Protein AF-A0A938SIP9-F1 (afdb_monomer_lite)

Sequence (644 aa):
VAEALQSLSRQRAQFVELQKAIGEAAAAVERGATIDAERLSRQAETLARQVENAEAALFPQVRVALRQLAPGLRSRLSLSFPAGLPTSRPSVGRPMGNDVAAQWASFEARQAGYFAGVGRAYLSAAEEGTAAKESGLEGLRRFATYLWRADQFASKGEGGAGGDEAAMATRQRPETRFLPENGFLGRCERGEILLNGEWEMTTQGTPNAPGDGDWFKIRVPHGPWAETVGQFPPYGRGAPAGDMALDRKWPKGQNWAWYRVTFPVPAAWTTGRLPPYGRASPAGGKLHFEAVFHLCEVYVNGQLCGRHVGGFDAFDIDITGLAKPGQPNQLLCFVHDTSVTALEKSARADEPKGCSSGPNHYLISDLWGHRFGGIWQDVSLRVEPAVKVEDVFVPPYGRGAPAGDITSYRKKAITVQTTLRNETTEPVTVSLAQDILGPDQKPVFSEKTGFSRPVVLSLPVQSVKLEPGEARQVSVSAEWPNPKLWGIGGEWGEPKHLYHLRSQVTLVVNPKSQIQNPKSPLDTHFQRFGFREFWIEDGQFWLNGKRLPLQGGGNWYLQEGKAPHGHRWFGLHMYRSERGMNVNIQRWHRHGDISREFFDLGDELGMLSEPEGAYWGVSGIPDLMGFTDWDDPVWAANLAGHYR

Secondary structure (DSSP, 8-state):
-HHHHHHHHHHHHHHHHHHHHHHHHHHHHHTT----HHHHHHHHHHHHHHHHHHHHHHHHHHHHHHHHHHHHHHHHT----SS--SSSS----PPPPHHHHHHT-SHHHHHHHHHHHHHHHHHHHHHHHHHTT--SHHHHHHHHHHHHHHHHHHHHHHTTTT------------------------S---EEEE--EEEEEE--EETTEE-SS--EEEEES---HHHHSS----SSTT----SS-TT--PPTT--EEEEEEEEE--GGGG--B-TTS-SB---EEEEEES--BEEEEEEETTEEEEEEEESSS-EEEE-TTTS-TTSEEEEEEEEE-GGGSBS-S-TTTTSSS-STTS-BSS-----TT----B--S-EEEEEE-SEEEEEEE-PPSSTTSPTT---BTTTTEEEEEEEEEE-SSS-EEEEEEEEEEPSSSPPEEETTTEEEPPEEEEEEEEEEEE-TT-EEEEEEEEE-SSPPPP-SSGGG--TT-EEEEEEEEEE---TTSSPPPPSS-SEEEEEEEE---EEEETTEEEETTEE----EEEE-SSTTS-GGG-SHHHHHHHHHHHHHTT--EEEETTGGG--HHHHHHHHHHT-EEEE--TTTT-PPEE-TTS-EETT-HHHHHHHHHH--

Radius of gyration: 29.08 Å; chains: 1; bounding box: 72×66×94 Å

Structure (mmCIF, N/CA/C/O backbone):
data_AF-A0A938SIP9-F1
#
_entry.id   AF-A0A938SIP9-F1
#
loop_
_atom_site.group_PDB
_atom_site.id
_atom_site.type_symbol
_atom_site.label_atom_id
_atom_site.label_alt_id
_atom_site.label_comp_id
_atom_site.label_asym_id
_atom_site.label_entity_id
_atom_site.label_seq_id
_atom_site.pdbx_PDB_ins_code
_atom_site.Cartn_x
_atom_site.Cartn_y
_atom_site.Cartn_z
_atom_site.occupancy
_atom_site.B_iso_or_equiv
_atom_site.auth_seq_id
_atom_site.auth_comp_id
_atom_site.auth_asym_id
_atom_site.auth_atom_id
_atom_site.pdbx_PDB_model_num
ATOM 1 N N . VAL A 1 1 ? 36.526 1.583 -19.947 1.00 63.91 1 VAL A N 1
ATOM 2 C CA . VAL A 1 1 ? 35.662 0.422 -19.597 1.00 63.91 1 VAL A CA 1
ATOM 3 C C . VAL A 1 1 ? 34.461 0.319 -20.527 1.00 63.91 1 VAL A C 1
ATOM 5 O O . VAL A 1 1 ? 34.364 -0.692 -21.204 1.00 63.91 1 VAL A O 1
ATOM 8 N N . ALA A 1 2 ? 33.604 1.344 -20.632 1.00 57.56 2 ALA A N 1
ATOM 9 C CA . ALA A 1 2 ? 32.447 1.328 -21.540 1.00 57.56 2 ALA A CA 1
ATOM 10 C C . ALA A 1 2 ? 32.815 1.003 -23.005 1.00 57.56 2 ALA A C 1
ATOM 12 O O . ALA A 1 2 ? 32.236 0.096 -23.589 1.00 57.56 2 ALA A O 1
ATOM 13 N N . GLU A 1 3 ? 33.848 1.639 -23.566 1.00 65.56 3 GLU A N 1
ATOM 14 C CA . GLU A 1 3 ? 34.333 1.341 -24.929 1.00 65.56 3 GLU A CA 1
ATOM 15 C C . GLU A 1 3 ? 34.799 -0.118 -25.102 1.00 65.56 3 GLU A C 1
ATOM 17 O O . GLU A 1 3 ? 34.539 -0.750 -26.127 1.00 65.56 3 GLU A O 1
ATOM 22 N N . ALA A 1 4 ? 35.442 -0.687 -24.076 1.00 67.62 4 ALA A N 1
ATOM 23 C CA . ALA A 1 4 ? 35.879 -2.083 -24.079 1.00 67.62 4 ALA A CA 1
ATOM 24 C C . ALA A 1 4 ? 34.682 -3.050 -24.022 1.00 67.62 4 ALA A C 1
ATOM 26 O O . ALA A 1 4 ? 34.655 -4.031 -24.762 1.00 67.62 4 ALA A O 1
ATOM 27 N N . LEU A 1 5 ? 33.661 -2.736 -23.215 1.00 65.44 5 LEU A N 1
ATOM 28 C CA . LEU A 1 5 ? 32.404 -3.493 -23.148 1.00 65.44 5 LEU A CA 1
ATOM 29 C C . LEU A 1 5 ? 31.606 -3.409 -24.460 1.00 65.44 5 LEU A C 1
ATOM 31 O O . LEU A 1 5 ? 31.046 -4.414 -24.900 1.00 65.44 5 LEU A O 1
ATOM 35 N N . GLN A 1 6 ? 31.603 -2.251 -25.128 1.00 64.50 6 GLN A N 1
ATOM 36 C CA . GLN A 1 6 ? 30.995 -2.085 -26.453 1.00 64.50 6 GLN A CA 1
ATOM 37 C C . GLN A 1 6 ? 31.720 -2.900 -27.527 1.00 64.50 6 GLN A C 1
ATOM 39 O O . GLN A 1 6 ? 31.082 -3.504 -28.390 1.00 64.50 6 GLN A O 1
ATOM 44 N N . SER A 1 7 ? 33.053 -2.938 -27.485 1.00 70.06 7 SER A N 1
ATOM 45 C CA . SER A 1 7 ? 33.853 -3.780 -28.378 1.00 70.06 7 SER A CA 1
ATOM 46 C C . SER A 1 7 ? 33.538 -5.270 -28.183 1.00 70.06 7 SER A C 1
ATOM 48 O O . SER A 1 7 ? 33.184 -5.951 -29.145 1.00 70.06 7 SER A O 1
ATOM 50 N N . LEU A 1 8 ? 33.552 -5.743 -26.932 1.00 68.81 8 LEU A N 1
ATOM 51 C CA . LEU A 1 8 ? 33.220 -7.125 -26.562 1.00 68.81 8 LEU A CA 1
ATOM 52 C C . LEU A 1 8 ? 31.797 -7.524 -26.967 1.00 68.81 8 LEU A C 1
ATOM 54 O O . LEU A 1 8 ? 31.579 -8.603 -27.512 1.00 68.81 8 LEU A O 1
ATOM 58 N N . SER A 1 9 ? 30.821 -6.638 -26.762 1.00 64.38 9 SER A N 1
ATOM 59 C CA . SER A 1 9 ? 29.429 -6.912 -27.133 1.00 64.38 9 SER A CA 1
ATOM 60 C C . SER A 1 9 ? 29.250 -7.039 -28.646 1.00 64.38 9 SER A C 1
ATOM 62 O O . SER A 1 9 ? 28.521 -7.917 -29.101 1.00 64.38 9 SER A O 1
ATOM 64 N N . ARG A 1 10 ? 29.959 -6.223 -29.444 1.00 71.75 10 ARG A N 1
ATOM 65 C CA . ARG A 1 10 ? 29.976 -6.360 -30.911 1.00 71.75 10 ARG A CA 1
ATOM 66 C C . ARG A 1 10 ? 30.584 -7.690 -31.349 1.00 71.75 10 ARG A C 1
ATOM 68 O O . ARG A 1 10 ? 30.022 -8.346 -32.220 1.00 71.75 10 ARG A O 1
ATOM 75 N N . GLN A 1 11 ? 31.681 -8.111 -30.721 1.00 71.38 11 GLN A N 1
ATOM 76 C CA . GLN A 1 11 ? 32.313 -9.406 -30.996 1.00 71.38 11 GLN A CA 1
ATOM 77 C C . GLN A 1 11 ? 31.391 -10.581 -30.631 1.00 71.38 11 GLN A C 1
ATOM 79 O O . GLN A 1 11 ? 31.279 -11.536 -31.395 1.00 71.38 11 GLN A O 1
ATOM 84 N N . ARG A 1 12 ? 30.655 -10.491 -29.515 1.00 69.31 12 ARG A N 1
ATOM 85 C CA . ARG A 1 12 ? 29.676 -11.511 -29.109 1.00 69.31 12 ARG A CA 1
ATOM 86 C C . ARG A 1 12 ? 28.459 -11.559 -30.037 1.00 69.31 12 ARG A C 1
ATOM 88 O O . ARG A 1 12 ? 28.010 -12.647 -30.380 1.00 69.31 12 ARG A O 1
ATOM 95 N N . ALA A 1 13 ? 27.960 -10.410 -30.496 1.00 72.56 13 ALA A N 1
ATOM 96 C CA . ALA A 1 13 ? 26.892 -10.353 -31.497 1.00 72.56 13 ALA A CA 1
ATOM 97 C C . ALA A 1 13 ? 27.329 -10.991 -32.827 1.00 72.56 13 ALA A C 1
ATOM 99 O O . ALA A 1 13 ? 26.599 -11.797 -33.396 1.00 72.56 13 ALA A O 1
ATOM 100 N N . GLN A 1 14 ? 28.557 -10.705 -33.276 1.00 74.56 14 GLN A N 1
ATOM 101 C CA . GLN A 1 14 ? 29.152 -11.357 -34.446 1.00 74.56 14 GLN A CA 1
ATOM 102 C C . GLN A 1 14 ? 29.273 -12.874 -34.261 1.00 74.56 14 GLN A C 1
ATOM 104 O O . GLN A 1 14 ? 29.017 -13.618 -35.202 1.00 74.56 14 GLN A O 1
ATOM 109 N N . PHE A 1 15 ? 29.616 -13.341 -33.057 1.00 74.06 15 PHE A N 1
ATOM 110 C CA . PHE A 1 15 ? 29.681 -14.768 -32.743 1.00 74.06 15 PHE A CA 1
ATOM 111 C C . PHE A 1 15 ? 28.307 -15.448 -32.814 1.00 74.06 15 PHE A C 1
ATOM 113 O O . PHE A 1 15 ? 28.199 -16.521 -33.402 1.00 74.06 15 PHE A O 1
ATOM 120 N N . VAL A 1 16 ? 27.254 -14.816 -32.284 1.00 73.88 16 VAL A N 1
ATOM 121 C CA . VAL A 1 16 ? 25.873 -15.332 -32.359 1.00 73.88 16 VAL A CA 1
ATOM 122 C C . VAL A 1 16 ? 25.391 -15.431 -33.808 1.00 73.88 16 VAL A C 1
ATOM 124 O O . VAL A 1 16 ? 24.855 -16.466 -34.204 1.00 73.88 16 VAL A O 1
ATOM 127 N N . GLU A 1 17 ? 25.636 -14.402 -34.623 1.00 77.75 17 GLU A N 1
ATOM 128 C CA . GLU A 1 17 ? 25.328 -14.442 -36.059 1.00 77.75 17 GLU A CA 1
ATOM 129 C C . GLU A 1 17 ? 26.109 -15.552 -36.774 1.00 77.75 17 GLU A C 1
ATOM 131 O O . GLU A 1 17 ? 25.560 -16.254 -37.623 1.00 77.75 17 GLU A O 1
ATOM 136 N N . LEU A 1 18 ? 27.369 -15.784 -36.389 1.00 77.62 18 LEU A N 1
ATOM 137 C CA . LEU A 1 18 ? 28.160 -16.877 -36.947 1.00 77.62 18 LEU A CA 1
ATOM 138 C C . LEU A 1 18 ? 27.612 -18.255 -36.554 1.00 77.62 18 LEU A C 1
ATOM 140 O O . LEU A 1 18 ? 27.572 -19.151 -37.392 1.00 77.62 18 LEU A O 1
ATOM 144 N N . GLN A 1 19 ? 27.156 -18.436 -35.310 1.00 73.62 19 GLN A N 1
ATOM 145 C CA . GLN A 1 19 ? 26.516 -19.681 -34.871 1.00 73.62 19 GLN A CA 1
ATOM 146 C C . GLN A 1 19 ? 25.211 -19.947 -35.623 1.00 73.62 19 GLN A C 1
ATOM 148 O O . GLN A 1 19 ? 24.953 -21.082 -36.030 1.00 73.62 19 GLN A O 1
ATOM 153 N N . LYS A 1 20 ? 24.415 -18.901 -35.863 1.00 79.50 20 LYS A N 1
ATOM 154 C CA . LYS A 1 20 ? 23.214 -18.987 -36.696 1.00 79.50 20 LYS A CA 1
ATOM 155 C C . LYS A 1 20 ? 23.566 -19.394 -38.130 1.00 79.50 20 LYS A C 1
ATOM 157 O O . LYS A 1 20 ? 22.981 -20.342 -38.648 1.00 79.50 20 LYS A O 1
ATOM 162 N N . ALA A 1 21 ? 24.577 -18.758 -38.725 1.00 77.69 21 ALA A N 1
ATOM 163 C CA . ALA A 1 21 ? 25.065 -19.088 -40.063 1.00 77.69 21 ALA A CA 1
ATOM 164 C C . ALA A 1 21 ? 25.611 -20.526 -40.162 1.00 77.69 21 ALA A C 1
ATOM 166 O O . ALA A 1 21 ? 25.405 -21.186 -41.177 1.00 77.69 21 ALA A O 1
ATOM 167 N N . ILE A 1 22 ? 26.260 -21.045 -39.112 1.00 77.38 22 ILE A N 1
ATOM 168 C CA . ILE A 1 22 ? 26.695 -22.451 -39.032 1.00 77.38 22 ILE A CA 1
ATOM 169 C C . ILE A 1 22 ? 25.487 -23.395 -39.023 1.00 77.38 22 ILE A C 1
ATOM 171 O O . ILE A 1 22 ? 25.489 -24.381 -39.756 1.00 77.38 22 ILE A O 1
ATOM 175 N N . GLY A 1 23 ? 24.447 -23.094 -38.239 1.00 75.69 23 GLY A N 1
ATOM 176 C CA . GLY A 1 23 ? 23.215 -23.890 -38.208 1.00 75.69 23 GLY A CA 1
ATOM 177 C C . GLY A 1 23 ? 22.484 -23.901 -39.555 1.00 75.69 23 GLY A C 1
ATOM 178 O O . GLY A 1 23 ? 22.062 -24.955 -40.032 1.00 75.69 23 GLY A O 1
ATOM 179 N N . GLU A 1 24 ? 22.397 -22.743 -40.212 1.00 80.81 24 GLU A N 1
ATOM 180 C CA . GLU A 1 24 ? 21.823 -22.609 -41.556 1.00 80.81 24 GLU A CA 1
ATOM 181 C C . GLU A 1 24 ? 22.652 -23.355 -42.615 1.00 80.81 24 GLU A C 1
ATOM 183 O O . GLU A 1 24 ? 22.085 -24.040 -43.472 1.00 80.81 24 GLU A O 1
ATOM 188 N N . ALA A 1 25 ? 23.984 -23.278 -42.529 1.00 73.94 25 ALA A N 1
ATOM 189 C CA . ALA A 1 25 ? 24.906 -23.995 -43.403 1.00 73.94 25 ALA A CA 1
ATOM 190 C C . ALA A 1 25 ? 24.808 -25.515 -43.220 1.00 73.94 25 ALA A C 1
ATOM 192 O O . ALA A 1 25 ? 24.729 -26.233 -44.214 1.00 73.94 25 ALA A O 1
ATOM 193 N N . ALA A 1 26 ? 24.746 -26.008 -41.980 1.00 73.75 26 ALA A N 1
ATOM 194 C CA . ALA A 1 26 ? 24.570 -27.429 -41.681 1.00 73.75 26 ALA A CA 1
ATOM 195 C C . ALA A 1 26 ? 23.254 -27.963 -42.270 1.00 73.75 26 ALA A C 1
ATOM 197 O O . ALA A 1 26 ? 23.255 -28.955 -43.000 1.00 73.75 26 ALA A O 1
ATOM 198 N N . ALA A 1 27 ? 22.151 -27.236 -42.067 1.00 77.12 27 ALA A N 1
ATOM 199 C CA . ALA A 1 27 ? 20.853 -27.590 -42.636 1.00 77.12 27 ALA A CA 1
ATOM 200 C C . ALA A 1 27 ? 20.844 -27.552 -44.178 1.00 77.12 27 ALA A C 1
ATOM 202 O O . ALA A 1 27 ? 20.087 -28.276 -44.822 1.00 77.12 27 ALA A O 1
ATOM 203 N N . ALA A 1 28 ? 21.652 -26.690 -44.801 1.00 73.56 28 ALA A N 1
ATOM 204 C CA . ALA A 1 28 ? 21.782 -26.613 -46.254 1.00 73.56 28 ALA A CA 1
ATOM 205 C C . ALA A 1 28 ? 22.699 -27.706 -46.837 1.00 73.56 28 ALA A C 1
ATOM 207 O O . ALA A 1 28 ? 22.407 -28.211 -47.922 1.00 73.56 28 ALA A O 1
ATOM 208 N N . VAL A 1 29 ? 23.741 -28.127 -46.112 1.00 72.69 29 VAL A N 1
ATOM 209 C CA . VAL A 1 29 ? 24.576 -29.291 -46.462 1.00 72.69 29 VAL A CA 1
ATOM 210 C C . VAL A 1 29 ? 23.748 -30.579 -46.437 1.00 72.69 29 VAL A C 1
ATOM 212 O O . VAL A 1 29 ? 23.831 -31.368 -47.375 1.00 72.69 29 VAL A O 1
ATOM 215 N N . GLU A 1 30 ? 22.861 -30.750 -45.451 1.00 74.88 30 GLU A N 1
ATOM 216 C CA . GLU A 1 30 ? 21.891 -31.862 -45.418 1.00 74.88 30 GLU A CA 1
ATOM 217 C C . GLU A 1 30 ? 20.944 -31.872 -46.633 1.00 74.88 30 GLU A C 1
ATOM 219 O O . GLU A 1 30 ? 20.467 -32.926 -47.048 1.00 74.88 30 GLU A O 1
ATOM 224 N N . ARG A 1 31 ? 20.706 -30.704 -47.248 1.00 79.56 31 ARG A N 1
ATOM 225 C CA . ARG A 1 31 ? 19.911 -30.538 -48.478 1.00 79.56 31 ARG A CA 1
ATOM 226 C C . ARG A 1 31 ? 20.740 -30.617 -49.771 1.00 79.56 31 ARG A C 1
ATOM 228 O O . ARG A 1 31 ? 20.209 -30.332 -50.842 1.00 79.56 31 ARG A O 1
ATOM 235 N N . GLY A 1 32 ? 22.015 -31.005 -49.694 1.00 70.44 32 GLY A N 1
ATOM 236 C CA . GLY A 1 32 ? 22.886 -31.223 -50.855 1.00 70.44 32 GLY A CA 1
ATOM 237 C C . GLY A 1 32 ? 23.642 -29.987 -51.356 1.00 70.44 32 GLY A C 1
ATOM 238 O O . GLY A 1 32 ? 24.191 -30.027 -52.457 1.00 70.44 32 GLY A O 1
ATOM 239 N N . ALA A 1 33 ? 23.687 -28.893 -50.587 1.00 71.31 33 ALA A N 1
ATOM 240 C CA . ALA A 1 33 ? 24.477 -27.711 -50.934 1.00 71.31 33 ALA A CA 1
ATOM 241 C C . ALA A 1 33 ? 25.951 -27.858 -50.513 1.00 71.31 33 ALA A C 1
ATOM 243 O O . ALA A 1 33 ? 26.260 -28.333 -49.422 1.00 71.31 33 ALA A O 1
ATOM 244 N N . THR A 1 34 ? 26.876 -27.374 -51.344 1.00 63.78 34 THR A N 1
ATOM 245 C CA . THR A 1 34 ? 28.308 -27.296 -51.020 1.00 63.78 34 THR A CA 1
ATOM 246 C C . THR A 1 34 ? 28.604 -25.980 -50.300 1.00 63.78 34 THR A C 1
ATOM 248 O O . THR A 1 34 ? 28.869 -24.957 -50.929 1.00 63.78 34 THR A O 1
ATOM 251 N N . ILE A 1 35 ? 28.530 -25.991 -48.969 1.00 67.31 35 ILE A N 1
ATOM 252 C CA . ILE A 1 35 ? 28.883 -24.848 -48.116 1.00 67.31 35 ILE A CA 1
ATOM 253 C C . ILE A 1 35 ? 30.085 -25.234 -47.254 1.00 67.31 35 ILE A C 1
ATOM 255 O O . ILE A 1 35 ? 30.120 -26.317 -46.675 1.00 67.31 35 ILE A O 1
ATOM 259 N N . ASP A 1 36 ? 31.070 -24.341 -47.159 1.00 70.88 36 ASP A N 1
ATOM 260 C CA . ASP A 1 36 ? 32.284 -24.524 -46.356 1.00 70.88 36 ASP A CA 1
ATOM 261 C C . ASP A 1 36 ? 31.991 -24.302 -44.857 1.00 70.88 36 ASP A C 1
ATOM 263 O O . ASP A 1 36 ? 32.372 -23.300 -44.244 1.00 70.88 36 ASP A O 1
ATOM 267 N N . ALA A 1 37 ? 31.237 -25.236 -44.274 1.00 67.06 37 ALA A N 1
ATOM 268 C CA . ALA A 1 37 ? 30.880 -25.240 -42.857 1.00 67.06 37 ALA A CA 1
ATOM 269 C C . ALA A 1 37 ? 32.125 -25.305 -41.949 1.00 67.06 37 ALA A C 1
ATOM 271 O O . ALA A 1 37 ? 32.125 -24.758 -40.847 1.00 67.06 37 ALA A O 1
ATOM 272 N N . GLU A 1 38 ? 33.217 -25.903 -42.431 1.00 70.56 38 GLU A N 1
ATOM 273 C CA . GLU A 1 38 ? 34.485 -26.023 -41.708 1.00 70.56 38 GLU A CA 1
ATOM 274 C C . GLU A 1 38 ? 35.205 -24.669 -41.570 1.00 70.56 38 GLU A C 1
ATOM 276 O O . GLU A 1 38 ? 35.814 -24.371 -40.539 1.00 70.56 38 GLU A O 1
ATOM 281 N N . ARG A 1 39 ? 35.117 -23.798 -42.583 1.00 78.25 39 ARG A N 1
ATOM 282 C CA . ARG A 1 39 ? 35.591 -22.410 -42.492 1.00 78.25 39 ARG A CA 1
ATOM 283 C C . ARG A 1 39 ? 34.768 -21.582 -41.510 1.00 78.25 39 ARG A C 1
ATOM 285 O O . ARG A 1 39 ? 35.364 -20.850 -40.720 1.00 78.25 39 ARG A O 1
ATOM 292 N N . LEU A 1 40 ? 33.440 -21.706 -41.531 1.00 75.75 40 LEU A N 1
ATOM 293 C CA . LEU A 1 40 ? 32.562 -21.009 -40.581 1.00 75.75 40 LEU A CA 1
ATOM 294 C C . LEU A 1 40 ? 32.827 -21.471 -39.139 1.00 75.75 40 LEU A C 1
ATOM 296 O O . LEU A 1 40 ? 32.950 -20.639 -38.243 1.00 75.75 40 LEU A O 1
ATOM 300 N N . SER A 1 41 ? 33.025 -22.775 -38.924 1.00 73.50 41 SER A N 1
ATOM 301 C CA . SER A 1 41 ? 33.353 -23.330 -37.605 1.00 73.50 41 SER A CA 1
ATOM 302 C C . SER A 1 41 ? 34.702 -22.820 -37.076 1.00 73.50 41 SER A C 1
ATOM 304 O O . SER A 1 41 ? 34.786 -22.358 -35.940 1.00 73.50 41 SER A O 1
ATOM 306 N N . ARG A 1 42 ? 35.750 -22.775 -37.916 1.00 80.75 42 ARG A N 1
ATOM 307 C CA . ARG A 1 42 ? 37.061 -22.199 -37.542 1.00 80.75 42 ARG A CA 1
ATOM 308 C C . ARG A 1 42 ? 36.994 -20.703 -37.221 1.00 80.75 42 ARG A C 1
ATOM 310 O O . ARG A 1 42 ? 37.703 -20.218 -36.334 1.00 80.75 42 ARG A O 1
ATOM 317 N N . GLN A 1 43 ? 36.149 -19.961 -37.935 1.00 79.06 43 GLN A N 1
ATOM 318 C CA . GLN A 1 43 ? 35.887 -18.551 -37.644 1.00 79.06 43 GLN A CA 1
ATOM 319 C C . GLN A 1 43 ? 35.157 -18.381 -36.299 1.00 79.06 43 GLN A C 1
ATOM 321 O O . GLN A 1 43 ? 35.538 -17.495 -35.532 1.00 79.06 43 GLN A O 1
ATOM 326 N N . ALA A 1 44 ? 34.194 -19.252 -35.969 1.00 74.00 44 ALA A N 1
ATOM 327 C CA . ALA A 1 44 ? 33.508 -19.246 -34.673 1.00 74.00 44 ALA A CA 1
ATOM 328 C C . ALA A 1 44 ? 34.475 -19.536 -33.521 1.00 74.00 44 ALA A C 1
ATOM 330 O O . ALA A 1 44 ? 34.500 -18.781 -32.555 1.00 74.00 44 ALA A O 1
ATOM 331 N N . GLU A 1 45 ? 35.309 -20.571 -33.633 1.00 79.38 45 GLU A N 1
ATOM 332 C CA . GLU A 1 45 ? 36.302 -20.924 -32.606 1.00 79.38 45 GLU A CA 1
ATOM 333 C C . GLU A 1 45 ? 37.321 -19.802 -32.371 1.00 79.38 45 GLU A C 1
ATOM 335 O O . GLU A 1 45 ? 37.669 -19.481 -31.232 1.00 79.38 45 GLU A O 1
ATOM 340 N N . THR A 1 46 ? 37.781 -19.161 -33.450 1.00 83.00 46 THR A N 1
ATOM 341 C CA . THR A 1 46 ? 38.716 -18.032 -33.360 1.00 83.00 46 THR A CA 1
ATOM 342 C C . THR A 1 46 ? 38.080 -16.848 -32.638 1.00 83.00 46 THR A C 1
ATOM 344 O O . THR A 1 46 ? 38.713 -16.256 -31.762 1.00 83.00 46 THR A O 1
ATOM 347 N N . LEU A 1 47 ? 36.832 -16.517 -32.980 1.00 78.25 47 LEU A N 1
ATOM 348 C CA . LEU A 1 47 ? 36.100 -15.410 -32.375 1.00 78.25 47 LEU A CA 1
ATOM 349 C C . LEU A 1 47 ? 35.718 -15.706 -30.916 1.00 78.25 47 LEU A C 1
ATOM 351 O O . LEU A 1 47 ? 35.880 -14.832 -30.070 1.00 78.25 47 LEU A O 1
ATOM 355 N N . ALA A 1 48 ? 35.314 -16.939 -30.594 1.00 73.38 48 ALA A N 1
ATOM 356 C CA . ALA A 1 48 ? 35.056 -17.380 -29.222 1.00 73.38 48 ALA A CA 1
ATOM 357 C C . ALA A 1 48 ? 36.295 -17.194 -28.339 1.00 73.38 48 ALA A C 1
ATOM 359 O O . ALA A 1 48 ? 36.226 -16.548 -27.297 1.00 73.38 48 ALA A O 1
ATOM 360 N N . ARG A 1 49 ? 37.463 -17.650 -28.808 1.00 79.81 49 ARG A N 1
ATOM 361 C CA . ARG A 1 49 ? 38.727 -17.496 -28.076 1.00 79.81 49 ARG A CA 1
ATOM 362 C C . ARG A 1 49 ? 39.158 -16.031 -27.942 1.00 79.81 49 ARG A C 1
ATOM 364 O O . ARG A 1 49 ? 39.773 -15.657 -26.947 1.00 79.81 49 ARG A O 1
ATOM 371 N N . GLN A 1 50 ? 38.864 -15.189 -28.936 1.00 78.38 50 GLN A N 1
ATOM 372 C CA . GLN A 1 50 ? 39.104 -13.743 -28.845 1.00 78.38 50 GLN A CA 1
ATOM 373 C C . GLN A 1 50 ? 38.219 -13.087 -27.781 1.00 78.38 50 GLN A C 1
ATOM 375 O O . GLN A 1 50 ? 38.731 -12.290 -26.996 1.00 78.38 50 GLN A O 1
ATOM 380 N N . VAL A 1 51 ? 36.934 -13.451 -27.727 1.00 70.81 51 VAL A N 1
ATOM 381 C CA . VAL A 1 51 ? 35.989 -12.976 -26.708 1.00 70.81 51 VAL A CA 1
ATOM 382 C C . VAL A 1 51 ? 36.428 -13.436 -25.317 1.00 70.81 51 VAL A C 1
ATOM 384 O O . VAL A 1 51 ? 36.587 -12.595 -24.438 1.00 70.81 51 VAL A O 1
ATOM 387 N N . GLU A 1 52 ? 36.741 -14.721 -25.130 1.00 73.88 52 GLU A N 1
ATOM 388 C CA . GLU A 1 52 ? 37.212 -15.266 -23.845 1.00 73.88 52 GLU A CA 1
ATOM 389 C C . GLU A 1 52 ? 38.487 -14.571 -23.345 1.00 73.88 52 GLU A C 1
ATOM 391 O O . GLU A 1 52 ? 38.568 -14.160 -22.185 1.00 73.88 52 GLU A O 1
ATOM 396 N N . ASN A 1 53 ? 39.477 -14.374 -24.221 1.00 77.88 53 ASN A N 1
ATOM 397 C CA . ASN A 1 53 ? 40.720 -13.691 -23.858 1.00 77.88 53 ASN A CA 1
ATOM 398 C C . ASN A 1 53 ? 40.489 -12.216 -23.505 1.00 77.88 53 ASN A C 1
ATOM 400 O O . ASN A 1 53 ? 41.103 -11.696 -22.570 1.00 77.88 53 ASN A O 1
ATOM 404 N N . ALA A 1 54 ? 39.616 -11.530 -24.243 1.00 74.44 54 ALA A N 1
ATOM 405 C CA . ALA A 1 54 ? 39.291 -10.136 -23.984 1.00 74.44 54 ALA A CA 1
ATOM 406 C C . ALA A 1 54 ? 38.475 -9.971 -22.686 1.00 74.44 54 ALA A C 1
ATOM 408 O O . ALA A 1 54 ? 38.738 -9.040 -21.922 1.00 74.44 54 ALA A O 1
ATOM 409 N N . GLU A 1 55 ? 37.562 -10.897 -22.378 1.00 70.62 55 GLU A N 1
ATOM 410 C CA . GLU A 1 55 ? 36.851 -10.952 -21.094 1.00 70.62 55 GLU A CA 1
ATOM 411 C C . GLU A 1 55 ? 37.820 -11.188 -19.925 1.00 70.62 55 GLU A C 1
ATOM 413 O O . GLU A 1 55 ? 37.810 -10.432 -18.947 1.00 70.62 55 GLU A O 1
ATOM 418 N N . ALA A 1 56 ? 38.715 -12.174 -20.051 1.00 73.12 56 ALA A N 1
ATOM 419 C CA . ALA A 1 56 ? 39.721 -12.494 -19.039 1.00 73.12 56 ALA A CA 1
ATOM 420 C C . ALA A 1 56 ? 40.700 -11.332 -18.784 1.00 73.12 56 ALA A C 1
ATOM 422 O O . ALA A 1 56 ? 41.131 -11.125 -17.649 1.00 73.12 56 ALA A O 1
ATOM 423 N N . ALA A 1 57 ? 41.026 -10.544 -19.814 1.00 76.50 57 ALA A N 1
ATOM 424 C CA . ALA A 1 57 ? 41.889 -9.370 -19.694 1.00 76.50 57 ALA A CA 1
ATOM 425 C C . ALA A 1 57 ? 41.171 -8.145 -19.101 1.00 76.50 57 ALA A C 1
ATOM 427 O O . ALA A 1 57 ? 41.794 -7.350 -18.389 1.00 76.50 57 ALA A O 1
ATOM 428 N N . LEU A 1 58 ? 39.875 -7.977 -19.383 1.00 73.19 58 LEU A N 1
ATOM 429 C CA . LEU A 1 58 ? 39.086 -6.838 -18.910 1.00 73.19 58 LEU A CA 1
ATOM 430 C C . LEU A 1 58 ? 38.700 -6.983 -17.432 1.00 73.19 58 LEU A C 1
ATOM 432 O O . LEU A 1 58 ? 38.681 -5.989 -16.701 1.00 73.19 58 LEU A O 1
ATOM 436 N N . PHE A 1 59 ? 38.439 -8.210 -16.973 1.00 70.38 59 PHE A N 1
ATOM 437 C CA . PHE A 1 59 ? 37.925 -8.471 -15.627 1.00 70.38 59 PHE A CA 1
ATOM 438 C C . PHE A 1 59 ? 38.814 -7.901 -14.498 1.00 70.38 59 PHE A C 1
ATOM 440 O O . PHE A 1 59 ? 38.299 -7.182 -13.634 1.00 70.38 59 PHE A O 1
ATOM 447 N N . PRO A 1 60 ? 40.149 -8.103 -14.494 1.00 73.81 60 PRO A N 1
ATOM 448 C CA . PRO A 1 60 ? 41.027 -7.514 -13.482 1.00 73.81 60 PRO A CA 1
ATOM 449 C C . PRO A 1 60 ? 41.093 -5.983 -13.558 1.00 73.81 60 PRO A C 1
ATOM 451 O O . PRO A 1 60 ? 41.140 -5.322 -12.521 1.00 73.81 60 PRO A O 1
ATOM 454 N N . GLN A 1 61 ? 41.060 -5.409 -14.766 1.00 73.12 61 GLN A N 1
ATOM 455 C CA . GLN A 1 61 ? 41.149 -3.958 -14.975 1.00 73.12 61 GLN A CA 1
ATOM 456 C C . GLN A 1 61 ? 39.926 -3.232 -14.406 1.00 73.12 61 GLN A C 1
ATOM 458 O O . GLN A 1 61 ? 40.069 -2.207 -13.741 1.00 73.12 61 GLN A O 1
ATOM 463 N N . VAL A 1 62 ? 38.730 -3.799 -14.597 1.00 68.75 62 VAL A N 1
ATOM 464 C CA . VAL A 1 62 ? 37.483 -3.262 -14.031 1.00 68.75 62 VAL A CA 1
ATOM 465 C C . VAL A 1 62 ? 37.507 -3.313 -12.500 1.00 68.75 62 VAL A C 1
ATOM 467 O O . VAL A 1 62 ? 37.155 -2.327 -11.854 1.00 68.75 62 VAL A O 1
ATOM 470 N N . ARG A 1 63 ? 38.001 -4.407 -11.896 1.00 70.31 63 ARG A N 1
ATOM 471 C CA . ARG A 1 63 ? 38.132 -4.511 -10.428 1.00 70.31 63 ARG A CA 1
ATOM 472 C C . ARG A 1 63 ? 39.108 -3.487 -9.844 1.00 70.31 63 ARG A C 1
ATOM 474 O O . ARG A 1 63 ? 38.851 -2.950 -8.767 1.00 70.31 63 ARG A O 1
ATOM 481 N N . VAL A 1 64 ? 40.221 -3.211 -10.527 1.00 74.50 64 VAL A N 1
ATOM 482 C CA . VAL A 1 64 ? 41.187 -2.185 -10.097 1.00 74.50 64 VAL A CA 1
ATOM 483 C C . VAL A 1 64 ? 40.579 -0.788 -10.203 1.00 74.50 64 VAL A C 1
ATOM 485 O O . VAL A 1 64 ? 40.649 -0.032 -9.234 1.00 74.50 64 VAL A O 1
ATOM 488 N N . ALA A 1 65 ? 39.924 -0.471 -11.323 1.00 68.50 65 ALA A N 1
ATOM 489 C CA . ALA A 1 65 ? 39.240 0.807 -11.506 1.00 68.50 65 ALA A CA 1
ATOM 490 C C . ALA A 1 65 ? 38.173 1.041 -10.421 1.00 68.50 65 ALA A C 1
ATOM 492 O O . ALA A 1 65 ? 38.090 2.132 -9.864 1.00 68.50 65 ALA A O 1
ATOM 493 N N . LEU A 1 66 ? 37.417 0.004 -10.043 1.00 66.38 66 LEU A N 1
ATOM 494 C CA . LEU A 1 66 ? 36.421 0.088 -8.971 1.00 66.38 66 LEU A CA 1
ATOM 495 C C . LEU A 1 66 ? 37.049 0.435 -7.616 1.00 66.38 66 LEU A C 1
ATOM 497 O O . LEU A 1 66 ? 36.576 1.350 -6.947 1.00 66.38 66 LEU A O 1
ATOM 501 N N . ARG A 1 67 ? 38.147 -0.228 -7.227 1.00 70.19 67 ARG A N 1
ATOM 502 C CA . ARG A 1 67 ? 38.855 0.092 -5.971 1.00 70.19 67 ARG A CA 1
ATOM 503 C C . ARG A 1 67 ? 39.362 1.5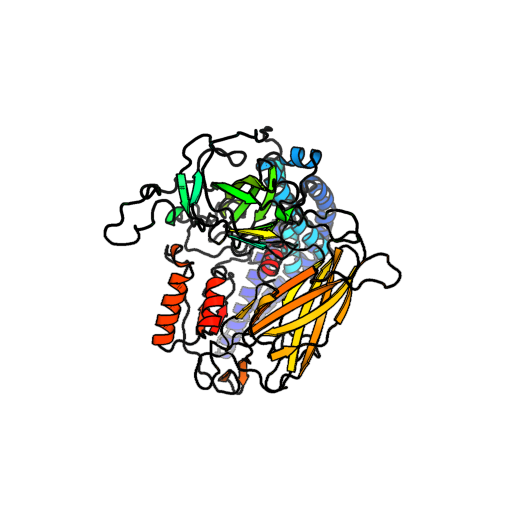34 -5.932 1.00 70.19 67 ARG A C 1
ATOM 505 O O . ARG A 1 67 ? 39.454 2.109 -4.853 1.00 70.19 67 ARG A O 1
ATOM 512 N N . GLN A 1 68 ? 39.693 2.103 -7.089 1.00 77.81 68 GLN A N 1
ATOM 513 C CA . GLN A 1 68 ? 40.169 3.481 -7.204 1.00 77.81 68 GLN A CA 1
ATOM 514 C C . GLN A 1 68 ? 39.025 4.505 -7.193 1.00 77.81 68 GLN A C 1
ATOM 516 O O . GLN A 1 68 ? 39.172 5.567 -6.595 1.00 77.81 68 GLN A O 1
ATOM 521 N N . LEU A 1 69 ? 37.885 4.194 -7.819 1.00 75.12 69 LEU A N 1
ATOM 522 C CA . LEU A 1 69 ? 36.743 5.110 -7.944 1.00 75.12 69 LEU A CA 1
ATOM 523 C C . LEU A 1 69 ? 35.826 5.112 -6.714 1.00 75.12 69 LEU A C 1
ATOM 525 O O . LEU A 1 69 ? 35.287 6.160 -6.351 1.00 75.12 69 LEU A O 1
ATOM 529 N N . ALA A 1 70 ? 35.656 3.961 -6.054 1.00 76.88 70 ALA A N 1
ATOM 530 C CA . ALA A 1 70 ? 34.712 3.804 -4.950 1.00 76.88 70 ALA A CA 1
ATOM 531 C C . ALA A 1 70 ? 34.937 4.798 -3.790 1.00 76.88 70 ALA A C 1
ATOM 533 O O . ALA A 1 70 ? 33.953 5.387 -3.344 1.00 76.88 70 ALA A O 1
ATOM 534 N N . PRO A 1 71 ? 36.172 5.086 -3.321 1.00 82.75 71 PRO A N 1
ATOM 535 C CA . PRO A 1 71 ? 36.385 6.076 -2.260 1.00 82.75 71 PRO A CA 1
ATOM 536 C C . PRO A 1 71 ? 35.905 7.485 -2.636 1.00 82.75 71 PRO A C 1
ATOM 538 O O . PRO A 1 71 ? 35.273 8.161 -1.823 1.00 82.75 71 PRO A O 1
ATOM 541 N N . GLY A 1 72 ? 36.154 7.912 -3.881 1.00 83.44 72 GLY A N 1
ATOM 542 C CA . GLY A 1 72 ? 35.692 9.204 -4.391 1.00 83.44 72 GLY A CA 1
ATOM 543 C C . GLY A 1 72 ? 34.168 9.275 -4.468 1.00 83.44 72 GLY A C 1
ATOM 544 O O . GLY A 1 72 ? 33.571 10.247 -4.010 1.00 83.44 72 GLY A O 1
ATOM 545 N N . LEU A 1 73 ? 33.526 8.211 -4.960 1.00 81.81 73 LEU A N 1
ATOM 546 C CA . LEU A 1 73 ? 32.065 8.114 -5.001 1.00 81.81 73 LEU A CA 1
ATOM 547 C C . LEU A 1 73 ? 31.441 8.089 -3.601 1.00 81.81 73 LEU A C 1
ATOM 549 O O . LEU A 1 73 ? 30.466 8.796 -3.374 1.00 81.81 73 LEU A O 1
ATOM 553 N N . ARG A 1 74 ? 32.017 7.357 -2.635 1.00 83.25 74 ARG A N 1
ATOM 554 C CA . ARG A 1 74 ? 31.545 7.354 -1.235 1.00 83.25 74 ARG A CA 1
ATOM 555 C C . ARG A 1 74 ? 31.547 8.755 -0.631 1.00 83.25 74 ARG A C 1
ATOM 557 O O . ARG A 1 74 ? 30.594 9.117 0.050 1.00 83.25 74 ARG A O 1
ATOM 564 N N . SER A 1 75 ? 32.594 9.536 -0.901 1.00 83.44 75 SER A N 1
ATOM 565 C CA . SER A 1 75 ? 32.691 10.926 -0.445 1.00 83.44 75 SER A CA 1
ATOM 566 C C . SER A 1 75 ? 31.575 11.794 -1.038 1.00 83.44 75 SER A C 1
ATOM 568 O O . SER A 1 75 ? 30.851 12.466 -0.303 1.00 83.44 75 SER A O 1
ATOM 570 N N . ARG A 1 76 ? 31.363 11.710 -2.357 1.00 79.94 76 ARG A N 1
ATOM 571 C CA . ARG A 1 76 ? 30.329 12.475 -3.081 1.00 79.94 76 ARG A CA 1
ATOM 572 C C . ARG A 1 76 ? 28.901 12.063 -2.703 1.00 79.94 76 ARG A C 1
ATOM 574 O O . ARG A 1 76 ? 27.995 12.886 -2.687 1.00 79.94 76 ARG A O 1
ATOM 581 N N . LEU A 1 77 ? 28.701 10.796 -2.346 1.00 81.56 77 LEU A N 1
ATOM 582 C CA . LEU A 1 77 ? 27.414 10.216 -1.947 1.00 81.56 77 LEU A CA 1
ATOM 583 C C . LEU A 1 77 ? 27.182 10.237 -0.424 1.00 81.56 77 LEU A C 1
ATOM 585 O O . LEU A 1 77 ? 26.295 9.539 0.072 1.00 81.56 77 LEU A O 1
ATOM 589 N N . SER A 1 78 ? 27.969 11.007 0.331 1.00 73.38 78 SER A N 1
ATOM 590 C CA . SER A 1 78 ? 27.904 11.058 1.799 1.00 73.38 78 SER A CA 1
ATOM 591 C C . SER A 1 78 ? 26.659 11.768 2.348 1.00 73.38 78 SER A C 1
ATOM 593 O O . SER A 1 78 ? 26.278 11.524 3.491 1.00 73.38 78 SER A O 1
ATOM 595 N N . LEU A 1 79 ? 25.981 12.592 1.538 1.00 63.94 79 LEU A N 1
ATOM 596 C CA . LEU A 1 79 ? 24.733 13.257 1.921 1.00 63.94 79 LEU A CA 1
ATOM 597 C C . LEU A 1 79 ? 23.611 12.234 2.133 1.00 63.94 79 LEU A C 1
ATOM 599 O O . LEU A 1 79 ? 23.130 11.611 1.187 1.00 63.94 79 LEU A O 1
ATOM 603 N N . SER A 1 80 ? 23.151 12.065 3.368 1.00 56.19 80 SER A N 1
ATOM 604 C CA . SER A 1 80 ? 22.027 11.186 3.698 1.00 56.19 80 SER A CA 1
ATOM 605 C C . SER A 1 80 ? 20.844 11.988 4.218 1.00 56.19 80 SER A C 1
ATOM 607 O O . SER A 1 80 ? 20.906 12.519 5.326 1.00 56.19 80 SER A O 1
ATOM 609 N N . PHE A 1 81 ? 19.752 12.037 3.453 1.00 50.12 81 PHE A N 1
ATOM 610 C CA . PHE A 1 81 ? 18.472 12.482 3.998 1.00 50.12 81 PHE A CA 1
ATOM 611 C C . PHE A 1 81 ? 18.048 11.512 5.124 1.00 50.12 81 PHE A C 1
ATOM 613 O O . PHE A 1 81 ? 18.252 10.307 4.975 1.00 50.12 81 PHE A O 1
ATOM 620 N N . PRO A 1 82 ? 17.516 11.994 6.262 1.00 43.50 82 PRO A N 1
ATOM 621 C CA . PRO A 1 82 ? 17.193 11.157 7.424 1.00 43.50 82 PRO A CA 1
ATOM 622 C C . PRO A 1 82 ? 15.992 10.222 7.216 1.00 43.50 82 PRO A C 1
ATOM 624 O O . PRO A 1 82 ? 15.794 9.318 8.027 1.00 43.50 82 PRO A O 1
ATOM 627 N N . ALA A 1 83 ? 15.206 10.383 6.146 1.00 45.91 83 ALA A N 1
ATOM 628 C CA . ALA A 1 83 ? 14.321 9.308 5.707 1.00 45.91 83 ALA A CA 1
ATOM 629 C C . ALA A 1 83 ? 15.181 8.273 4.972 1.00 45.91 83 ALA A C 1
ATOM 631 O O . ALA A 1 83 ? 15.955 8.648 4.091 1.00 45.91 83 ALA A O 1
ATOM 632 N N . GLY A 1 84 ? 15.095 7.005 5.389 1.00 39.12 84 GLY A N 1
ATOM 633 C CA . GLY A 1 84 ? 15.896 5.900 4.858 1.00 39.12 84 GLY A CA 1
ATOM 634 C C . GLY A 1 84 ? 15.865 5.809 3.330 1.00 39.12 84 GLY A C 1
ATOM 635 O O . GLY A 1 84 ? 15.117 6.522 2.667 1.00 39.12 84 GLY A O 1
ATOM 636 N N . LEU A 1 85 ? 16.705 4.930 2.769 1.00 37.50 85 LEU A N 1
ATOM 637 C CA . LEU A 1 85 ? 16.680 4.599 1.338 1.00 37.50 85 LEU A CA 1
ATOM 638 C C . LEU A 1 85 ? 15.240 4.605 0.811 1.00 37.50 85 LEU A C 1
ATOM 640 O O . LEU A 1 85 ? 14.357 4.101 1.511 1.00 37.50 85 LEU A O 1
ATOM 644 N N . PRO A 1 86 ? 14.990 5.143 -0.390 1.00 42.34 86 PRO A N 1
ATOM 645 C CA . PRO A 1 86 ? 13.646 5.295 -0.893 1.00 42.34 86 PRO A CA 1
ATOM 646 C C . PRO A 1 86 ? 13.266 3.942 -1.513 1.00 42.34 86 PRO A C 1
ATOM 648 O O . PRO A 1 86 ? 13.168 3.781 -2.718 1.00 42.34 86 PRO A O 1
ATOM 651 N N . THR A 1 87 ? 13.237 2.924 -0.661 1.00 35.19 87 THR A N 1
ATOM 652 C CA . THR A 1 87 ? 12.534 1.670 -0.859 1.00 35.19 87 THR A CA 1
ATOM 653 C C . THR A 1 87 ? 11.148 1.920 -0.301 1.00 35.19 87 THR A C 1
ATOM 655 O O . THR A 1 87 ? 11.057 2.521 0.768 1.00 35.19 87 THR A O 1
ATOM 658 N N . SER A 1 88 ? 10.116 1.478 -1.008 1.00 34.22 88 SER A N 1
ATOM 659 C CA . SER A 1 88 ? 8.669 1.607 -0.753 1.00 34.22 88 SER A CA 1
ATOM 660 C C . SER A 1 88 ? 8.174 1.043 0.595 1.00 34.22 88 SER A C 1
ATOM 662 O O . SER A 1 88 ? 7.201 0.301 0.680 1.00 34.22 88 SER A O 1
ATOM 664 N N . ARG A 1 89 ? 8.869 1.352 1.684 1.00 38.19 89 ARG A N 1
ATOM 665 C CA . ARG A 1 89 ? 8.393 1.194 3.045 1.00 38.19 89 ARG A CA 1
ATOM 666 C C . ARG A 1 89 ? 8.184 2.578 3.632 1.00 38.19 89 ARG A C 1
ATOM 668 O O . ARG A 1 89 ? 8.984 3.472 3.355 1.00 38.19 89 ARG A O 1
ATOM 675 N N . PRO A 1 90 ? 7.149 2.737 4.470 1.00 33.91 90 PRO A N 1
ATOM 676 C CA . PRO A 1 90 ? 6.818 4.010 5.074 1.00 33.91 90 PRO A CA 1
ATOM 677 C C . PRO A 1 90 ? 8.058 4.534 5.786 1.00 33.91 90 PRO A C 1
ATOM 679 O O . PRO A 1 90 ? 8.538 3.937 6.756 1.00 33.91 90 PRO A O 1
ATOM 682 N N . SER A 1 91 ? 8.591 5.663 5.320 1.00 34.72 91 SER A N 1
ATOM 683 C CA . SER A 1 91 ? 9.369 6.493 6.218 1.00 34.72 91 SER A CA 1
ATOM 684 C C . SER A 1 91 ? 8.371 6.952 7.271 1.00 34.72 91 SER A C 1
ATOM 686 O O . SER A 1 91 ? 7.639 7.915 7.055 1.00 34.72 91 SER A O 1
ATOM 688 N N . VAL A 1 92 ? 8.297 6.225 8.387 1.00 32.88 92 VAL A N 1
ATOM 689 C CA . VAL A 1 92 ? 7.699 6.737 9.616 1.00 32.88 92 VAL A CA 1
ATOM 690 C C . VAL A 1 92 ? 8.546 7.953 9.957 1.00 32.88 92 VAL A C 1
ATOM 692 O O . VAL A 1 92 ? 9.632 7.835 10.527 1.00 32.88 92 VAL A O 1
ATOM 695 N N . GLY A 1 93 ? 8.118 9.106 9.450 1.00 38.38 93 GLY A N 1
ATOM 696 C CA . GLY A 1 93 ? 8.810 10.366 9.608 1.00 38.38 93 GLY A CA 1
ATOM 697 C C . GLY A 1 93 ? 8.783 10.710 11.079 1.00 38.38 93 GLY A C 1
ATOM 698 O O . GLY A 1 93 ? 7.804 11.249 11.574 1.00 38.38 93 GLY A O 1
ATOM 699 N N . ARG A 1 94 ? 9.839 10.362 11.816 1.00 37.84 94 ARG A N 1
ATOM 700 C CA . ARG A 1 94 ? 10.048 11.001 13.110 1.00 37.84 94 ARG A CA 1
ATOM 701 C C . ARG A 1 94 ? 10.341 12.479 12.842 1.00 37.84 94 ARG A C 1
ATOM 703 O O . ARG A 1 94 ? 11.038 12.770 11.866 1.00 37.84 94 ARG A O 1
ATOM 710 N N . PRO A 1 95 ? 9.872 13.397 13.704 1.00 41.69 95 PRO A N 1
ATOM 711 C CA . PRO A 1 95 ? 10.227 14.806 13.605 1.00 41.69 95 PRO A CA 1
ATOM 712 C C . PRO A 1 95 ? 11.745 14.954 13.450 1.00 41.69 95 PRO A C 1
ATOM 714 O O . PRO A 1 95 ? 12.506 14.402 14.252 1.00 41.69 95 PRO A O 1
ATOM 717 N N . MET A 1 96 ? 12.198 15.657 12.409 1.00 49.19 96 MET A N 1
ATOM 718 C CA . MET A 1 96 ? 13.622 15.959 12.265 1.00 49.19 96 MET A CA 1
ATOM 719 C C . MET A 1 96 ? 14.048 16.864 13.422 1.00 49.19 96 MET A C 1
ATOM 721 O O . MET A 1 96 ? 13.374 17.848 13.723 1.00 49.19 96 MET A O 1
ATOM 725 N N . GLY A 1 97 ? 15.169 16.544 14.076 1.00 42.94 97 GLY A N 1
ATOM 726 C CA . GLY A 1 97 ? 15.785 17.471 15.027 1.00 42.94 97 GLY A CA 1
ATOM 727 C C . GLY A 1 97 ? 16.118 18.799 14.338 1.00 42.94 97 GLY A C 1
ATOM 728 O O . GLY A 1 97 ? 16.395 18.811 13.139 1.00 42.94 97 GLY A O 1
ATOM 729 N N . ASN A 1 98 ? 16.101 19.908 15.082 1.00 45.56 98 ASN A N 1
ATOM 730 C CA . ASN A 1 98 ? 16.243 21.264 14.527 1.00 45.56 98 ASN A CA 1
ATOM 731 C C . ASN A 1 98 ? 17.476 21.434 13.614 1.00 45.56 98 ASN A C 1
ATOM 733 O O . ASN A 1 98 ? 17.366 22.052 12.559 1.00 45.56 98 ASN A O 1
ATOM 737 N N . ASP A 1 99 ? 18.613 20.829 13.968 1.00 41.19 99 ASP A N 1
ATOM 738 C CA . ASP A 1 99 ? 19.852 20.911 13.175 1.00 41.19 99 ASP A CA 1
ATOM 739 C C . ASP A 1 99 ? 1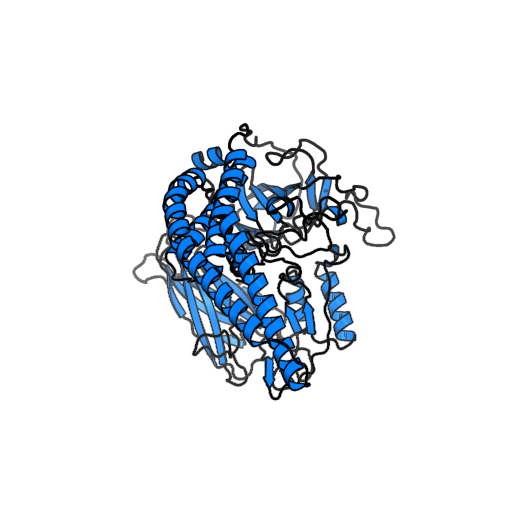9.752 20.148 11.844 1.00 41.19 99 ASP A C 1
ATOM 741 O O . ASP A 1 99 ? 20.289 20.565 10.820 1.00 41.19 99 ASP A O 1
ATOM 745 N N . VAL A 1 100 ? 19.004 19.042 11.838 1.00 49.25 100 VAL A N 1
ATOM 746 C CA . VAL A 1 100 ? 18.734 18.246 10.637 1.00 49.25 100 VAL A CA 1
ATOM 747 C C . VAL A 1 100 ? 17.714 18.967 9.754 1.00 49.25 100 VAL A C 1
ATOM 749 O O . VAL A 1 100 ? 17.874 19.002 8.540 1.00 49.25 100 VAL A O 1
ATOM 752 N N . ALA A 1 101 ? 16.703 19.613 10.341 1.00 55.53 101 ALA A N 1
ATOM 753 C CA . ALA A 1 101 ? 15.720 20.398 9.597 1.00 55.53 101 ALA A CA 1
ATOM 754 C C . ALA A 1 101 ? 16.361 21.558 8.805 1.00 55.53 101 ALA A C 1
ATOM 756 O O . ALA A 1 101 ? 15.936 21.827 7.683 1.00 55.53 101 ALA A O 1
ATOM 757 N N . ALA A 1 102 ? 17.411 22.193 9.342 1.00 54.03 102 ALA A N 1
ATOM 758 C CA . ALA A 1 102 ? 18.151 23.256 8.657 1.00 54.03 102 ALA A CA 1
ATOM 759 C C . ALA A 1 102 ? 18.924 22.744 7.426 1.00 54.03 102 ALA A C 1
ATOM 761 O O . ALA A 1 102 ? 18.836 23.331 6.351 1.00 54.03 102 ALA A O 1
ATOM 762 N N . GLN A 1 103 ? 19.600 21.593 7.539 1.00 49.38 103 GLN A N 1
ATOM 763 C CA . GLN A 1 103 ? 20.344 20.973 6.431 1.00 49.38 103 GLN A CA 1
ATOM 764 C C . GLN A 1 103 ? 19.454 20.603 5.227 1.00 49.38 103 GLN A C 1
ATOM 766 O O . GLN A 1 103 ? 19.938 20.486 4.101 1.00 49.38 103 GLN A O 1
ATOM 771 N N . TRP A 1 104 ? 18.153 20.420 5.453 1.00 60.47 104 TRP A N 1
ATOM 772 C CA . TRP A 1 104 ? 17.189 19.976 4.445 1.00 60.47 104 TRP A CA 1
ATOM 773 C C . TRP A 1 104 ? 16.065 20.985 4.203 1.00 60.47 104 TRP A C 1
ATOM 775 O O . TRP A 1 104 ? 14.972 20.606 3.767 1.00 60.47 104 TRP A O 1
ATOM 785 N N . ALA A 1 105 ? 16.325 22.264 4.485 1.00 68.88 105 ALA A N 1
ATOM 786 C CA . ALA A 1 105 ? 15.333 23.328 4.382 1.00 68.88 105 ALA A CA 1
ATOM 787 C C . ALA A 1 105 ? 14.789 23.489 2.951 1.00 68.88 105 ALA A C 1
ATOM 789 O O . ALA A 1 105 ? 13.587 23.708 2.777 1.00 68.88 105 ALA A O 1
ATOM 790 N N . SER A 1 106 ? 15.625 23.283 1.926 1.00 81.88 106 SER A N 1
ATOM 791 C CA . SER A 1 106 ? 15.218 23.378 0.520 1.00 81.88 106 SER A CA 1
ATOM 792 C C . SER A 1 106 ? 14.883 22.025 -0.120 1.00 81.88 106 SER A C 1
ATOM 794 O O . SER A 1 106 ? 15.436 20.975 0.211 1.00 81.88 106 SER A O 1
ATOM 796 N N . PHE A 1 107 ? 13.965 22.058 -1.076 1.00 84.38 107 PHE A N 1
ATOM 797 C CA . PHE A 1 107 ? 13.551 20.958 -1.929 1.00 84.38 107 PHE A CA 1
ATOM 798 C C . PHE A 1 107 ? 14.737 20.411 -2.717 1.00 84.38 107 PHE A C 1
ATOM 800 O O . PHE A 1 107 ? 14.888 19.201 -2.850 1.00 84.38 107 PHE A O 1
ATOM 807 N N . GLU A 1 108 ? 15.617 21.291 -3.190 1.00 85.50 108 GLU A N 1
ATOM 808 C CA . GLU A 1 108 ? 16.838 20.949 -3.908 1.00 85.50 108 GLU A CA 1
ATOM 809 C C . GLU A 1 108 ? 17.788 20.137 -3.024 1.00 85.50 108 GLU A C 1
ATOM 811 O O . GLU A 1 108 ? 18.275 19.093 -3.462 1.00 85.50 108 GLU A O 1
ATOM 816 N N . ALA A 1 109 ? 17.976 20.545 -1.762 1.00 78.25 109 ALA A N 1
ATOM 817 C CA . ALA A 1 109 ? 18.740 19.768 -0.794 1.00 78.25 109 ALA A CA 1
ATOM 818 C C . ALA A 1 109 ? 18.077 18.403 -0.566 1.00 78.25 109 ALA A C 1
ATOM 820 O O . ALA A 1 109 ? 18.728 17.370 -0.710 1.00 78.25 109 ALA A O 1
ATOM 821 N N . ARG A 1 110 ? 16.763 18.356 -0.304 1.00 83.62 110 ARG A N 1
ATOM 822 C CA . ARG A 1 110 ? 16.024 17.088 -0.128 1.00 83.62 110 ARG A CA 1
ATOM 823 C C . ARG A 1 110 ? 16.132 16.174 -1.348 1.00 83.62 110 ARG A C 1
ATOM 825 O O . ARG A 1 110 ? 16.262 14.956 -1.197 1.00 83.62 110 ARG A O 1
ATOM 832 N N . GLN A 1 111 ? 16.120 16.735 -2.554 1.00 82.12 111 GLN A N 1
ATOM 833 C CA . GLN A 1 111 ? 16.320 15.973 -3.781 1.00 82.12 111 GLN A CA 1
ATOM 834 C C . GLN A 1 111 ? 17.750 15.479 -3.950 1.00 82.12 111 GLN A C 1
ATOM 836 O O . GLN A 1 111 ? 17.947 14.326 -4.334 1.00 82.12 111 GLN A O 1
ATOM 841 N N . ALA A 1 112 ? 18.743 16.293 -3.603 1.00 80.44 112 ALA A N 1
ATOM 842 C CA . ALA A 1 112 ? 20.133 15.869 -3.589 1.00 80.44 112 ALA A CA 1
ATOM 843 C C . ALA A 1 112 ? 20.354 14.683 -2.638 1.00 80.44 112 ALA A C 1
ATOM 845 O O . ALA A 1 112 ? 20.999 13.703 -3.010 1.00 80.44 112 ALA A O 1
ATOM 846 N N . GLY A 1 113 ? 19.751 14.722 -1.445 1.00 78.69 113 GLY A N 1
ATOM 847 C CA . GLY A 1 113 ? 19.796 13.621 -0.480 1.00 78.69 113 GLY A CA 1
ATOM 848 C C . GLY A 1 113 ? 19.140 12.337 -0.993 1.00 78.69 113 GLY A C 1
ATOM 849 O O . GLY A 1 113 ? 19.688 11.248 -0.802 1.00 78.69 113 GLY A O 1
ATOM 850 N N . TYR A 1 114 ? 18.007 12.458 -1.692 1.00 80.88 114 TYR A N 1
ATOM 851 C CA . TYR A 1 114 ? 17.361 11.336 -2.379 1.00 80.88 114 TYR A CA 1
ATOM 852 C C . TYR A 1 114 ? 18.278 10.733 -3.456 1.00 80.88 114 TYR A C 1
ATOM 854 O O . TYR A 1 114 ? 18.523 9.525 -3.448 1.00 80.88 114 TYR A O 1
ATOM 862 N N . PHE A 1 115 ? 18.851 11.561 -4.335 1.00 82.88 115 PHE A N 1
ATOM 863 C CA . PHE A 1 115 ? 19.759 11.097 -5.385 1.00 82.88 115 PHE A CA 1
ATOM 864 C C . PHE A 1 115 ? 21.018 10.443 -4.818 1.00 82.88 115 PHE A C 1
ATOM 866 O O . PHE A 1 115 ? 21.414 9.380 -5.293 1.00 82.88 115 PHE A O 1
ATOM 873 N N . ALA A 1 116 ? 21.593 10.999 -3.753 1.00 82.44 116 ALA A N 1
ATOM 874 C CA . ALA A 1 116 ? 22.708 10.380 -3.051 1.00 82.44 116 ALA A CA 1
ATOM 875 C C . ALA A 1 116 ? 22.325 9.007 -2.465 1.00 82.44 116 ALA A C 1
ATOM 877 O O . ALA A 1 116 ? 23.111 8.065 -2.545 1.00 82.44 116 ALA A O 1
ATOM 878 N N . GLY A 1 117 ? 21.104 8.851 -1.938 1.00 81.69 117 GLY A N 1
ATOM 879 C CA . GLY A 1 117 ? 20.567 7.561 -1.492 1.00 81.69 117 GLY A CA 1
ATOM 880 C C . GLY A 1 117 ? 20.500 6.513 -2.602 1.00 81.69 117 GLY A C 1
ATOM 881 O O . GLY A 1 117 ? 21.005 5.405 -2.422 1.00 81.69 117 GLY A O 1
ATOM 882 N N . VAL A 1 118 ? 19.954 6.879 -3.763 1.00 83.69 118 VAL A N 1
ATOM 883 C CA . VAL A 1 118 ? 19.910 5.999 -4.943 1.00 83.69 118 VAL A CA 1
ATOM 884 C C . VAL A 1 118 ? 21.326 5.645 -5.415 1.00 83.69 118 VAL A C 1
ATOM 886 O O . VAL A 1 118 ? 21.630 4.478 -5.656 1.00 83.69 118 VAL A O 1
ATOM 889 N N . GLY A 1 119 ? 22.231 6.626 -5.474 1.00 86.75 119 GLY A N 1
ATOM 890 C CA . GLY A 1 119 ? 23.629 6.397 -5.840 1.00 86.75 119 GLY A CA 1
ATOM 891 C C . GLY A 1 119 ? 24.358 5.457 -4.874 1.00 86.75 119 GLY A C 1
ATOM 892 O O . GLY A 1 119 ? 25.129 4.608 -5.320 1.00 86.75 119 GLY A O 1
ATOM 893 N N . ARG A 1 120 ? 24.082 5.540 -3.563 1.00 87.81 120 ARG A N 1
ATOM 894 C CA . ARG A 1 120 ? 24.625 4.600 -2.565 1.00 87.81 120 ARG A CA 1
ATOM 895 C C . ARG A 1 120 ? 24.129 3.174 -2.776 1.00 87.81 120 ARG A C 1
ATOM 897 O O . ARG A 1 120 ? 24.928 2.256 -2.630 1.00 87.81 120 ARG A O 1
ATOM 904 N N . ALA A 1 121 ? 22.855 2.985 -3.120 1.00 87.00 121 ALA A N 1
ATOM 905 C CA . ALA A 1 121 ? 22.315 1.656 -3.408 1.00 87.00 121 ALA A CA 1
ATOM 906 C C . ALA A 1 121 ? 23.045 1.007 -4.597 1.00 87.00 121 ALA A C 1
ATOM 908 O O . ALA A 1 121 ? 23.494 -0.133 -4.500 1.00 87.00 121 ALA A O 1
ATOM 909 N N . TYR A 1 122 ? 23.270 1.770 -5.671 1.00 88.12 122 TYR A N 1
ATOM 910 C CA . TYR A 1 122 ? 24.070 1.313 -6.808 1.00 88.12 122 TYR A CA 1
ATOM 911 C C . TYR A 1 122 ? 25.530 1.029 -6.451 1.00 88.12 122 TYR A C 1
ATOM 913 O O . TYR A 1 122 ? 26.088 0.026 -6.894 1.00 88.12 122 TYR A O 1
ATOM 921 N N . LEU A 1 123 ? 26.152 1.884 -5.636 1.00 87.62 123 LEU A N 1
ATOM 922 C CA . LEU A 1 123 ? 27.524 1.666 -5.192 1.00 87.62 123 LEU A CA 1
ATOM 923 C C . LEU A 1 123 ? 27.648 0.395 -4.337 1.00 87.62 123 LEU A C 1
ATOM 925 O O . LEU A 1 123 ? 28.562 -0.389 -4.573 1.00 87.62 123 LEU A O 1
ATOM 929 N N . SER A 1 124 ? 26.711 0.158 -3.410 1.00 87.56 124 SER A N 1
ATOM 930 C CA . SER A 1 124 ? 26.666 -1.068 -2.594 1.00 87.56 124 SER A CA 1
ATOM 931 C C . SER A 1 124 ? 26.527 -2.304 -3.475 1.00 87.56 124 SER A C 1
ATOM 933 O O . SER A 1 124 ? 27.320 -3.232 -3.358 1.00 87.56 124 SER A O 1
ATOM 935 N N . ALA A 1 125 ? 25.587 -2.286 -4.426 1.00 85.94 125 ALA A N 1
ATOM 936 C CA . ALA A 1 125 ? 25.380 -3.398 -5.347 1.00 85.94 125 ALA A CA 1
ATOM 937 C C . ALA A 1 125 ? 26.611 -3.671 -6.228 1.00 85.94 125 ALA A C 1
ATOM 939 O O . ALA A 1 125 ? 26.951 -4.826 -6.478 1.00 85.94 125 ALA A O 1
ATOM 940 N N . ALA A 1 126 ? 27.322 -2.629 -6.670 1.00 83.12 126 ALA A N 1
ATOM 941 C CA . ALA A 1 126 ? 28.580 -2.793 -7.396 1.00 83.12 126 ALA A CA 1
ATOM 942 C C . ALA A 1 126 ? 29.667 -3.441 -6.518 1.00 83.12 126 ALA A C 1
ATOM 944 O O . ALA A 1 126 ? 30.388 -4.327 -6.975 1.00 83.12 126 ALA A O 1
ATOM 945 N N . GLU A 1 127 ? 29.787 -3.028 -5.256 1.00 81.81 127 GLU A N 1
ATOM 946 C CA . GLU A 1 127 ? 30.770 -3.568 -4.311 1.00 81.81 127 GLU A CA 1
ATOM 947 C C . GLU A 1 127 ? 30.465 -5.024 -3.925 1.00 81.81 127 GLU A C 1
ATOM 949 O O . GLU A 1 127 ? 31.358 -5.872 -3.998 1.00 81.81 127 GLU A O 1
ATOM 954 N N . GLU A 1 128 ? 29.209 -5.338 -3.603 1.00 80.44 128 GLU A N 1
ATOM 955 C CA . GLU A 1 128 ? 28.719 -6.703 -3.359 1.00 80.44 128 GLU A CA 1
ATOM 956 C C . GLU A 1 128 ? 28.926 -7.591 -4.582 1.00 80.44 128 GLU A C 1
ATOM 958 O O . GLU A 1 128 ? 29.455 -8.696 -4.477 1.00 80.44 128 GLU A O 1
ATOM 963 N N . GLY A 1 129 ? 28.601 -7.065 -5.757 1.00 69.81 129 GLY A N 1
ATOM 964 C CA . GLY A 1 129 ? 28.830 -7.701 -7.037 1.00 69.81 129 GLY A CA 1
ATOM 965 C C . GLY A 1 129 ? 30.290 -8.081 -7.281 1.00 69.81 129 GLY A C 1
ATOM 966 O O . GLY A 1 129 ? 30.593 -9.199 -7.689 1.00 69.81 129 GLY A O 1
ATOM 967 N N . THR A 1 130 ? 31.236 -7.203 -6.933 1.00 62.41 130 THR A N 1
ATOM 968 C CA . THR A 1 130 ? 32.665 -7.553 -7.002 1.00 62.41 130 THR A CA 1
ATOM 969 C C . THR A 1 130 ? 33.120 -8.583 -5.971 1.00 62.41 130 THR A C 1
ATOM 971 O O . THR A 1 130 ? 34.199 -9.168 -6.146 1.00 62.41 130 THR A O 1
ATOM 974 N N . ALA A 1 131 ? 32.350 -8.789 -4.900 1.00 55.38 131 ALA A N 1
ATOM 975 C CA . ALA A 1 131 ? 32.569 -9.838 -3.909 1.00 55.38 131 ALA A CA 1
ATOM 976 C C . ALA A 1 131 ? 31.908 -11.168 -4.325 1.00 55.38 131 ALA A C 1
ATOM 978 O O . ALA A 1 131 ? 32.458 -12.236 -4.042 1.00 55.38 131 ALA A O 1
ATOM 979 N N . ALA A 1 132 ? 30.782 -11.110 -5.043 1.00 53.78 132 ALA A N 1
ATOM 980 C CA . ALA A 1 132 ? 30.129 -12.249 -5.670 1.00 53.78 132 ALA A CA 1
ATOM 981 C C . ALA A 1 132 ? 30.953 -12.765 -6.865 1.00 53.78 132 ALA A C 1
ATOM 983 O O . ALA A 1 132 ? 31.549 -12.013 -7.633 1.00 53.78 132 ALA A O 1
ATOM 984 N N . LYS A 1 133 ? 31.022 -14.089 -7.040 1.00 52.69 133 LYS A N 1
ATOM 985 C CA . LYS A 1 133 ? 31.720 -14.726 -8.171 1.00 52.69 133 LYS A CA 1
ATOM 986 C C . LYS A 1 133 ? 30.865 -14.711 -9.448 1.00 52.69 133 LYS A C 1
ATOM 988 O O . LYS A 1 133 ? 30.791 -15.735 -10.121 1.00 52.69 133 LYS A O 1
ATOM 993 N N . GLU A 1 134 ? 30.194 -13.610 -9.785 1.00 58.41 134 GLU A N 1
ATOM 994 C CA . GLU A 1 134 ? 29.552 -13.515 -11.102 1.00 58.41 134 GLU A CA 1
ATOM 995 C C . GLU A 1 134 ? 30.654 -13.440 -12.166 1.00 58.41 134 GLU A C 1
ATOM 997 O O . GLU A 1 134 ? 31.306 -12.415 -12.375 1.00 58.41 134 GLU A O 1
ATOM 1002 N N . SER A 1 135 ? 30.944 -14.587 -12.773 1.00 56.94 135 SER A N 1
ATOM 1003 C CA . SER A 1 135 ? 31.949 -14.737 -13.819 1.00 56.94 135 SER A CA 1
ATOM 1004 C C . SER A 1 135 ? 31.354 -14.421 -15.189 1.00 56.94 135 SER A C 1
ATOM 1006 O O . SER A 1 135 ? 30.247 -14.859 -15.494 1.00 56.94 135 SER A O 1
ATOM 1008 N N . GLY A 1 136 ? 32.124 -13.739 -16.037 1.00 66.94 136 GLY A N 1
ATOM 1009 C CA . GLY A 1 136 ? 31.779 -13.489 -17.439 1.00 66.94 136 GLY A CA 1
ATOM 1010 C C . GLY A 1 136 ? 31.288 -12.069 -17.730 1.00 66.94 136 GLY A C 1
ATOM 1011 O O . GLY A 1 136 ? 31.197 -11.209 -16.850 1.00 66.94 136 GLY A O 1
ATOM 1012 N N . LEU A 1 137 ? 30.999 -11.815 -19.007 1.00 68.75 137 LEU A N 1
ATOM 1013 C CA . LEU A 1 137 ? 30.651 -10.491 -19.534 1.00 68.75 137 LEU A CA 1
ATOM 1014 C C . LEU A 1 137 ? 29.408 -9.856 -18.902 1.00 68.75 137 LEU A C 1
ATOM 1016 O O . LEU A 1 137 ? 29.358 -8.636 -18.766 1.00 68.75 137 LEU A O 1
ATOM 1020 N N . GLU A 1 138 ? 28.405 -10.654 -18.533 1.00 72.00 138 GLU A N 1
ATOM 1021 C CA . GLU A 1 138 ? 27.152 -10.136 -17.973 1.00 72.00 138 GLU A CA 1
ATOM 1022 C C . GLU A 1 138 ? 27.358 -9.513 -16.590 1.00 72.00 138 GLU A C 1
ATOM 1024 O O . GLU A 1 138 ? 26.965 -8.364 -16.391 1.00 72.00 138 GLU A O 1
ATOM 1029 N N . GLY A 1 139 ? 28.067 -10.205 -15.690 1.00 74.12 139 GLY A N 1
ATOM 1030 C CA . GLY A 1 139 ? 28.456 -9.648 -14.392 1.00 74.12 139 GLY A CA 1
ATOM 1031 C C . GLY A 1 139 ? 29.278 -8.371 -14.568 1.00 74.12 139 GLY A C 1
ATOM 1032 O O . GLY A 1 139 ? 28.941 -7.327 -14.018 1.00 74.12 139 GLY A O 1
ATOM 1033 N N . LEU A 1 140 ? 30.291 -8.386 -15.448 1.00 73.38 140 LEU A N 1
ATOM 1034 C CA . LEU A 1 140 ? 31.088 -7.186 -15.752 1.00 73.38 140 LEU A CA 1
ATOM 1035 C C . LEU A 1 140 ? 30.256 -6.001 -16.250 1.00 73.38 140 LEU A C 1
ATOM 1037 O O . LEU A 1 140 ? 30.519 -4.858 -15.868 1.00 73.38 140 LEU A O 1
ATOM 1041 N N . ARG A 1 141 ? 29.272 -6.264 -17.110 1.00 75.81 141 ARG A N 1
ATOM 1042 C CA . ARG A 1 141 ? 28.368 -5.255 -17.661 1.00 75.81 141 ARG A CA 1
ATOM 1043 C C . ARG A 1 141 ? 27.463 -4.671 -16.579 1.00 75.81 141 ARG A C 1
ATOM 1045 O O . ARG A 1 141 ? 27.353 -3.446 -16.513 1.00 75.81 141 ARG A O 1
ATOM 1052 N N . ARG A 1 142 ? 26.880 -5.506 -15.711 1.00 79.00 142 ARG A N 1
ATOM 1053 C CA . ARG A 1 142 ? 26.078 -5.058 -14.557 1.00 79.00 142 ARG A CA 1
ATOM 1054 C C . ARG A 1 142 ? 26.920 -4.219 -13.601 1.00 79.00 142 ARG A C 1
ATOM 1056 O O . ARG A 1 142 ? 26.558 -3.088 -13.298 1.00 79.00 142 ARG A O 1
ATOM 1063 N N . PHE A 1 143 ? 28.120 -4.679 -13.245 1.00 79.06 143 PHE A N 1
ATOM 1064 C CA . PHE A 1 143 ? 29.024 -3.930 -12.362 1.00 79.06 143 PHE A CA 1
ATOM 1065 C C . PHE A 1 143 ? 29.416 -2.564 -12.921 1.00 79.06 143 PHE A C 1
ATOM 1067 O O . PHE A 1 143 ? 29.351 -1.559 -12.211 1.00 79.06 143 PHE A O 1
ATOM 1074 N N . ALA A 1 144 ? 29.803 -2.502 -14.198 1.00 78.50 144 ALA A N 1
ATOM 1075 C CA . ALA A 1 144 ? 30.112 -1.233 -14.846 1.00 78.50 144 ALA A CA 1
ATOM 1076 C C . ALA A 1 144 ? 28.885 -0.308 -14.892 1.00 78.50 144 ALA A C 1
ATOM 1078 O O . ALA A 1 144 ? 29.021 0.896 -14.675 1.00 78.50 144 ALA A O 1
ATOM 1079 N N . THR A 1 145 ? 27.698 -0.873 -15.127 1.00 83.12 145 THR A N 1
ATOM 1080 C CA . THR A 1 145 ? 26.427 -0.139 -15.152 1.00 83.12 145 THR A CA 1
ATOM 1081 C C . THR A 1 145 ? 26.107 0.458 -13.791 1.00 83.12 145 THR A C 1
ATOM 1083 O O . THR A 1 145 ? 25.801 1.645 -13.716 1.00 83.12 145 THR A O 1
ATOM 1086 N N . TYR A 1 146 ? 26.240 -0.309 -12.710 1.00 87.94 146 TYR A N 1
ATOM 1087 C CA . TYR A 1 146 ? 25.951 0.168 -11.358 1.00 87.94 146 TYR A CA 1
ATOM 1088 C C . TYR A 1 146 ? 26.923 1.267 -10.921 1.00 87.94 146 TYR A C 1
ATOM 1090 O O . TYR A 1 146 ? 26.491 2.279 -10.378 1.00 87.94 146 TYR A O 1
ATOM 1098 N N . LEU A 1 147 ? 28.217 1.151 -11.236 1.00 83.31 147 LEU A N 1
ATOM 1099 C CA . LEU A 1 147 ? 29.171 2.238 -10.987 1.00 83.31 147 LEU A CA 1
ATOM 1100 C C . LEU A 1 147 ? 28.837 3.506 -11.776 1.00 83.31 147 LEU A C 1
ATOM 1102 O O . LEU A 1 147 ? 28.874 4.605 -11.225 1.00 83.31 147 LEU A O 1
ATOM 1106 N N . TRP A 1 148 ? 28.505 3.358 -13.060 1.00 83.19 148 TRP A N 1
ATOM 1107 C CA . TRP A 1 148 ? 28.098 4.488 -13.887 1.00 83.19 148 TRP A CA 1
ATOM 1108 C C . TRP A 1 148 ? 26.831 5.150 -13.337 1.00 83.19 148 TRP A C 1
ATOM 1110 O O . TRP A 1 148 ? 26.787 6.370 -13.208 1.00 83.19 148 TRP A O 1
ATOM 1120 N N . ARG A 1 149 ? 25.829 4.367 -12.923 1.00 85.19 149 ARG A N 1
ATOM 1121 C CA . ARG A 1 149 ? 24.622 4.884 -12.264 1.00 85.19 149 ARG A CA 1
ATOM 1122 C C . ARG A 1 149 ? 24.957 5.603 -10.958 1.00 85.19 149 ARG A C 1
ATOM 1124 O O . ARG A 1 149 ? 24.462 6.708 -10.751 1.00 85.19 149 ARG A O 1
ATOM 1131 N N . ALA A 1 150 ? 25.819 5.037 -10.115 1.00 86.44 150 ALA A N 1
ATOM 1132 C CA . ALA A 1 150 ? 26.261 5.679 -8.878 1.00 86.44 150 ALA A CA 1
ATOM 1133 C C . ALA A 1 150 ? 26.894 7.058 -9.143 1.00 86.44 150 ALA A C 1
ATOM 1135 O O . ALA A 1 150 ? 26.568 8.022 -8.453 1.00 86.44 150 ALA A O 1
ATOM 1136 N N . ASP A 1 151 ? 27.727 7.178 -10.179 1.00 83.75 151 ASP A N 1
ATOM 1137 C CA . ASP A 1 151 ? 28.336 8.445 -10.602 1.00 83.75 151 ASP A CA 1
ATOM 1138 C C . ASP A 1 151 ? 27.318 9.453 -11.173 1.00 83.75 151 ASP A C 1
ATOM 1140 O O . ASP A 1 151 ? 27.342 10.639 -10.823 1.00 83.75 151 ASP A O 1
ATOM 1144 N N . GLN A 1 152 ? 26.363 8.989 -11.989 1.00 83.12 152 GLN A N 1
ATOM 1145 C CA . GLN A 1 152 ? 25.263 9.824 -12.488 1.00 83.12 152 GLN A CA 1
ATOM 1146 C C . GLN A 1 152 ? 24.435 10.403 -11.332 1.00 83.12 152 GLN A C 1
ATOM 1148 O O . GLN A 1 152 ? 24.091 11.586 -11.336 1.00 83.12 152 GLN A O 1
ATOM 1153 N N . PHE A 1 153 ? 24.136 9.589 -10.319 1.00 83.56 153 PHE A N 1
ATOM 1154 C CA . PHE A 1 153 ? 23.382 10.019 -9.143 1.00 83.56 153 PHE A CA 1
ATOM 1155 C C . PHE A 1 153 ? 24.190 10.900 -8.189 1.00 83.56 153 PHE A C 1
ATOM 1157 O O . PHE A 1 153 ? 23.629 11.847 -7.639 1.00 83.56 153 PHE A O 1
ATOM 1164 N N . ALA A 1 154 ? 25.497 10.665 -8.052 1.00 80.38 154 ALA A N 1
ATOM 1165 C CA . ALA A 1 154 ? 26.393 11.569 -7.332 1.00 80.38 154 ALA A CA 1
ATOM 1166 C C . ALA A 1 154 ? 26.370 12.973 -7.958 1.00 80.38 154 ALA A C 1
ATOM 1168 O O . ALA A 1 154 ? 26.155 13.962 -7.262 1.00 80.38 154 ALA A O 1
ATOM 1169 N N . SER A 1 155 ? 26.465 13.044 -9.287 1.00 80.31 155 SER A N 1
ATOM 1170 C CA . SER A 1 155 ? 26.427 14.305 -10.037 1.00 80.31 155 SER A CA 1
ATOM 1171 C C . SER A 1 155 ? 25.083 15.037 -9.889 1.00 80.31 155 SER A C 1
ATOM 1173 O O . SER A 1 155 ? 25.048 16.258 -9.742 1.00 80.31 155 SER A O 1
ATOM 1175 N N . LYS A 1 156 ? 23.958 14.302 -9.864 1.00 75.38 156 LYS A N 1
ATOM 1176 C CA . LYS A 1 156 ? 22.629 14.875 -9.572 1.00 75.38 156 LYS A CA 1
ATOM 1177 C C . LYS A 1 156 ? 22.522 15.420 -8.140 1.00 75.38 156 LYS A C 1
ATOM 1179 O O . LYS A 1 156 ? 21.814 16.400 -7.928 1.00 75.38 156 LYS A O 1
ATOM 1184 N N . GLY A 1 157 ? 23.205 14.802 -7.174 1.00 68.25 157 GLY A N 1
ATOM 1185 C CA . GLY A 1 157 ? 23.258 15.266 -5.785 1.00 68.25 157 GLY A CA 1
ATOM 1186 C C . GLY A 1 157 ? 24.054 16.562 -5.602 1.00 68.25 157 GLY A C 1
ATOM 1187 O O . GLY A 1 157 ? 23.658 17.432 -4.835 1.00 68.25 157 GLY A O 1
ATOM 1188 N N . GLU A 1 158 ? 25.141 16.734 -6.351 1.00 69.62 158 GLU A N 1
ATOM 1189 C CA . GLU A 1 158 ? 26.016 17.912 -6.253 1.00 69.62 158 GLU A CA 1
ATOM 1190 C C . GLU A 1 158 ? 25.359 19.194 -6.788 1.00 69.62 158 GLU A C 1
ATOM 1192 O O . GLU A 1 158 ? 25.582 20.276 -6.248 1.00 69.62 158 GLU A O 1
ATOM 1197 N N . GLY A 1 159 ? 24.497 19.085 -7.805 1.00 56.94 159 GLY A N 1
ATOM 1198 C CA . GLY A 1 159 ? 23.818 20.235 -8.413 1.00 56.94 159 GLY A CA 1
ATOM 1199 C C . GLY A 1 159 ? 22.727 20.897 -7.555 1.00 56.94 159 GLY A C 1
ATOM 1200 O O . GLY A 1 159 ? 22.276 21.984 -7.905 1.00 56.94 159 GLY A O 1
ATOM 1201 N N . GLY A 1 160 ? 22.286 20.264 -6.459 1.00 52.66 160 GLY A N 1
ATOM 1202 C CA . GLY A 1 160 ? 21.197 20.757 -5.597 1.00 52.66 160 GLY A CA 1
ATOM 1203 C C . GLY A 1 160 ? 21.644 21.456 -4.307 1.00 52.66 160 GLY A C 1
ATOM 1204 O O . GLY A 1 160 ? 20.812 21.992 -3.582 1.00 52.66 160 GLY A O 1
ATOM 1205 N N . ALA A 1 161 ? 22.944 21.469 -4.002 1.00 46.28 161 ALA A N 1
ATOM 1206 C CA . ALA A 1 161 ? 23.474 21.885 -2.699 1.00 46.28 161 ALA A CA 1
ATOM 1207 C C . ALA A 1 161 ? 23.627 23.415 -2.501 1.00 46.28 161 ALA A C 1
ATOM 1209 O O . ALA A 1 161 ? 24.296 23.836 -1.562 1.00 46.28 161 ALA A O 1
ATOM 1210 N N . GLY A 1 162 ? 23.040 24.250 -3.371 1.00 41.31 162 GLY A N 1
ATOM 1211 C CA . GLY A 1 162 ? 23.263 25.708 -3.396 1.00 41.31 162 GLY A CA 1
ATOM 1212 C C . GLY A 1 162 ? 22.013 26.596 -3.323 1.00 41.31 162 GLY A C 1
ATOM 1213 O O . GLY A 1 162 ? 22.078 27.734 -3.774 1.00 41.31 162 GLY A O 1
ATOM 1214 N N . GLY A 1 163 ? 20.872 26.096 -2.837 1.00 37.44 163 GLY A N 1
ATOM 1215 C CA . GLY A 1 163 ? 19.621 26.871 -2.776 1.00 37.44 163 GLY A CA 1
ATOM 1216 C C . GLY A 1 163 ? 19.468 27.695 -1.492 1.00 37.44 163 GLY A C 1
ATOM 1217 O O . GLY A 1 163 ? 19.618 27.143 -0.404 1.00 37.44 163 GLY A O 1
ATOM 1218 N N . ASP A 1 164 ? 19.136 28.983 -1.636 1.00 35.59 164 ASP A N 1
ATOM 1219 C CA . ASP A 1 164 ? 18.870 29.934 -0.545 1.00 35.59 164 ASP A CA 1
ATOM 1220 C C . ASP A 1 164 ? 17.825 29.426 0.471 1.00 35.59 164 ASP A C 1
ATOM 1222 O O . ASP A 1 164 ? 16.783 28.865 0.117 1.00 35.59 164 ASP A O 1
ATOM 1226 N N . GLU A 1 165 ? 18.100 29.678 1.754 1.00 36.88 165 GLU A N 1
ATOM 1227 C CA . GLU A 1 165 ? 17.235 29.361 2.891 1.00 36.88 165 GLU A CA 1
ATOM 1228 C C . GLU A 1 165 ? 15.978 30.246 2.903 1.00 36.88 165 GLU A C 1
ATOM 1230 O O . GLU A 1 165 ? 16.016 31.418 3.276 1.00 36.88 165 GLU A O 1
ATOM 1235 N N . ALA A 1 166 ? 14.823 29.668 2.572 1.00 35.78 166 ALA A N 1
ATOM 1236 C CA . ALA A 1 166 ? 13.527 30.257 2.894 1.00 35.78 166 ALA A CA 1
ATOM 1237 C C . ALA A 1 166 ? 12.769 29.323 3.843 1.00 35.78 166 ALA A C 1
ATOM 1239 O O . ALA A 1 166 ? 12.116 28.368 3.425 1.00 35.78 166 ALA A O 1
ATOM 1240 N N . ALA A 1 167 ? 12.865 29.595 5.146 1.00 37.31 167 ALA A N 1
ATOM 1241 C CA . ALA A 1 167 ? 12.053 28.924 6.154 1.00 37.31 167 ALA A CA 1
ATOM 1242 C C . ALA A 1 167 ? 10.572 29.322 6.007 1.00 37.31 167 ALA A C 1
ATOM 1244 O O . ALA A 1 167 ? 10.242 30.500 5.846 1.00 37.31 167 ALA A O 1
ATOM 1245 N N . MET A 1 168 ? 9.666 28.343 6.101 1.00 41.00 168 MET A N 1
ATOM 1246 C CA . MET A 1 168 ? 8.221 28.583 6.115 1.00 41.00 168 MET A CA 1
ATOM 1247 C C . MET A 1 168 ? 7.827 29.416 7.343 1.00 41.00 168 MET A C 1
ATOM 1249 O O . MET A 1 168 ? 7.873 28.945 8.479 1.00 41.00 168 MET A O 1
ATOM 1253 N N . ALA A 1 169 ? 7.392 30.655 7.117 1.00 31.52 169 ALA A N 1
ATOM 1254 C CA . ALA A 1 169 ? 6.777 31.474 8.151 1.00 31.52 169 ALA A CA 1
ATOM 1255 C C . ALA A 1 169 ? 5.327 31.018 8.388 1.00 31.52 169 ALA A C 1
ATOM 1257 O O . ALA A 1 169 ? 4.472 31.124 7.507 1.00 31.52 169 ALA A O 1
ATOM 1258 N N . THR A 1 170 ? 5.035 30.548 9.601 1.00 29.19 170 THR A N 1
ATOM 1259 C CA . THR A 1 170 ? 3.672 30.291 10.090 1.00 29.19 170 THR A CA 1
ATOM 1260 C C . THR A 1 170 ? 2.798 31.537 9.935 1.00 29.19 170 THR A C 1
ATOM 1262 O O . THR A 1 170 ? 3.027 32.540 10.612 1.00 29.19 170 THR A O 1
ATOM 1265 N N . ARG A 1 171 ? 1.765 31.476 9.086 1.00 32.06 171 ARG A N 1
ATOM 1266 C CA . ARG A 1 171 ? 0.717 32.507 8.989 1.00 32.06 171 ARG A CA 1
ATOM 1267 C C . ARG A 1 171 ? -0.614 31.968 9.520 1.00 32.06 171 ARG A C 1
ATOM 1269 O O . ARG A 1 171 ? -0.988 30.833 9.251 1.00 32.06 171 ARG A O 1
ATOM 1276 N N . GLN A 1 172 ? -1.317 32.793 10.297 1.00 29.64 172 GLN A N 1
ATOM 1277 C CA . GLN A 1 172 ? -2.642 32.508 10.862 1.00 29.64 172 GLN A CA 1
ATOM 1278 C C . GLN A 1 172 ? -3.794 33.091 10.009 1.00 29.64 172 GLN A C 1
ATOM 1280 O O . GLN A 1 172 ? -3.649 34.196 9.490 1.00 29.64 172 GLN A O 1
ATOM 1285 N N . ARG A 1 173 ? -4.961 32.403 10.076 1.00 31.38 173 ARG A N 1
ATOM 1286 C CA . ARG A 1 173 ? -6.377 32.808 9.796 1.00 31.38 173 ARG A CA 1
ATOM 1287 C C . ARG A 1 173 ? -6.870 32.769 8.327 1.00 31.38 173 ARG A C 1
ATOM 1289 O O . ARG A 1 173 ? -6.058 32.996 7.439 1.00 31.38 173 ARG A O 1
ATOM 1296 N N . PRO A 1 174 ? -8.171 32.460 8.051 1.00 28.30 174 PRO A N 1
ATOM 1297 C CA . PRO A 1 174 ? -9.392 32.822 8.801 1.00 28.30 174 PRO A CA 1
ATOM 1298 C C . PRO A 1 174 ? -10.174 31.673 9.468 1.00 28.30 174 PRO A C 1
ATOM 1300 O O . PRO A 1 174 ? -10.054 30.504 9.120 1.00 28.30 174 PRO A O 1
ATOM 1303 N N . GLU A 1 175 ? -10.987 32.057 10.458 1.00 29.12 175 GLU A N 1
ATOM 1304 C CA . GLU A 1 175 ? -11.908 31.201 11.213 1.00 29.12 175 GLU A CA 1
ATOM 1305 C C . GLU A 1 175 ? -13.048 30.681 10.321 1.00 29.12 175 GLU A C 1
ATOM 1307 O O . GLU A 1 175 ? -13.784 31.462 9.718 1.00 29.12 175 GLU A O 1
ATOM 1312 N N . THR A 1 176 ? -13.231 29.361 10.285 1.00 29.41 176 THR A N 1
ATOM 1313 C CA . THR A 1 176 ? -14.437 28.698 9.769 1.00 29.41 176 THR A CA 1
ATOM 1314 C C . THR A 1 176 ? -15.208 28.054 10.923 1.00 29.41 176 THR A C 1
ATOM 1316 O O . THR A 1 176 ? -14.631 27.587 11.905 1.00 29.41 176 THR A O 1
ATOM 1319 N N . ARG A 1 177 ? -16.542 28.110 10.836 1.00 25.25 177 ARG A N 1
ATOM 1320 C CA . ARG A 1 177 ? -17.498 27.847 11.921 1.00 25.25 177 ARG A CA 1
ATOM 1321 C C . ARG A 1 177 ? -18.257 26.524 11.676 1.00 25.25 177 ARG A C 1
ATOM 1323 O O . ARG A 1 177 ? -18.934 26.438 10.659 1.00 25.25 177 ARG A O 1
ATOM 1330 N N . PHE A 1 178 ? -18.236 25.628 12.683 1.00 28.14 178 PHE A N 1
ATOM 1331 C CA . PHE A 1 178 ? -19.239 24.587 13.063 1.00 28.14 178 PHE A CA 1
ATOM 1332 C C . PHE A 1 178 ? -19.468 23.351 12.142 1.00 28.14 178 PHE A C 1
ATOM 1334 O O . PHE A 1 178 ? -19.300 23.485 10.940 1.00 28.14 178 PHE A O 1
ATOM 1341 N N . LEU A 1 179 ? -19.868 22.114 12.547 1.00 30.14 179 LEU A N 1
ATOM 1342 C CA . LEU A 1 179 ? -20.359 21.355 13.754 1.00 30.14 179 LEU A CA 1
ATOM 1343 C C . LEU A 1 179 ? -20.227 19.812 13.443 1.00 30.14 179 LEU A C 1
ATOM 1345 O O . LEU A 1 179 ? -19.958 19.509 12.281 1.00 30.14 179 LEU A O 1
ATOM 1349 N N . PRO A 1 180 ? -20.504 18.820 14.342 1.00 36.81 180 PRO A N 1
ATOM 1350 C CA . PRO A 1 180 ? -21.021 18.917 15.706 1.00 36.81 180 PRO A CA 1
ATOM 1351 C C . PRO A 1 180 ? -20.091 18.390 16.812 1.00 36.81 180 PRO A C 1
ATOM 1353 O O . PRO A 1 180 ? -19.381 17.396 16.677 1.00 36.81 180 PRO A O 1
ATOM 1356 N N . GLU A 1 181 ? -20.203 19.044 17.966 1.00 36.06 181 GLU A N 1
ATOM 1357 C CA . GLU A 1 181 ? -19.927 18.459 19.273 1.00 36.06 181 GLU A CA 1
ATOM 1358 C C . GLU A 1 181 ? -21.003 17.406 19.557 1.00 36.06 181 GLU A C 1
ATOM 1360 O O . GLU A 1 181 ? -22.181 17.744 19.661 1.00 36.06 181 GLU A O 1
ATOM 1365 N N . ASN A 1 182 ? -20.598 16.135 19.600 1.00 32.38 182 ASN A N 1
ATOM 1366 C CA . ASN A 1 182 ? -21.093 15.055 20.466 1.00 32.38 182 ASN A CA 1
ATOM 1367 C C . ASN A 1 182 ? -20.885 13.707 19.768 1.00 32.38 182 ASN A C 1
ATOM 1369 O O . ASN A 1 182 ? -21.534 13.389 18.776 1.00 32.38 182 ASN A O 1
ATOM 1373 N N . GLY A 1 183 ? -19.984 12.899 20.324 1.00 29.20 183 GLY A N 1
ATOM 1374 C CA . GLY A 1 183 ? -19.682 11.559 19.831 1.00 29.20 183 GLY A CA 1
ATOM 1375 C C . GLY A 1 183 ? -18.603 10.890 20.671 1.00 29.20 183 GLY A C 1
ATOM 1376 O O . GLY A 1 183 ? -17.464 10.781 20.244 1.00 29.20 183 GLY A O 1
ATOM 1377 N N . PHE A 1 184 ? -18.972 10.551 21.907 1.00 36.94 184 PHE A N 1
ATOM 1378 C CA . PHE A 1 184 ? -18.351 9.586 22.819 1.00 36.94 184 PHE A CA 1
ATOM 1379 C C . PHE A 1 184 ? -17.117 8.827 22.308 1.00 36.94 184 PHE A C 1
ATOM 1381 O O . PHE A 1 184 ? -17.276 7.868 21.567 1.00 36.94 184 PHE A O 1
ATOM 1388 N N . LEU A 1 185 ? -15.927 9.135 22.834 1.00 32.81 185 LEU A N 1
ATOM 1389 C CA . LEU A 1 185 ? -14.833 8.162 22.931 1.00 32.81 185 LEU A CA 1
ATOM 1390 C C . LEU A 1 185 ? -14.043 8.411 24.218 1.00 32.81 185 LEU A C 1
ATOM 1392 O O . LEU A 1 185 ? -13.182 9.286 24.308 1.00 32.81 185 LEU A O 1
ATOM 1396 N N . GLY A 1 186 ? -14.388 7.645 25.249 1.00 31.16 186 GLY A N 1
ATOM 1397 C CA . GLY A 1 186 ? -13.527 7.456 26.403 1.00 31.16 186 GLY A CA 1
ATOM 1398 C C . GLY A 1 186 ? -12.661 6.223 26.173 1.00 31.16 186 GLY A C 1
ATOM 1399 O O . GLY A 1 186 ? -13.215 5.138 26.047 1.00 31.16 186 GLY A O 1
ATOM 1400 N N . ARG A 1 187 ? -11.334 6.400 26.274 1.00 44.41 187 ARG A N 1
ATOM 1401 C CA . ARG A 1 187 ? -10.243 5.392 26.239 1.00 44.41 187 ARG A CA 1
ATOM 1402 C C . ARG A 1 187 ? -9.629 5.164 24.851 1.00 44.41 187 ARG A C 1
ATOM 1404 O O . ARG A 1 187 ? -10.255 5.405 23.831 1.00 44.41 187 ARG A O 1
ATOM 1411 N N . CYS A 1 188 ? -8.349 4.784 24.864 1.00 49.19 188 CYS A N 1
ATOM 1412 C CA . CYS A 1 188 ? -7.466 4.641 23.705 1.00 49.19 188 CYS A CA 1
ATOM 1413 C C . CYS A 1 188 ? -7.888 3.438 22.840 1.00 49.19 188 CYS A C 1
ATOM 1415 O O . CYS A 1 188 ? -7.295 2.369 22.926 1.00 49.19 188 CYS A O 1
ATOM 1417 N N . GLU A 1 189 ? -8.950 3.610 22.058 1.00 59.66 189 GLU A N 1
ATOM 1418 C CA . GLU A 1 189 ? -9.340 2.729 20.956 1.00 59.66 189 GLU A CA 1
ATOM 1419 C C . GLU A 1 189 ? -8.679 3.216 19.658 1.00 59.66 189 GLU A C 1
ATOM 1421 O O . GLU A 1 189 ? -8.340 4.397 19.531 1.00 59.66 189 GLU A O 1
ATOM 1426 N N . ARG A 1 190 ? -8.484 2.310 18.690 1.00 75.06 190 ARG A N 1
ATOM 1427 C CA . ARG A 1 190 ? -8.110 2.701 17.325 1.00 75.06 190 ARG A CA 1
ATOM 1428 C C . ARG A 1 190 ? -9.114 3.719 16.802 1.00 75.06 190 ARG A C 1
ATOM 1430 O O . ARG A 1 190 ? -10.320 3.517 16.930 1.00 75.06 190 ARG A O 1
ATOM 1437 N N . GLY A 1 191 ? -8.617 4.790 16.203 1.00 75.25 191 GLY A N 1
ATOM 1438 C CA . GLY A 1 191 ? -9.452 5.830 15.616 1.00 75.25 191 GLY A CA 1
ATOM 1439 C C . GLY A 1 191 ? -8.998 6.144 14.206 1.00 75.25 191 GLY A C 1
ATOM 1440 O O . GLY A 1 191 ? -7.802 6.171 13.929 1.00 75.25 191 GLY A O 1
ATOM 1441 N N . GLU A 1 192 ? -9.957 6.404 13.329 1.00 82.50 192 GLU A N 1
ATOM 1442 C CA . GLU A 1 192 ? -9.712 6.874 11.974 1.00 82.50 192 GLU A CA 1
ATOM 1443 C C . GLU A 1 192 ? -10.706 7.985 11.642 1.00 82.50 192 GLU A C 1
ATOM 1445 O O . GLU A 1 192 ? -11.902 7.872 11.918 1.00 82.50 192 GLU A O 1
ATOM 1450 N N . ILE A 1 193 ? -10.204 9.075 11.070 1.00 85.81 193 ILE A N 1
ATOM 1451 C CA . ILE A 1 193 ? -11.000 10.188 10.561 1.00 85.81 193 ILE A CA 1
ATOM 1452 C C . ILE A 1 193 ? -10.635 10.364 9.095 1.00 85.81 193 ILE A C 1
ATOM 1454 O O . ILE A 1 193 ? -9.505 10.725 8.778 1.00 85.81 193 ILE A O 1
ATOM 1458 N N . LEU A 1 194 ? -11.592 10.126 8.203 1.00 88.75 194 LEU A N 1
ATOM 1459 C CA . LEU A 1 194 ? -11.416 10.396 6.781 1.00 88.75 194 LEU A CA 1
ATOM 1460 C C . LEU A 1 194 ? -11.285 11.912 6.559 1.00 88.75 194 LEU A C 1
ATOM 1462 O O . LEU A 1 194 ? -12.133 12.682 7.011 1.00 88.75 194 LEU A O 1
ATOM 1466 N N . LEU A 1 195 ? -10.228 12.329 5.867 1.00 91.25 195 LEU A N 1
ATOM 1467 C CA . LEU A 1 195 ? -9.922 13.725 5.538 1.00 91.25 195 LEU A CA 1
ATOM 1468 C C . LEU A 1 195 ? -10.296 14.091 4.094 1.00 91.25 195 LEU A C 1
ATOM 1470 O O . LEU A 1 195 ? -9.989 15.191 3.642 1.00 91.25 195 LEU A O 1
ATOM 1474 N N . ASN A 1 196 ? -10.960 13.194 3.367 1.00 87.62 196 ASN A N 1
ATOM 1475 C CA . ASN A 1 196 ? -11.499 13.464 2.037 1.00 87.62 196 ASN A CA 1
ATOM 1476 C C . ASN A 1 196 ? -12.524 14.603 2.030 1.00 87.62 196 ASN A C 1
ATOM 1478 O O . ASN A 1 196 ? -13.083 14.997 3.053 1.00 87.62 196 ASN A O 1
ATOM 1482 N N . GLY A 1 197 ? -12.846 15.074 0.828 1.00 83.38 197 GLY A N 1
ATOM 1483 C CA . GLY A 1 197 ? -13.807 16.147 0.615 1.00 83.38 197 GLY A CA 1
ATOM 1484 C C . GLY A 1 197 ? -13.126 17.393 0.080 1.00 83.38 197 GLY A C 1
ATOM 1485 O O . GLY A 1 197 ? -12.227 17.295 -0.748 1.00 83.38 197 GLY A O 1
ATOM 1486 N N . GLU A 1 198 ? -13.598 18.566 0.493 1.00 88.38 198 GLU A N 1
ATOM 1487 C CA . GLU A 1 198 ? -13.127 19.843 -0.044 1.00 88.38 198 GLU A CA 1
ATOM 1488 C C . GLU A 1 198 ? -11.742 20.210 0.503 1.00 88.38 198 GLU A C 1
ATOM 1490 O O . GLU A 1 198 ? -11.551 20.361 1.707 1.00 88.38 198 GLU A O 1
ATOM 1495 N N . TRP A 1 199 ? -10.787 20.357 -0.407 1.00 91.69 199 TRP A N 1
ATOM 1496 C CA . TRP A 1 199 ? -9.440 20.863 -0.163 1.00 91.69 199 TRP A CA 1
ATOM 1497 C C . TRP A 1 199 ? -9.213 22.076 -1.061 1.00 91.69 199 TRP A C 1
ATOM 1499 O O . TRP A 1 199 ? -9.968 22.320 -2.003 1.00 91.69 199 TRP A O 1
ATOM 1509 N N . GLU A 1 200 ? -8.143 22.819 -0.820 1.00 91.88 200 GLU A N 1
ATOM 1510 C CA . GLU A 1 200 ? -7.688 23.854 -1.743 1.00 91.88 200 GLU A CA 1
ATOM 1511 C C . GLU A 1 200 ? -6.385 23.424 -2.414 1.00 91.88 200 GLU A C 1
ATOM 1513 O O . GLU A 1 200 ? -5.538 22.772 -1.801 1.00 91.88 200 GLU A O 1
ATOM 1518 N N . MET A 1 201 ? -6.211 23.815 -3.673 1.00 91.69 201 MET A N 1
ATOM 1519 C CA . MET A 1 201 ? -5.005 23.561 -4.453 1.00 91.69 201 MET A CA 1
ATOM 1520 C C . MET A 1 201 ? -4.523 24.840 -5.135 1.00 91.69 201 MET A C 1
ATOM 1522 O O . MET A 1 201 ? -5.331 25.682 -5.521 1.00 91.69 201 MET A O 1
ATOM 1526 N N . THR A 1 202 ? -3.209 24.972 -5.307 1.00 91.56 202 THR A N 1
ATOM 1527 C CA . THR A 1 202 ? -2.589 25.997 -6.156 1.00 91.56 202 THR A CA 1
ATOM 1528 C C . THR A 1 202 ? -1.454 25.395 -6.981 1.00 91.56 202 THR A C 1
ATOM 1530 O O . THR A 1 202 ? -0.753 24.480 -6.544 1.00 91.56 202 THR A O 1
ATOM 1533 N N . THR A 1 203 ? -1.263 25.923 -8.187 1.00 90.81 203 THR A N 1
ATOM 1534 C CA . THR A 1 203 ? -0.096 25.639 -9.038 1.00 90.81 203 THR A CA 1
ATOM 1535 C C . THR A 1 203 ? 0.936 26.768 -8.989 1.00 90.81 203 THR A C 1
ATOM 1537 O O . THR A 1 203 ? 1.929 26.719 -9.707 1.00 90.81 203 THR A O 1
ATOM 1540 N N . GLN A 1 204 ? 0.697 27.811 -8.186 1.00 91.44 204 GLN A N 1
ATOM 1541 C CA . GLN A 1 204 ? 1.611 28.940 -8.019 1.00 91.44 204 GLN A CA 1
ATOM 1542 C C . GLN A 1 204 ? 2.630 28.684 -6.904 1.00 91.44 204 GLN A C 1
ATOM 1544 O O . GLN A 1 204 ? 2.386 27.910 -5.976 1.00 91.44 204 GLN A O 1
ATOM 1549 N N . GLY A 1 205 ? 3.757 29.395 -6.967 1.00 91.19 205 GLY A N 1
ATOM 1550 C CA . GLY A 1 205 ? 4.843 29.310 -5.991 1.00 91.19 205 GLY A CA 1
ATOM 1551 C C . GLY A 1 205 ? 6.073 28.593 -6.535 1.00 91.19 205 GLY A C 1
ATOM 1552 O O . GLY A 1 205 ? 6.374 28.654 -7.727 1.00 91.19 205 GLY A O 1
ATOM 1553 N N . THR A 1 206 ? 6.785 27.924 -5.639 1.00 92.31 206 THR A N 1
ATOM 1554 C CA . THR A 1 206 ? 7.970 27.114 -5.926 1.00 92.31 206 THR A CA 1
ATOM 1555 C C . THR A 1 206 ? 7.844 25.756 -5.226 1.00 92.31 206 THR A C 1
ATOM 1557 O O . THR A 1 206 ? 6.972 25.580 -4.371 1.00 92.31 206 THR A O 1
ATOM 1560 N N . PRO A 1 207 ? 8.730 24.789 -5.513 1.00 89.81 207 PRO A N 1
ATOM 1561 C CA . PRO A 1 207 ? 8.823 23.560 -4.722 1.00 89.81 207 PRO A CA 1
ATOM 1562 C C . PRO A 1 207 ? 9.130 23.774 -3.231 1.00 89.81 207 PRO A C 1
ATOM 1564 O O . PRO A 1 207 ? 8.919 22.875 -2.426 1.00 89.81 207 PRO A O 1
ATOM 1567 N N . ASN A 1 208 ? 9.608 24.962 -2.847 1.00 87.56 208 ASN A N 1
ATOM 1568 C CA . ASN A 1 208 ? 9.932 25.301 -1.462 1.00 87.56 208 ASN A CA 1
ATOM 1569 C C . ASN A 1 208 ? 8.773 25.954 -0.706 1.00 87.56 208 ASN A C 1
ATOM 1571 O O . ASN A 1 208 ? 8.691 25.829 0.514 1.00 87.56 208 ASN A O 1
ATOM 1575 N N . ALA A 1 209 ? 7.872 26.641 -1.410 1.00 88.75 209 ALA A N 1
ATOM 1576 C CA . ALA A 1 209 ? 6.713 27.270 -0.793 1.00 88.75 209 ALA A CA 1
ATOM 1577 C C . ALA A 1 209 ? 5.588 27.518 -1.810 1.00 88.75 209 ALA A C 1
ATOM 1579 O O . ALA A 1 209 ? 5.866 27.903 -2.951 1.00 88.75 209 ALA A O 1
ATOM 1580 N N . PRO A 1 210 ? 4.314 27.376 -1.405 1.00 92.00 210 PRO A N 1
ATOM 1581 C CA . PRO A 1 210 ? 3.195 27.765 -2.252 1.00 92.00 210 PRO A CA 1
ATOM 1582 C C . PRO A 1 210 ? 3.168 29.278 -2.493 1.00 92.00 210 PRO A C 1
ATOM 1584 O O . PRO A 1 210 ? 3.657 30.064 -1.681 1.00 92.00 210 PRO A O 1
ATOM 1587 N N . GLY A 1 211 ? 2.543 29.692 -3.595 1.00 85.50 211 GLY A N 1
ATOM 1588 C CA . GLY A 1 211 ? 2.253 31.100 -3.859 1.00 85.50 211 GLY A CA 1
ATOM 1589 C C . GLY A 1 211 ? 1.198 31.680 -2.905 1.00 85.50 211 GLY A C 1
ATOM 1590 O O . GLY A 1 211 ? 0.364 30.961 -2.347 1.00 85.50 211 GLY A O 1
ATOM 1591 N N . ASP A 1 212 ? 1.203 33.008 -2.760 1.00 80.50 212 ASP A N 1
ATOM 1592 C CA . ASP A 1 212 ? 0.258 33.747 -1.907 1.00 80.50 212 ASP A CA 1
ATOM 1593 C C . ASP A 1 212 ? -1.175 33.824 -2.491 1.00 80.50 212 ASP A C 1
ATOM 1595 O O . ASP A 1 212 ? -2.102 34.234 -1.792 1.00 80.50 212 ASP A O 1
ATOM 1599 N N . GLY A 1 213 ? -1.390 33.429 -3.754 1.00 80.69 213 GLY A N 1
ATOM 1600 C CA . GLY A 1 213 ? -2.668 33.571 -4.461 1.00 80.69 213 GLY A CA 1
ATOM 1601 C C . GLY A 1 213 ? -3.087 32.350 -5.286 1.00 80.69 213 GLY A C 1
ATOM 1602 O O . GLY A 1 213 ? -2.361 31.365 -5.407 1.00 80.69 213 GLY A O 1
ATOM 1603 N N . ASP A 1 214 ? -4.296 32.441 -5.848 1.00 85.50 214 ASP A N 1
ATOM 1604 C CA . ASP A 1 214 ? -4.891 31.449 -6.759 1.00 85.50 214 ASP A CA 1
ATOM 1605 C C . ASP A 1 214 ? -5.087 30.044 -6.165 1.00 85.50 214 ASP A C 1
ATOM 1607 O O . ASP A 1 214 ? -4.979 29.030 -6.850 1.00 85.50 214 ASP A O 1
ATOM 1611 N N . TRP A 1 215 ? -5.392 29.983 -4.869 1.00 90.38 215 TRP A N 1
ATOM 1612 C CA . TRP A 1 215 ? -5.928 28.775 -4.254 1.00 90.38 215 TRP A CA 1
ATOM 1613 C C . TRP A 1 215 ? -7.373 28.574 -4.708 1.00 90.38 215 TRP A C 1
ATOM 1615 O O . TRP A 1 215 ? -8.199 29.477 -4.577 1.00 90.38 215 TRP A O 1
ATOM 1625 N N . PHE A 1 216 ? -7.682 27.394 -5.233 1.00 87.38 216 PHE A N 1
ATOM 1626 C CA . PHE A 1 216 ? -9.029 27.036 -5.661 1.00 87.38 216 PHE A CA 1
ATOM 1627 C C . PHE A 1 216 ? -9.448 25.687 -5.093 1.00 87.38 216 PHE A C 1
ATOM 1629 O O . PHE A 1 216 ? -8.623 24.816 -4.814 1.00 87.38 216 PHE A O 1
ATOM 1636 N N . LYS A 1 217 ? -10.758 25.525 -4.909 1.00 86.62 217 LYS A N 1
ATOM 1637 C CA . LYS A 1 217 ? -11.340 24.335 -4.297 1.00 86.62 217 LYS A CA 1
ATOM 1638 C C . LYS A 1 217 ? -11.264 23.136 -5.237 1.00 86.62 217 LYS A C 1
ATOM 1640 O O . LYS A 1 217 ? -11.634 23.227 -6.409 1.00 86.62 217 LYS A O 1
ATOM 1645 N N . ILE A 1 218 ? -10.833 22.008 -4.689 1.00 84.06 218 ILE A N 1
ATOM 1646 C CA . ILE A 1 218 ? -10.824 20.683 -5.314 1.00 84.06 218 ILE A CA 1
ATOM 1647 C C . ILE A 1 218 ? -11.413 19.663 -4.337 1.00 84.06 218 ILE A C 1
ATOM 1649 O O . ILE A 1 218 ? -11.586 19.952 -3.154 1.00 84.06 218 ILE A O 1
ATOM 1653 N N . ARG A 1 219 ? -11.763 18.470 -4.826 1.00 83.25 219 ARG A N 1
ATOM 1654 C CA . ARG A 1 219 ? -12.164 17.358 -3.959 1.00 83.25 219 ARG A CA 1
ATOM 1655 C C . ARG A 1 219 ? -11.079 16.305 -3.938 1.00 83.25 219 ARG A C 1
ATOM 1657 O O . ARG A 1 219 ? -10.739 15.831 -5.009 1.00 83.25 219 ARG A O 1
ATOM 1664 N N . VAL A 1 220 ? -10.581 15.950 -2.756 1.00 84.81 220 VAL A N 1
ATOM 1665 C CA . VAL A 1 220 ? -9.745 14.758 -2.552 1.00 84.81 220 VAL A CA 1
ATOM 1666 C C . VAL A 1 220 ? -10.671 13.558 -2.304 1.00 84.81 220 VAL A C 1
ATOM 1668 O O . VAL A 1 220 ? -11.598 13.700 -1.492 1.00 84.81 220 VAL A O 1
ATOM 1671 N N . PRO A 1 221 ? -10.476 12.415 -2.988 1.00 84.19 221 PRO A N 1
ATOM 1672 C CA . PRO A 1 221 ? -9.375 12.099 -3.910 1.00 84.19 221 PRO A CA 1
ATOM 1673 C C . PRO A 1 221 ? -9.372 12.918 -5.214 1.00 84.19 221 PRO A C 1
ATOM 1675 O O . PRO A 1 221 ? -10.411 13.109 -5.841 1.00 84.19 221 PRO A O 1
ATOM 1678 N N . HIS A 1 222 ? -8.196 13.421 -5.602 1.00 82.06 222 HIS A N 1
ATOM 1679 C CA . HIS A 1 222 ? -7.956 14.310 -6.737 1.00 82.06 222 HIS A CA 1
ATOM 1680 C C . HIS A 1 222 ? -6.736 13.884 -7.559 1.00 82.06 222 HIS A C 1
ATOM 1682 O O . HIS A 1 222 ? -5.604 13.891 -7.073 1.00 82.06 222 HIS A O 1
ATOM 1688 N N . GLY A 1 223 ? -6.947 13.659 -8.848 1.00 76.56 223 GLY A N 1
ATOM 1689 C CA . GLY A 1 223 ? -5.907 13.331 -9.814 1.00 76.56 223 GLY A CA 1
ATOM 1690 C C . GLY A 1 223 ? -6.436 12.351 -10.863 1.00 76.56 223 GLY A C 1
ATOM 1691 O O . GLY A 1 223 ? -7.435 11.679 -10.607 1.00 76.56 223 GLY A O 1
ATOM 1692 N N . PRO A 1 224 ? -5.797 12.272 -12.040 1.00 76.50 224 PRO A N 1
ATOM 1693 C CA . PRO A 1 224 ? -4.625 13.027 -12.461 1.00 76.50 224 PRO A CA 1
ATOM 1694 C C . PRO A 1 224 ? -4.976 14.460 -12.876 1.00 76.50 224 PRO A C 1
ATOM 1696 O O . PRO A 1 224 ? -6.010 14.727 -13.486 1.00 76.50 224 PRO A O 1
ATOM 1699 N N . TRP A 1 225 ? -4.071 15.396 -12.591 1.00 78.44 225 TRP A N 1
ATOM 1700 C CA . TRP A 1 225 ? -4.295 16.833 -12.777 1.00 78.44 225 TRP A CA 1
ATOM 1701 C C . TRP A 1 225 ? -4.839 17.264 -14.145 1.00 78.44 225 TRP A C 1
ATOM 1703 O O . TRP A 1 225 ? -5.725 18.112 -14.205 1.00 78.44 225 TRP A O 1
ATOM 1713 N N . ALA A 1 226 ? -4.322 16.702 -15.241 1.00 67.44 226 ALA A N 1
ATOM 1714 C CA . ALA A 1 226 ? -4.736 17.084 -16.593 1.00 67.44 226 ALA A CA 1
ATOM 1715 C C . ALA A 1 226 ? -6.205 16.739 -16.906 1.00 67.44 226 ALA A C 1
ATOM 1717 O O . ALA A 1 226 ? -6.777 17.319 -17.827 1.00 67.44 226 ALA A O 1
ATOM 1718 N N . GLU A 1 227 ? -6.795 15.813 -16.149 1.00 65.12 227 GLU A N 1
ATOM 1719 C CA . GLU A 1 227 ? -8.163 15.324 -16.327 1.00 65.12 227 GLU A CA 1
ATOM 1720 C C . GLU A 1 227 ? -9.099 15.888 -15.262 1.00 65.12 227 GLU A C 1
ATOM 1722 O O . GLU A 1 227 ? -10.230 16.242 -15.568 1.00 65.12 227 GLU A O 1
ATOM 1727 N N . THR A 1 228 ? -8.641 16.004 -14.013 1.00 66.62 228 THR A N 1
ATOM 1728 C CA . THR A 1 228 ? -9.516 16.359 -12.885 1.00 66.62 228 THR A CA 1
ATOM 1729 C C . THR A 1 228 ? -9.568 17.849 -12.579 1.00 66.62 228 THR A C 1
ATOM 1731 O O . THR A 1 228 ? -10.482 18.299 -11.886 1.00 66.62 228 THR A O 1
ATOM 1734 N N . VAL A 1 229 ? -8.632 18.646 -13.102 1.00 65.88 229 VAL A N 1
ATOM 1735 C CA . VAL A 1 229 ? -8.721 20.106 -13.002 1.00 65.88 229 VAL A CA 1
ATOM 1736 C C . VAL A 1 229 ? -9.743 20.601 -14.019 1.00 65.88 229 VAL A C 1
ATOM 1738 O O . VAL A 1 229 ? -9.549 20.455 -15.223 1.00 65.88 229 VAL A O 1
ATOM 1741 N N . GLY A 1 230 ? -10.846 21.172 -13.532 1.00 50.81 230 GLY A N 1
ATOM 1742 C CA . GLY A 1 230 ? -11.877 21.765 -14.385 1.00 50.81 230 GLY A CA 1
ATOM 1743 C C . GLY A 1 230 ? -12.924 20.819 -14.960 1.00 50.81 230 GLY A C 1
ATOM 1744 O O . GLY A 1 230 ? -13.874 21.303 -15.558 1.00 50.81 230 GLY A O 1
ATOM 1745 N N . GLN A 1 231 ? -12.828 19.500 -14.783 1.00 49.41 231 GLN A N 1
ATOM 1746 C CA . GLN A 1 231 ? -13.807 18.566 -15.355 1.00 49.41 231 GLN A CA 1
ATOM 1747 C C . GLN A 1 231 ? -14.451 17.688 -14.283 1.00 49.41 231 GLN A C 1
ATOM 1749 O O . GLN A 1 231 ? -14.066 16.546 -14.066 1.00 49.41 231 GLN A O 1
ATOM 1754 N N . PHE A 1 232 ? -15.493 18.205 -13.634 1.00 48.38 232 PHE A N 1
ATOM 1755 C CA . PHE A 1 232 ? -16.492 17.357 -12.984 1.00 48.38 232 PHE A CA 1
ATOM 1756 C C . PHE A 1 232 ? -17.882 17.788 -13.462 1.00 48.38 232 PHE A C 1
ATOM 1758 O O . PHE A 1 232 ? -18.264 18.938 -13.245 1.00 48.38 232 PHE A O 1
ATOM 1765 N N . PRO A 1 233 ? -18.665 16.924 -14.131 1.00 43.75 233 PRO A N 1
ATOM 1766 C CA . PRO A 1 233 ? -20.025 17.294 -14.493 1.00 43.75 233 PRO A CA 1
ATOM 1767 C C . PRO A 1 233 ? -20.847 17.534 -13.213 1.00 43.75 233 PRO A C 1
ATOM 1769 O O . PRO A 1 233 ? -20.681 16.795 -12.236 1.00 43.75 233 PRO A O 1
ATOM 1772 N N . PRO A 1 234 ? -21.738 18.544 -13.182 1.00 44.03 234 PRO A N 1
ATOM 1773 C CA . PRO A 1 234 ? -22.644 18.720 -12.058 1.00 44.03 234 PRO A CA 1
ATOM 1774 C C . PRO A 1 234 ? -23.464 17.440 -11.865 1.00 44.03 234 PRO A C 1
ATOM 1776 O O . PRO A 1 234 ? -24.005 16.872 -12.818 1.00 44.03 234 PRO A O 1
ATOM 1779 N N . TYR A 1 235 ? -23.553 16.971 -10.621 1.00 41.53 235 TYR A N 1
ATOM 1780 C CA . TYR A 1 235 ? -24.438 15.867 -10.271 1.00 41.53 235 TYR A CA 1
ATOM 1781 C C . TYR A 1 235 ? -25.893 16.304 -10.497 1.00 41.53 235 TYR A C 1
ATOM 1783 O O . TYR A 1 235 ? -26.443 17.089 -9.731 1.00 41.53 235 TYR A O 1
ATOM 1791 N N . GLY A 1 236 ? -26.522 15.764 -11.544 1.00 42.94 236 GLY A N 1
ATOM 1792 C CA . GLY A 1 236 ? -27.950 15.919 -11.827 1.00 42.94 236 GLY A CA 1
ATOM 1793 C C . GLY A 1 236 ? -28.297 17.061 -12.790 1.00 42.94 236 GLY A C 1
ATOM 1794 O O . GLY A 1 236 ? -27.726 18.149 -12.754 1.00 42.94 236 GLY A O 1
ATOM 1795 N N . ARG A 1 237 ? -29.293 16.822 -13.659 1.00 35.66 237 ARG A N 1
ATOM 1796 C CA . ARG A 1 237 ? -29.906 17.882 -14.475 1.00 35.66 237 ARG A CA 1
ATOM 1797 C C . ARG A 1 237 ? -30.504 18.940 -13.543 1.00 35.66 237 ARG A C 1
ATOM 1799 O O . ARG A 1 237 ? -31.484 18.656 -12.863 1.00 35.66 237 ARG A O 1
ATOM 1806 N N . GLY A 1 238 ? -29.939 20.145 -13.552 1.00 46.38 238 GLY A N 1
ATOM 1807 C CA . GLY A 1 238 ? -30.482 21.308 -12.842 1.00 46.38 238 GLY A CA 1
ATOM 1808 C C . GLY A 1 238 ? -29.863 21.613 -11.475 1.00 46.38 238 GLY A C 1
ATOM 1809 O O . GLY A 1 238 ? -30.333 22.541 -10.822 1.00 46.38 238 GLY A O 1
ATOM 1810 N N . ALA A 1 239 ? -28.815 20.901 -11.041 1.00 43.62 239 ALA A N 1
ATOM 1811 C CA . ALA A 1 239 ? -28.015 21.371 -9.911 1.00 43.62 239 ALA A CA 1
ATOM 1812 C C . ALA A 1 239 ? -27.224 22.623 -10.344 1.00 43.62 239 ALA A C 1
ATOM 1814 O O . ALA A 1 239 ? -26.561 22.570 -11.386 1.00 43.62 239 ALA A O 1
ATOM 1815 N N . PRO A 1 240 ? -27.290 23.751 -9.609 1.00 43.59 240 PRO A N 1
ATOM 1816 C CA . PRO A 1 240 ? -26.428 24.891 -9.897 1.00 43.59 240 PRO A CA 1
ATOM 1817 C C . PRO A 1 240 ? -24.971 24.423 -9.828 1.00 43.59 240 PRO A C 1
ATOM 1819 O O . PRO A 1 240 ? -24.611 23.655 -8.934 1.00 43.59 240 PRO A O 1
ATOM 1822 N N . ALA A 1 241 ? -24.152 24.838 -10.799 1.00 45.91 241 ALA A N 1
ATOM 1823 C CA . ALA A 1 241 ? -22.715 24.601 -10.761 1.00 45.91 241 ALA A CA 1
ATOM 1824 C C . ALA A 1 241 ? -22.196 25.136 -9.419 1.00 45.91 241 ALA A C 1
ATOM 1826 O O . ALA A 1 241 ? -22.281 26.333 -9.164 1.00 45.91 241 ALA A O 1
ATOM 1827 N N . GLY A 1 242 ? -21.759 24.251 -8.522 1.00 44.91 242 GLY A N 1
ATOM 1828 C CA . GLY A 1 242 ? -21.078 24.697 -7.310 1.00 44.91 242 GLY A CA 1
ATOM 1829 C C . GLY A 1 242 ? -19.791 25.428 -7.691 1.00 44.91 242 GLY A C 1
ATOM 1830 O O . GLY A 1 242 ? -19.234 25.144 -8.750 1.00 44.91 242 GLY A O 1
ATOM 1831 N N . ASP A 1 243 ? -19.300 26.305 -6.812 1.00 48.22 243 ASP A N 1
ATOM 1832 C CA . ASP A 1 243 ? -18.045 27.081 -6.925 1.00 48.22 243 ASP A CA 1
ATOM 1833 C C . ASP A 1 243 ? -16.756 26.218 -6.973 1.00 48.22 243 ASP A C 1
ATOM 1835 O O . ASP A 1 243 ? -15.677 26.629 -6.543 1.00 48.22 243 ASP A O 1
ATOM 1839 N N . MET A 1 244 ? -16.847 24.981 -7.453 1.00 52.91 244 MET A N 1
ATOM 1840 C CA . MET A 1 244 ? -15.700 24.187 -7.865 1.00 52.91 244 MET A CA 1
ATOM 1841 C C . MET A 1 244 ? -15.206 24.772 -9.188 1.00 52.91 244 MET A C 1
ATOM 1843 O O . MET A 1 244 ? -16.015 25.108 -10.050 1.00 52.91 244 MET A O 1
ATOM 1847 N N . ALA A 1 245 ? -13.895 24.918 -9.361 1.00 52.91 245 ALA A N 1
ATOM 1848 C CA . ALA A 1 245 ? -13.329 25.565 -10.542 1.00 52.91 245 ALA A CA 1
ATOM 1849 C C . ALA A 1 245 ? -13.459 24.673 -11.796 1.00 52.91 245 ALA A C 1
ATOM 1851 O O . ALA A 1 245 ? -12.485 24.049 -12.206 1.00 52.91 245 ALA A O 1
ATOM 1852 N N . LEU A 1 246 ? -14.673 24.590 -12.360 1.00 55.28 246 LEU A N 1
ATOM 1853 C CA . LEU A 1 246 ? -15.100 23.774 -13.510 1.00 55.28 246 LEU A CA 1
ATOM 1854 C C . LEU A 1 246 ? -14.647 24.333 -14.877 1.00 55.28 246 LEU A C 1
ATOM 1856 O O . LEU A 1 246 ? -15.053 23.837 -15.924 1.00 55.28 246 LEU A O 1
ATOM 1860 N N . ASP A 1 247 ? -13.834 25.387 -14.890 1.00 60.09 247 ASP A N 1
ATOM 1861 C CA . ASP A 1 247 ? -13.413 26.119 -16.090 1.00 60.09 247 ASP A CA 1
ATOM 1862 C C . ASP A 1 247 ? -11.883 26.217 -16.249 1.00 60.09 247 ASP A C 1
ATOM 1864 O O . ASP A 1 247 ? -11.382 26.838 -17.191 1.00 60.09 247 ASP A O 1
ATOM 1868 N N . ARG A 1 248 ? -11.117 25.575 -15.358 1.00 70.31 248 ARG A N 1
ATOM 1869 C CA . ARG A 1 248 ? -9.649 25.627 -15.360 1.00 70.31 248 ARG A CA 1
ATOM 1870 C C . ARG A 1 248 ? -9.033 24.513 -16.199 1.00 70.31 248 ARG A C 1
ATOM 1872 O O . ARG A 1 248 ? -9.485 23.378 -16.177 1.00 70.31 248 ARG A O 1
ATOM 1879 N N . LYS A 1 249 ? -7.939 24.824 -16.898 1.00 74.31 249 LYS A N 1
ATOM 1880 C CA . LYS A 1 249 ? -7.070 23.830 -17.549 1.00 74.31 249 LYS A CA 1
ATOM 1881 C C . LYS A 1 249 ? -5.769 23.704 -16.770 1.00 74.31 249 LYS A C 1
ATOM 1883 O O . LYS A 1 249 ? -5.247 24.710 -16.293 1.00 74.31 249 LYS A O 1
ATOM 1888 N N . TRP A 1 250 ? -5.222 22.493 -16.695 1.00 80.19 250 TRP A N 1
ATOM 1889 C CA . TRP A 1 250 ? -3.889 22.286 -16.131 1.00 80.19 250 TRP A CA 1
ATOM 1890 C C . TRP A 1 250 ? -2.833 23.106 -16.903 1.00 80.19 250 TRP A C 1
ATOM 1892 O O . TRP A 1 250 ? -2.803 23.021 -18.138 1.00 80.19 250 TRP A O 1
ATOM 1902 N N . PRO A 1 251 ? -1.979 23.912 -16.235 1.00 82.31 251 PRO A N 1
ATOM 1903 C CA . PRO A 1 251 ? -1.038 24.774 -16.941 1.00 82.31 251 PRO A CA 1
ATOM 1904 C C . PRO A 1 251 ? 0.004 23.970 -17.730 1.00 82.31 251 PRO A C 1
ATOM 1906 O O . PRO A 1 251 ? 0.555 22.971 -17.261 1.00 82.31 251 PRO A O 1
ATOM 1909 N N . LYS A 1 252 ? 0.311 24.419 -18.953 1.00 78.94 252 LYS A N 1
ATOM 1910 C CA . LYS A 1 252 ? 1.296 23.751 -19.814 1.00 78.94 252 LYS A CA 1
ATOM 1911 C C . LYS A 1 252 ? 2.674 23.759 -19.144 1.00 78.94 252 LYS A C 1
ATOM 1913 O O . LYS A 1 252 ? 3.195 24.819 -18.822 1.00 78.94 252 LYS A O 1
ATOM 1918 N N . GLY A 1 253 ? 3.281 22.581 -19.002 1.00 76.56 253 GLY A N 1
ATOM 1919 C CA . GLY A 1 253 ? 4.610 22.423 -18.399 1.00 76.56 253 GLY A CA 1
ATOM 1920 C C . GLY A 1 253 ? 4.625 22.399 -16.867 1.00 76.56 253 GLY A C 1
ATOM 1921 O O . GLY A 1 253 ? 5.703 22.257 -16.296 1.00 76.56 253 GLY A O 1
ATOM 1922 N N . GLN A 1 254 ? 3.463 22.498 -16.213 1.00 84.50 254 GLN A N 1
ATOM 1923 C CA . GLN A 1 254 ? 3.347 22.345 -14.767 1.00 84.50 254 GLN A CA 1
ATOM 1924 C C . GLN A 1 254 ? 3.523 20.874 -14.371 1.00 84.50 254 GLN A C 1
ATOM 1926 O O . GLN A 1 254 ? 2.811 20.007 -14.883 1.00 84.50 254 GLN A O 1
ATOM 1931 N N . ASN A 1 255 ? 4.444 20.617 -13.437 1.00 86.94 255 ASN A N 1
ATOM 1932 C CA . ASN A 1 255 ? 4.792 19.266 -12.968 1.00 86.94 255 ASN A CA 1
ATOM 1933 C C . ASN A 1 255 ? 4.527 19.067 -11.469 1.00 86.94 255 ASN A C 1
ATOM 1935 O O . ASN A 1 255 ? 4.830 18.008 -10.928 1.00 86.94 255 ASN A O 1
ATOM 1939 N N . TRP A 1 256 ? 4.003 20.085 -10.785 1.00 92.06 256 TRP A N 1
ATOM 1940 C CA . TRP A 1 256 ? 3.748 20.048 -9.349 1.00 92.06 256 TRP A CA 1
ATOM 1941 C C . TRP A 1 256 ? 2.527 20.881 -8.951 1.00 92.06 256 TRP A C 1
ATOM 1943 O O . TRP A 1 256 ? 2.103 21.765 -9.696 1.00 92.06 256 TRP A O 1
ATOM 1953 N N . ALA A 1 257 ? 1.983 20.625 -7.766 1.00 93.31 257 ALA A N 1
ATOM 1954 C CA . ALA A 1 257 ? 0.966 21.449 -7.118 1.00 93.31 257 ALA A CA 1
ATOM 1955 C C . ALA A 1 257 ? 1.113 21.406 -5.595 1.00 93.31 257 ALA A C 1
ATOM 1957 O O . ALA A 1 257 ? 1.648 20.452 -5.028 1.00 93.31 257 ALA A O 1
ATOM 1958 N N . TRP A 1 258 ? 0.581 22.436 -4.945 1.00 95.94 258 TRP A N 1
ATOM 1959 C CA . TRP A 1 258 ? 0.392 22.473 -3.503 1.00 95.94 258 TRP A CA 1
ATOM 1960 C C . TRP A 1 258 ? -1.073 22.241 -3.157 1.00 95.94 258 TRP A C 1
ATOM 1962 O O . TRP A 1 258 ? -1.959 22.815 -3.785 1.00 95.94 258 TRP A O 1
ATOM 1972 N N . TYR A 1 259 ? -1.305 21.443 -2.122 1.00 95.94 259 TYR A N 1
ATOM 1973 C CA . TYR A 1 259 ? -2.609 21.114 -1.557 1.00 95.94 259 TYR A CA 1
ATOM 1974 C C . TYR A 1 259 ? -2.679 21.572 -0.115 1.00 95.94 259 TYR A C 1
ATOM 1976 O O . TYR A 1 259 ? -1.698 21.415 0.607 1.00 95.94 259 TYR A O 1
ATOM 1984 N N . ARG A 1 260 ? -3.832 22.065 0.336 1.00 95.56 260 ARG A N 1
ATOM 1985 C CA . ARG A 1 260 ? -4.055 22.355 1.752 1.00 95.56 260 ARG A CA 1
ATOM 1986 C C . ARG A 1 260 ? -5.453 21.986 2.217 1.00 95.56 260 ARG A C 1
ATOM 1988 O O . ARG A 1 260 ? -6.426 22.112 1.475 1.00 95.56 260 ARG A O 1
ATOM 1995 N N . VAL A 1 261 ? -5.534 21.616 3.487 1.00 95.12 261 VAL A N 1
ATOM 1996 C CA . VAL A 1 261 ? -6.785 21.451 4.225 1.00 95.12 261 VAL A CA 1
ATOM 1997 C C . VAL A 1 261 ? -6.555 21.779 5.698 1.00 95.12 261 VAL A C 1
ATOM 1999 O O . VAL A 1 261 ? -5.447 21.640 6.222 1.00 95.12 261 VAL A O 1
ATOM 2002 N N . THR A 1 262 ? -7.600 22.237 6.381 1.00 93.75 262 THR A N 1
ATOM 2003 C CA . THR A 1 262 ? -7.603 22.332 7.844 1.00 93.75 262 THR A CA 1
ATOM 2004 C C . THR A 1 262 ? -8.331 21.125 8.408 1.00 93.75 262 THR A C 1
ATOM 2006 O O . THR A 1 262 ? -9.444 20.833 7.979 1.00 93.75 262 THR A O 1
ATOM 2009 N N . PHE A 1 263 ? -7.732 20.439 9.378 1.00 88.19 263 PHE A N 1
ATOM 2010 C CA . PHE A 1 263 ? -8.302 19.228 9.961 1.00 88.19 263 PHE A CA 1
ATOM 2011 C C . PHE A 1 263 ? -8.299 19.273 11.497 1.00 88.19 263 PHE A C 1
ATOM 2013 O O . PHE A 1 263 ? -7.383 19.843 12.106 1.00 88.19 263 PHE A O 1
ATOM 2020 N N . PRO A 1 264 ? -9.321 18.700 12.159 1.00 82.56 264 PRO A N 1
ATOM 2021 C CA . PRO A 1 264 ? -9.347 18.589 13.608 1.00 82.56 264 PRO A CA 1
ATOM 2022 C C . PRO A 1 264 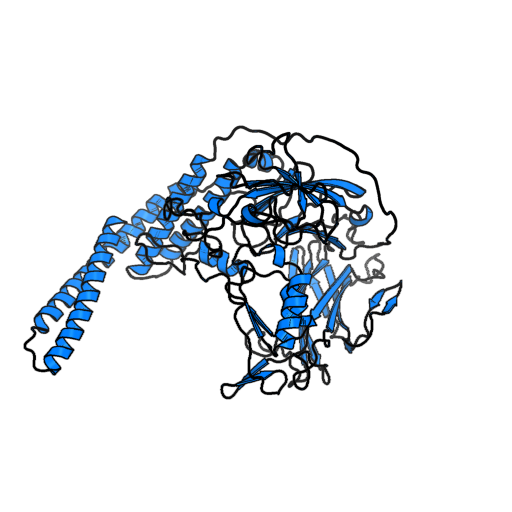? -8.560 17.359 14.073 1.00 82.56 264 PRO A C 1
ATOM 2024 O O . PRO A 1 264 ? -8.651 16.286 13.483 1.00 82.56 264 PRO A O 1
ATOM 2027 N N . VAL A 1 265 ? -7.857 17.491 15.197 1.00 81.19 265 VAL A N 1
ATOM 2028 C CA . VAL A 1 265 ? -7.380 16.334 15.968 1.00 81.19 265 VAL A CA 1
ATOM 2029 C C . VAL A 1 265 ? -8.182 16.273 17.266 1.00 81.19 265 VAL A C 1
ATOM 2031 O O . VAL A 1 265 ? -8.148 17.248 18.021 1.00 81.19 265 VAL A O 1
ATOM 2034 N N . PRO A 1 266 ? -8.913 15.185 17.568 1.00 78.38 266 PRO A N 1
ATOM 2035 C CA . PRO A 1 266 ? -9.704 15.100 18.793 1.00 78.38 266 PRO A CA 1
ATOM 2036 C C . PRO A 1 266 ? -8.850 15.273 20.055 1.00 78.38 266 PRO A C 1
ATOM 2038 O O . PRO A 1 266 ? -7.801 14.647 20.199 1.00 78.38 266 PRO A O 1
ATOM 2041 N N . ALA A 1 267 ? -9.317 16.075 21.018 1.00 75.94 267 ALA A N 1
ATOM 2042 C CA . ALA A 1 267 ? -8.600 16.301 22.281 1.00 75.94 267 ALA A CA 1
ATOM 2043 C C . ALA A 1 267 ? -8.313 14.990 23.042 1.00 75.94 267 ALA A C 1
ATOM 2045 O O . ALA A 1 267 ? -7.262 14.848 23.670 1.00 75.94 267 ALA A O 1
ATOM 2046 N N . ALA A 1 268 ? -9.215 14.007 22.930 1.00 68.50 268 ALA A N 1
ATOM 2047 C CA . ALA A 1 268 ? -9.094 12.689 23.553 1.00 68.50 268 ALA A CA 1
ATOM 2048 C C . ALA A 1 268 ? -7.856 11.898 23.088 1.00 68.50 268 ALA A C 1
ATOM 2050 O O . ALA A 1 268 ? -7.352 11.061 23.837 1.00 68.50 268 ALA A O 1
ATOM 2051 N N . TRP A 1 269 ? -7.305 12.192 21.907 1.00 69.62 269 TRP A N 1
ATOM 2052 C CA . TRP A 1 269 ? -6.131 11.495 21.372 1.00 69.62 269 TRP A CA 1
ATOM 2053 C C . TRP A 1 269 ? -4.820 11.873 22.091 1.00 69.62 269 TRP A C 1
ATOM 2055 O O . TRP A 1 269 ? -3.795 11.232 21.909 1.00 69.62 269 TRP A O 1
ATOM 2065 N N . THR A 1 270 ? -4.840 12.843 23.012 1.00 56.12 270 THR A N 1
ATOM 2066 C CA . THR A 1 270 ? -3.713 13.102 23.937 1.00 56.12 270 THR A CA 1
ATOM 2067 C C . THR A 1 270 ? -3.559 12.047 25.035 1.00 56.12 270 THR A C 1
ATOM 2069 O O . THR A 1 270 ? -2.558 12.042 25.753 1.00 56.12 270 THR A O 1
ATOM 2072 N N . THR A 1 271 ? -4.543 11.158 25.208 1.00 46.84 271 THR A N 1
ATOM 2073 C CA . THR A 1 271 ? -4.674 10.326 26.415 1.00 46.84 271 THR A CA 1
ATOM 2074 C C . THR A 1 271 ? -4.085 8.915 26.296 1.00 46.84 271 THR A C 1
ATOM 2076 O O . THR A 1 271 ? -4.473 8.024 27.046 1.00 46.84 271 THR A O 1
ATOM 2079 N N . GLY A 1 272 ? -3.070 8.719 25.444 1.00 45.88 272 GLY A N 1
ATOM 2080 C CA . GLY A 1 272 ? -2.287 7.476 25.310 1.00 45.88 272 GLY A CA 1
ATOM 2081 C C . GLY A 1 272 ? -1.377 7.144 26.507 1.00 45.88 272 GLY A C 1
ATOM 2082 O O . GLY A 1 272 ? -0.303 6.560 26.355 1.00 45.88 272 GLY A O 1
ATOM 2083 N N . ARG A 1 273 ? -1.768 7.507 27.738 1.00 43.19 273 ARG A N 1
ATOM 2084 C CA . ARG A 1 273 ? -1.129 6.907 28.913 1.00 43.19 273 ARG A CA 1
ATOM 2085 C C . ARG A 1 273 ? -1.502 5.427 28.899 1.00 43.19 273 ARG A C 1
ATOM 2087 O O . ARG A 1 273 ? -2.682 5.093 28.917 1.00 43.19 273 ARG A O 1
ATOM 2094 N N . LEU A 1 274 ? -0.498 4.560 28.921 1.00 42.25 274 LEU A N 1
ATOM 2095 C CA . LEU A 1 274 ? -0.638 3.185 29.383 1.00 42.25 274 LEU A CA 1
ATOM 2096 C C . LEU A 1 274 ? -0.361 3.188 30.895 1.00 42.25 274 LEU A C 1
ATOM 2098 O O . LEU A 1 274 ? 0.805 3.085 31.277 1.00 42.25 274 LEU A O 1
ATOM 2102 N N . PRO A 1 275 ? -1.348 3.332 31.806 1.00 39.16 275 PRO A N 1
ATOM 2103 C CA . PRO A 1 275 ? -1.152 2.855 33.170 1.00 39.16 275 PRO A CA 1
ATOM 2104 C C . PRO A 1 275 ? -0.830 1.361 33.072 1.00 39.16 275 PRO A C 1
ATOM 2106 O O . PRO A 1 275 ? -1.625 0.625 32.481 1.00 39.16 275 PRO A O 1
ATOM 2109 N N . PRO A 1 276 ? 0.330 0.903 33.569 1.00 42.47 276 PRO A N 1
ATOM 2110 C CA . PRO A 1 276 ? 1.121 1.468 34.675 1.00 42.47 276 PRO A CA 1
ATOM 2111 C C . PRO A 1 276 ? 2.431 2.204 34.334 1.00 42.47 276 PRO A C 1
ATOM 2113 O O . PRO A 1 276 ? 3.110 2.670 35.244 1.00 42.47 276 PRO A O 1
ATOM 2116 N N . TYR A 1 277 ? 2.821 2.323 33.068 1.00 43.81 277 TYR A N 1
ATOM 2117 C CA . TYR A 1 277 ? 4.186 2.697 32.669 1.00 43.81 277 TYR A CA 1
ATOM 2118 C C . TYR A 1 277 ? 4.476 4.210 32.662 1.00 43.81 277 TYR A C 1
ATOM 2120 O O . TYR A 1 277 ? 5.498 4.648 32.143 1.00 43.81 277 TYR A O 1
ATOM 2128 N N . GLY A 1 278 ? 3.608 5.021 33.280 1.00 34.78 278 GLY A N 1
ATOM 2129 C CA . GLY A 1 278 ? 3.919 6.367 33.790 1.00 34.78 278 GLY A CA 1
ATOM 2130 C C . GLY A 1 278 ? 4.251 7.471 32.776 1.00 34.78 278 GLY A C 1
ATOM 2131 O O . GLY A 1 278 ? 4.167 8.646 33.129 1.00 34.78 278 GLY A O 1
ATOM 2132 N N . ARG A 1 279 ? 4.571 7.152 31.521 1.00 35.62 279 ARG A N 1
ATOM 2133 C CA . ARG A 1 279 ? 4.786 8.135 30.459 1.00 35.62 279 ARG A CA 1
ATOM 2134 C C . ARG A 1 279 ? 3.594 8.149 29.516 1.00 35.62 279 ARG A C 1
ATOM 2136 O O . ARG A 1 279 ? 3.090 7.108 29.104 1.00 35.62 279 ARG A O 1
ATOM 2143 N N . ALA A 1 280 ? 3.134 9.356 29.193 1.00 37.28 280 ALA A N 1
ATOM 2144 C CA . ALA A 1 280 ? 2.312 9.555 28.015 1.00 37.28 280 ALA A CA 1
ATOM 2145 C C . ALA A 1 280 ? 3.139 9.064 26.823 1.00 37.28 280 ALA A C 1
ATOM 2147 O O . ALA A 1 280 ? 4.151 9.678 26.489 1.00 37.28 280 ALA A O 1
ATOM 2148 N N . SER A 1 281 ? 2.748 7.940 26.228 1.00 38.16 281 SER A N 1
ATOM 2149 C CA . SER A 1 281 ? 3.003 7.779 24.809 1.00 38.16 281 SER A CA 1
ATOM 2150 C C . SER A 1 281 ? 1.955 8.689 24.172 1.00 38.16 281 SER A C 1
ATOM 2152 O O . SER A 1 281 ? 0.763 8.473 24.413 1.00 38.16 281 SER A O 1
ATOM 2154 N N . PRO A 1 282 ? 2.327 9.811 23.536 1.00 44.47 282 PRO A N 1
ATOM 2155 C CA . PRO A 1 282 ? 1.338 10.555 22.770 1.00 44.47 282 PRO A CA 1
ATOM 2156 C C . PRO A 1 282 ? 0.709 9.542 21.813 1.00 44.47 282 PRO A C 1
ATOM 2158 O O . PRO A 1 282 ? 1.450 8.838 21.131 1.00 44.47 282 PRO A O 1
ATOM 2161 N N . ALA A 1 283 ? -0.618 9.365 21.858 1.00 49.44 283 ALA 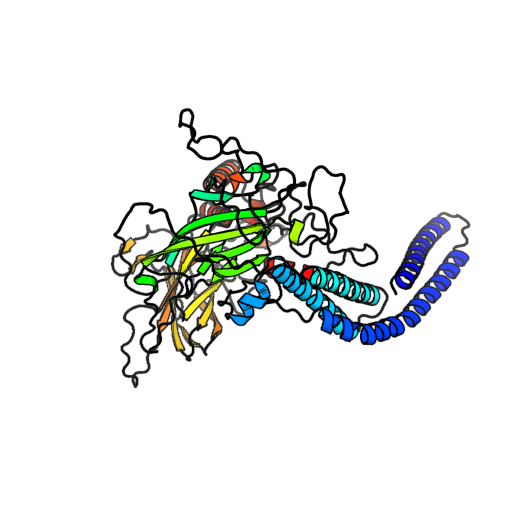A N 1
ATOM 2162 C CA . ALA A 1 283 ? -1.253 8.431 20.939 1.00 49.44 283 ALA A CA 1
ATOM 2163 C C . ALA A 1 283 ? -0.858 8.909 19.544 1.00 49.44 283 ALA A C 1
ATOM 2165 O O . ALA A 1 283 ? -1.080 10.078 19.207 1.00 49.44 283 ALA A O 1
ATOM 2166 N N . GLY A 1 284 ? -0.111 8.061 18.842 1.00 57.50 284 GLY A N 1
ATOM 2167 C CA . GLY A 1 284 ? 0.657 8.524 17.711 1.00 57.50 284 GLY A CA 1
ATOM 2168 C C . GLY A 1 284 ? -0.302 8.845 16.583 1.00 57.50 284 GLY A C 1
ATOM 2169 O O . GLY A 1 284 ? -0.927 7.932 16.044 1.00 57.50 284 GLY A O 1
ATOM 2170 N N . GLY A 1 285 ? -0.494 10.128 16.289 1.00 72.81 285 GLY A N 1
ATOM 2171 C CA . GLY A 1 285 ? -1.317 10.533 15.161 1.00 72.81 285 GLY A CA 1
ATOM 2172 C C . GLY A 1 285 ? -0.547 10.220 13.890 1.00 72.81 285 GLY A C 1
ATOM 2173 O O . GLY A 1 285 ? 0.593 10.655 13.755 1.00 72.81 285 GLY A O 1
ATOM 2174 N N . LYS A 1 286 ? -1.157 9.491 12.962 1.00 82.81 286 LYS A N 1
ATOM 2175 C CA . LYS A 1 286 ? -0.605 9.244 11.631 1.00 82.81 286 LYS A CA 1
ATOM 2176 C C . LYS A 1 286 ? -1.524 9.845 10.582 1.00 82.81 286 LYS A C 1
ATOM 2178 O O . LYS A 1 286 ? -2.737 9.679 10.665 1.00 82.81 286 LYS A O 1
ATOM 2183 N N . LEU A 1 287 ? -0.957 10.513 9.589 1.00 88.25 287 LEU A N 1
ATOM 2184 C CA . LEU A 1 287 ? -1.653 10.741 8.329 1.00 88.25 287 LEU A CA 1
ATOM 2185 C C . LEU A 1 287 ? -1.417 9.524 7.450 1.00 88.25 287 LEU A C 1
ATOM 2187 O O . LEU A 1 287 ? -0.270 9.205 7.154 1.00 88.25 287 LEU A O 1
ATOM 2191 N N . HIS A 1 288 ? -2.493 8.866 7.059 1.00 89.62 288 HIS A N 1
ATOM 2192 C CA . HIS A 1 288 ? -2.494 7.767 6.120 1.00 89.62 288 HIS A CA 1
ATOM 2193 C C . HIS A 1 288 ? -2.952 8.274 4.758 1.00 89.62 288 HIS A C 1
ATOM 2195 O O . HIS A 1 288 ? -4.013 8.889 4.644 1.00 89.62 288 HIS A O 1
ATOM 2201 N N . PHE A 1 289 ? -2.151 8.013 3.736 1.00 90.50 289 PHE A N 1
ATOM 2202 C CA . PHE A 1 289 ? -2.492 8.259 2.345 1.00 90.50 289 PHE A CA 1
ATOM 2203 C C . PHE A 1 289 ? -2.586 6.902 1.660 1.00 90.50 289 PHE A C 1
ATOM 2205 O O . PHE A 1 289 ? -1.597 6.172 1.638 1.00 90.50 289 PHE A O 1
ATOM 2212 N N . GLU A 1 290 ? -3.744 6.573 1.092 1.00 85.62 290 GLU A N 1
ATOM 2213 C CA . GLU A 1 290 ? -3.921 5.314 0.357 1.00 85.62 290 GLU A CA 1
ATOM 2214 C C . GLU A 1 290 ? -3.066 5.305 -0.923 1.00 85.62 290 GLU A C 1
ATOM 2216 O O . GLU A 1 290 ? -2.503 4.275 -1.272 1.00 85.62 290 GLU A O 1
ATOM 2221 N N . ALA A 1 291 ? -2.906 6.454 -1.596 1.00 83.75 291 ALA A N 1
ATOM 2222 C CA . ALA A 1 291 ? -1.959 6.628 -2.698 1.00 83.75 291 ALA A CA 1
ATOM 2223 C C . ALA A 1 291 ? -1.810 8.101 -3.130 1.00 83.75 291 ALA A C 1
ATOM 2225 O O . ALA A 1 291 ? -2.781 8.864 -3.201 1.00 83.75 291 ALA A O 1
ATOM 2226 N N . VAL A 1 292 ? -0.588 8.494 -3.506 1.00 86.75 292 VAL A N 1
ATOM 2227 C CA . VAL A 1 292 ? -0.285 9.798 -4.122 1.00 86.75 292 VAL A CA 1
ATOM 2228 C C . VAL A 1 292 ? 0.651 9.587 -5.301 1.00 86.75 292 VAL A C 1
ATOM 2230 O O . VAL A 1 292 ? 1.688 8.951 -5.154 1.00 86.75 292 VAL A O 1
ATOM 2233 N N . PHE A 1 293 ? 0.321 10.173 -6.453 1.00 81.94 293 PHE A N 1
ATOM 2234 C CA . PHE A 1 293 ? 1.226 10.224 -7.597 1.00 81.94 293 PHE A CA 1
ATOM 2235 C C . PHE A 1 293 ? 1.961 11.572 -7.637 1.00 81.94 293 PHE A C 1
ATOM 2237 O O . PHE A 1 293 ? 1.307 12.611 -7.652 1.00 81.94 293 PHE A O 1
ATOM 2244 N N . HIS A 1 294 ? 3.290 11.652 -7.698 1.00 79.62 294 HIS A N 1
ATOM 2245 C CA . HIS A 1 294 ? 4.283 10.586 -7.499 1.00 79.62 294 HIS A CA 1
ATOM 2246 C C . HIS A 1 294 ? 5.160 10.846 -6.269 1.00 79.62 294 HIS A C 1
ATOM 2248 O O . HIS A 1 294 ? 5.349 9.994 -5.408 1.00 79.62 294 HIS A O 1
ATOM 2254 N N . LEU A 1 295 ? 5.691 12.059 -6.168 1.00 89.62 295 LEU A N 1
ATOM 2255 C CA . LEU A 1 295 ? 6.363 12.539 -4.971 1.00 89.62 295 LEU A CA 1
ATOM 2256 C C . LEU A 1 295 ? 5.357 13.320 -4.129 1.00 89.62 295 LEU A C 1
ATOM 2258 O O . LEU A 1 295 ? 4.708 14.215 -4.661 1.00 89.62 295 LEU A O 1
ATOM 2262 N N . CYS A 1 296 ? 5.290 13.039 -2.832 1.00 91.75 296 CYS A N 1
ATOM 2263 C CA . CYS A 1 296 ? 4.530 13.810 -1.857 1.00 91.75 296 CYS A CA 1
ATOM 2264 C C . CYS A 1 296 ? 5.438 14.262 -0.708 1.00 91.75 296 CYS A C 1
ATOM 2266 O O . CYS A 1 296 ? 6.099 13.429 -0.096 1.00 91.75 296 CYS A O 1
ATOM 2268 N N . GLU A 1 297 ? 5.465 15.554 -0.386 1.00 92.00 297 GLU A N 1
ATOM 2269 C CA . GLU A 1 297 ? 6.025 16.072 0.869 1.00 92.00 297 GLU A CA 1
ATOM 2270 C C . GLU A 1 297 ? 4.888 16.605 1.741 1.00 92.00 297 GLU A C 1
ATOM 2272 O O . GLU A 1 297 ? 4.046 17.375 1.276 1.00 92.00 297 GLU A O 1
ATOM 2277 N N . VAL A 1 298 ? 4.855 16.179 3.003 1.00 90.00 298 VAL A N 1
ATOM 2278 C CA . VAL A 1 298 ? 3.750 16.440 3.929 1.00 90.00 298 VAL A CA 1
ATOM 2279 C C . VAL A 1 298 ? 4.208 17.377 5.032 1.00 90.00 298 VAL A C 1
ATOM 2281 O O . VAL A 1 298 ? 5.187 17.102 5.727 1.00 90.00 298 VAL A O 1
ATOM 2284 N N . TYR A 1 299 ? 3.459 18.455 5.228 1.00 89.69 299 TYR A N 1
ATOM 2285 C CA . TYR A 1 299 ? 3.704 19.468 6.240 1.00 89.69 299 TYR A CA 1
ATOM 2286 C C . TYR A 1 299 ? 2.490 19.594 7.158 1.00 89.69 299 TYR A C 1
ATOM 2288 O O . TYR A 1 299 ? 1.360 19.747 6.692 1.00 89.69 299 TYR A O 1
ATOM 2296 N N . VAL A 1 300 ? 2.728 19.606 8.468 1.00 85.88 300 VAL A N 1
ATOM 2297 C CA . VAL A 1 300 ? 1.706 19.888 9.480 1.00 85.88 300 VAL A CA 1
ATOM 2298 C C . VAL A 1 300 ? 2.113 21.129 10.248 1.00 85.88 300 VAL A C 1
ATOM 2300 O O . VAL A 1 300 ? 3.227 21.221 10.758 1.00 85.88 300 VAL A O 1
ATOM 2303 N N . ASN A 1 301 ? 1.209 22.107 10.319 1.00 87.38 301 ASN A N 1
ATOM 2304 C CA . ASN A 1 301 ? 1.429 23.375 11.018 1.00 87.38 301 ASN A CA 1
ATOM 2305 C C . ASN A 1 301 ? 2.740 24.084 10.603 1.00 87.38 301 ASN A C 1
ATOM 2307 O O . ASN A 1 301 ? 3.409 24.699 11.433 1.00 87.38 301 ASN A O 1
ATOM 2311 N N . GLY A 1 302 ? 3.101 23.985 9.318 1.00 84.00 302 GLY A N 1
ATOM 2312 C CA . GLY A 1 302 ? 4.305 24.590 8.734 1.00 84.00 302 GLY A CA 1
ATOM 2313 C C . GLY A 1 302 ? 5.594 23.774 8.888 1.00 84.00 302 GLY A C 1
ATOM 2314 O O . GLY A 1 302 ? 6.635 24.214 8.413 1.00 84.00 302 GLY A O 1
ATOM 2315 N N . GLN A 1 303 ? 5.550 22.598 9.521 1.00 81.94 303 GLN A N 1
ATOM 2316 C CA . GLN A 1 303 ? 6.721 21.739 9.719 1.00 81.94 303 GLN A CA 1
ATOM 2317 C C . GLN A 1 303 ? 6.671 20.524 8.792 1.00 81.94 303 GLN A C 1
ATOM 2319 O O . GLN A 1 303 ? 5.659 19.826 8.745 1.00 81.94 303 GLN A O 1
ATOM 2324 N N . LEU A 1 304 ? 7.766 20.256 8.074 1.00 81.56 304 LEU A N 1
ATOM 2325 C CA . LEU A 1 304 ? 7.910 19.060 7.240 1.00 81.56 304 LEU A CA 1
ATOM 2326 C C . LEU A 1 304 ? 7.896 17.806 8.128 1.00 81.56 304 LEU A C 1
ATOM 2328 O O . LEU A 1 304 ? 8.773 17.627 8.971 1.00 81.56 304 LEU A O 1
ATOM 2332 N N . CYS A 1 305 ? 6.899 16.949 7.930 1.00 76.69 305 CYS A N 1
ATOM 2333 C CA . CYS A 1 305 ? 6.679 15.726 8.707 1.00 76.69 305 CYS A CA 1
ATOM 2334 C C . CYS A 1 305 ? 7.279 14.499 8.016 1.00 76.69 305 CYS A C 1
ATOM 2336 O O . CYS A 1 305 ? 7.748 13.574 8.670 1.00 76.69 305 CYS A O 1
ATOM 2338 N N . GLY A 1 306 ? 7.275 14.484 6.682 1.00 80.69 306 GLY A N 1
ATOM 2339 C CA . GLY A 1 306 ? 7.831 13.378 5.917 1.00 80.69 306 GLY A CA 1
ATOM 2340 C C . GLY A 1 306 ? 7.597 13.499 4.420 1.00 80.69 306 GLY A C 1
ATOM 2341 O O . GLY A 1 306 ? 7.039 14.486 3.932 1.00 80.69 306 GLY A O 1
ATOM 2342 N N . ARG A 1 307 ? 8.075 12.490 3.694 1.00 86.19 307 ARG A N 1
ATOM 2343 C CA . ARG A 1 307 ? 8.097 12.449 2.234 1.00 86.19 307 ARG A CA 1
ATOM 2344 C C . ARG A 1 307 ? 7.822 11.029 1.748 1.00 86.19 307 ARG A C 1
ATOM 2346 O O . ARG A 1 307 ? 8.408 10.095 2.279 1.00 86.19 307 ARG A O 1
ATOM 2353 N N . HIS A 1 308 ? 7.012 10.893 0.704 1.00 86.31 308 HIS A N 1
ATOM 2354 C CA . HIS A 1 308 ? 6.761 9.638 -0.004 1.00 86.31 308 HIS A CA 1
ATOM 2355 C C . HIS A 1 308 ? 7.132 9.758 -1.476 1.00 86.31 308 HIS A C 1
ATOM 2357 O O . HIS A 1 308 ? 6.909 10.802 -2.089 1.00 86.31 308 HIS A O 1
ATOM 2363 N N . VAL A 1 309 ? 7.687 8.693 -2.045 1.00 83.50 309 VAL A N 1
ATOM 2364 C CA . VAL A 1 309 ? 7.892 8.552 -3.489 1.00 83.50 309 VAL A CA 1
ATOM 2365 C C . VAL A 1 309 ? 7.318 7.203 -3.873 1.00 83.50 309 VAL A C 1
ATOM 2367 O O . VAL A 1 309 ? 7.745 6.181 -3.350 1.00 83.50 309 VAL A O 1
ATOM 2370 N N . GLY A 1 310 ? 6.337 7.215 -4.759 1.00 78.81 310 GLY A N 1
ATOM 2371 C CA . GLY A 1 310 ? 5.521 6.047 -5.044 1.00 78.81 310 GLY A CA 1
ATOM 2372 C C . GLY A 1 310 ? 4.285 6.472 -5.809 1.00 78.81 310 GLY A C 1
ATOM 2373 O O . GLY A 1 310 ? 4.225 7.577 -6.334 1.00 78.81 310 GLY A O 1
ATOM 2374 N N . GLY A 1 311 ? 3.310 5.606 -5.968 1.00 78.06 311 GLY A N 1
ATOM 2375 C CA . GLY A 1 311 ? 2.179 5.958 -6.826 1.00 78.06 311 GLY A CA 1
ATOM 2376 C C . GLY A 1 311 ? 0.949 5.138 -6.570 1.00 78.06 311 GLY A C 1
ATOM 2377 O O . GLY A 1 311 ? -0.154 5.668 -6.578 1.00 78.06 311 GLY A O 1
ATOM 2378 N N . PHE A 1 312 ? 1.176 3.862 -6.302 1.00 76.50 312 PHE A N 1
ATOM 2379 C CA . PHE A 1 312 ? 0.151 2.848 -6.110 1.00 76.50 312 PHE A CA 1
ATOM 2380 C C . PHE A 1 312 ? 0.151 2.280 -4.689 1.00 76.50 312 PHE A C 1
ATOM 2382 O O . PHE A 1 312 ? -0.682 1.453 -4.347 1.00 76.50 312 PHE A O 1
ATOM 2389 N N . ASP A 1 313 ? 1.123 2.687 -3.883 1.00 77.31 313 ASP A N 1
ATOM 2390 C CA . ASP A 1 313 ? 1.388 2.204 -2.543 1.00 77.31 313 ASP A CA 1
ATOM 2391 C C . ASP A 1 313 ? 0.944 3.224 -1.492 1.00 77.31 313 ASP A C 1
ATOM 2393 O O . ASP A 1 313 ? 1.225 4.424 -1.596 1.00 77.31 313 ASP A O 1
ATOM 2397 N N . ALA A 1 314 ? 0.269 2.710 -0.466 1.00 83.69 314 ALA A N 1
ATOM 2398 C CA . ALA A 1 314 ? -0.149 3.489 0.682 1.00 83.69 314 ALA A CA 1
ATOM 2399 C C . ALA A 1 314 ? 1.039 3.813 1.594 1.00 83.69 314 ALA A C 1
ATOM 2401 O O . ALA A 1 314 ? 1.987 3.034 1.720 1.00 83.69 314 ALA A O 1
ATOM 2402 N N . PHE A 1 315 ? 0.972 4.951 2.282 1.00 85.00 315 PHE A N 1
ATOM 2403 C CA . PHE A 1 315 ? 2.011 5.364 3.219 1.00 85.00 315 PHE A CA 1
ATOM 2404 C C . PHE A 1 315 ? 1.453 6.126 4.419 1.00 85.00 315 PHE A C 1
ATOM 2406 O O . PHE A 1 315 ? 0.465 6.856 4.331 1.00 85.00 315 PHE A O 1
ATOM 2413 N N . ASP A 1 316 ? 2.146 5.975 5.548 1.00 84.56 316 ASP A N 1
ATOM 2414 C CA . ASP A 1 316 ? 1.850 6.662 6.801 1.00 84.56 316 ASP A CA 1
ATOM 2415 C C . ASP A 1 316 ? 2.927 7.709 7.110 1.00 84.56 316 ASP A C 1
ATOM 2417 O O . ASP A 1 316 ? 4.123 7.410 7.070 1.00 84.56 316 ASP A O 1
ATOM 2421 N N . ILE A 1 317 ? 2.508 8.906 7.519 1.00 81.19 317 ILE A N 1
ATOM 2422 C CA . ILE A 1 317 ? 3.370 9.946 8.091 1.00 81.19 317 ILE A CA 1
ATOM 2423 C C . ILE A 1 317 ? 3.001 10.150 9.557 1.00 81.19 317 ILE A C 1
ATOM 2425 O O . ILE A 1 317 ? 1.866 10.503 9.875 1.00 81.19 317 ILE A O 1
ATOM 2429 N N . ASP A 1 318 ? 3.967 9.955 10.451 1.00 77.44 318 ASP A N 1
ATOM 2430 C CA . ASP A 1 318 ? 3.799 10.225 11.876 1.00 77.44 318 ASP A CA 1
ATOM 2431 C C . ASP A 1 318 ? 3.783 11.746 12.125 1.00 77.44 318 ASP A C 1
ATOM 2433 O O . ASP A 1 318 ? 4.713 12.470 11.775 1.00 77.44 318 ASP A O 1
ATOM 2437 N N . ILE A 1 319 ? 2.690 12.244 12.703 1.00 77.88 319 ILE A N 1
ATOM 2438 C CA . ILE A 1 319 ? 2.473 13.663 13.029 1.00 77.88 319 ILE A CA 1
ATOM 2439 C C . ILE A 1 319 ? 2.450 13.904 14.543 1.00 77.88 319 ILE A C 1
ATOM 2441 O O . ILE A 1 319 ? 2.006 14.951 15.034 1.00 77.88 319 ILE A O 1
ATOM 2445 N N . THR A 1 320 ? 2.911 12.918 15.304 1.00 75.19 320 THR A N 1
ATOM 2446 C CA . THR A 1 320 ? 2.945 12.937 16.758 1.00 75.19 320 THR A CA 1
ATOM 2447 C C . THR A 1 320 ? 3.830 14.064 17.267 1.00 75.19 320 THR A C 1
ATOM 2449 O O . THR A 1 320 ? 4.997 14.187 16.909 1.00 75.19 320 THR A O 1
ATOM 2452 N N . GLY A 1 321 ? 3.262 14.917 18.122 1.00 76.31 321 GLY A N 1
ATOM 2453 C CA . GLY A 1 321 ? 3.938 16.111 18.635 1.00 76.31 321 GLY A CA 1
ATOM 2454 C C . GLY A 1 321 ? 3.931 17.315 17.683 1.00 76.31 321 GLY A C 1
ATOM 2455 O O . GLY A 1 321 ? 4.248 18.414 18.130 1.00 76.31 321 GLY A O 1
ATOM 2456 N N . LEU A 1 322 ? 3.524 17.140 16.419 1.00 77.25 322 LEU A N 1
ATOM 2457 C CA . LEU A 1 322 ? 3.388 18.217 15.425 1.00 77.25 322 LEU A CA 1
ATOM 2458 C C . LEU A 1 322 ? 1.951 18.745 15.364 1.00 77.25 322 LEU A C 1
ATOM 2460 O O . LEU A 1 322 ? 1.708 19.953 15.268 1.00 77.25 322 LEU A O 1
ATOM 2464 N N . ALA A 1 323 ? 0.983 17.832 15.447 1.00 82.06 323 ALA A N 1
ATOM 2465 C CA . ALA A 1 323 ? -0.420 18.189 15.546 1.00 82.06 323 ALA A CA 1
ATOM 2466 C C . ALA A 1 323 ? -0.792 18.655 16.962 1.00 82.06 323 ALA A C 1
ATOM 2468 O O . ALA A 1 323 ? -0.223 18.216 17.960 1.00 82.06 323 ALA A O 1
ATOM 2469 N N . LYS A 1 324 ? -1.790 19.536 17.040 1.00 83.81 324 LYS A N 1
ATOM 2470 C CA . LYS A 1 324 ? -2.335 20.151 18.252 1.00 83.81 324 LYS A CA 1
ATOM 2471 C C . LYS A 1 324 ? -3.725 19.573 18.524 1.00 83.81 324 LYS A C 1
ATOM 2473 O O . LYS A 1 324 ? -4.691 19.998 17.885 1.00 83.81 324 LYS A O 1
ATOM 2478 N N . PRO A 1 325 ? -3.858 18.601 19.440 1.00 81.44 325 PRO A N 1
ATOM 2479 C CA . PRO A 1 325 ? -5.153 18.028 19.778 1.00 81.44 325 PRO A CA 1
ATOM 2480 C C . PRO A 1 325 ? -6.107 19.055 20.389 1.00 81.44 325 PRO A C 1
ATOM 2482 O O . PRO A 1 325 ? -5.695 19.960 21.113 1.00 81.44 325 PRO A O 1
ATOM 2485 N N . GLY A 1 326 ? -7.395 18.904 20.095 1.00 79.75 326 GLY A N 1
ATOM 2486 C CA . GLY A 1 326 ? -8.446 19.846 20.474 1.00 79.75 326 GLY A CA 1
ATOM 2487 C C . GLY A 1 326 ? -8.420 21.167 19.698 1.00 79.75 326 GLY A C 1
ATOM 2488 O O . GLY A 1 326 ? -9.236 22.036 19.986 1.00 79.75 326 GLY A O 1
ATOM 2489 N N . GLN A 1 327 ? -7.508 21.335 18.735 1.00 83.56 327 GLN A N 1
ATOM 2490 C CA . GLN A 1 327 ? -7.367 22.550 17.931 1.00 83.56 327 GLN A CA 1
ATOM 2491 C C . GLN A 1 327 ? -7.396 22.224 16.428 1.00 83.56 327 GLN A C 1
ATOM 2493 O O . GLN A 1 327 ? -7.086 21.094 16.034 1.00 83.56 327 GLN A O 1
ATOM 2498 N N . PRO A 1 328 ? -7.747 23.200 15.571 1.00 86.88 328 PRO A N 1
ATOM 2499 C CA . PRO A 1 328 ? -7.532 23.088 14.134 1.00 86.88 328 PRO A CA 1
ATOM 2500 C C . PRO A 1 328 ? -6.039 22.960 13.809 1.00 86.88 328 PRO A C 1
ATOM 2502 O O . PRO A 1 328 ? -5.211 23.689 14.359 1.00 86.88 328 PRO A O 1
ATOM 2505 N N . ASN A 1 329 ? -5.710 22.053 12.894 1.00 88.44 329 ASN A N 1
ATOM 2506 C CA . ASN A 1 329 ? -4.366 21.846 12.363 1.00 88.44 329 ASN A CA 1
ATOM 2507 C C . ASN A 1 329 ? -4.359 22.108 10.863 1.00 88.44 329 ASN A C 1
ATOM 2509 O O . ASN A 1 329 ? -5.333 21.804 10.177 1.00 88.44 329 ASN A O 1
ATOM 2513 N N . GLN A 1 330 ? -3.260 22.652 10.352 1.00 92.94 330 GLN A N 1
ATOM 2514 C CA . GLN A 1 330 ? -3.086 22.852 8.918 1.00 92.94 330 GLN A CA 1
ATOM 2515 C C . GLN A 1 330 ? -2.290 21.688 8.338 1.00 92.94 330 GLN A C 1
ATOM 2517 O O . GLN A 1 330 ? -1.165 21.443 8.774 1.00 92.94 330 GLN A O 1
ATOM 2522 N N . LEU A 1 331 ? -2.861 21.014 7.344 1.00 94.31 331 LEU A N 1
ATOM 2523 C CA . LEU A 1 331 ? -2.158 20.076 6.480 1.00 94.31 331 LEU A CA 1
ATOM 2524 C C . LEU A 1 331 ? -1.836 20.781 5.166 1.00 94.31 331 LEU A C 1
ATOM 2526 O O . LEU A 1 331 ? -2.716 21.379 4.543 1.00 94.31 331 LEU A O 1
ATOM 2530 N N . LEU A 1 332 ? -0.576 20.708 4.762 1.00 95.44 332 LEU A N 1
ATOM 2531 C CA . LEU A 1 332 ? -0.096 21.174 3.474 1.00 95.44 332 LEU A CA 1
ATOM 2532 C C . LEU A 1 332 ? 0.687 20.036 2.808 1.00 95.44 332 LEU A C 1
ATOM 2534 O O . LEU A 1 332 ? 1.549 19.429 3.439 1.00 95.44 332 LEU A O 1
ATOM 2538 N N . CYS A 1 333 ? 0.394 19.743 1.545 1.00 96.12 333 CYS A N 1
ATOM 2539 C CA . CYS A 1 333 ? 1.097 18.721 0.774 1.00 96.12 333 CYS A CA 1
ATOM 2540 C C . CYS A 1 333 ? 1.672 19.333 -0.502 1.00 96.12 333 CYS A C 1
ATOM 2542 O O . CYS A 1 333 ? 0.938 19.945 -1.280 1.00 96.12 333 CYS A O 1
ATOM 2544 N N . PHE A 1 334 ? 2.966 19.142 -0.737 1.00 95.69 334 PHE A N 1
ATOM 2545 C CA . PHE A 1 334 ? 3.581 19.377 -2.040 1.00 95.69 334 PHE A CA 1
ATOM 2546 C C . PHE A 1 334 ? 3.561 18.075 -2.826 1.00 95.69 334 PHE A C 1
ATOM 2548 O O . PHE A 1 334 ? 4.015 17.049 -2.322 1.00 95.69 334 PHE A O 1
ATOM 2555 N N . VAL A 1 335 ? 3.041 18.106 -4.049 1.00 94.69 335 VAL A N 1
ATOM 2556 C CA . VAL A 1 335 ? 2.984 16.931 -4.916 1.00 94.69 335 VAL A CA 1
ATOM 2557 C C . VAL A 1 335 ? 3.690 17.235 -6.227 1.00 94.69 335 VAL A C 1
ATOM 2559 O O . VAL A 1 335 ? 3.410 18.259 -6.847 1.00 94.69 335 VAL A O 1
ATOM 2562 N N . HIS A 1 336 ? 4.576 16.340 -6.664 1.00 91.06 336 HIS A N 1
ATOM 2563 C CA . HIS A 1 336 ? 5.258 16.408 -7.957 1.00 91.06 336 HIS A CA 1
ATOM 2564 C C . HIS A 1 336 ? 4.977 15.139 -8.771 1.00 91.06 336 HIS A C 1
ATOM 2566 O O . HIS A 1 336 ? 4.927 14.036 -8.224 1.00 91.06 336 HIS A O 1
ATOM 2572 N N . ASP A 1 337 ? 4.804 15.296 -10.082 1.00 84.50 337 ASP A N 1
ATOM 2573 C CA . ASP A 1 337 ? 4.560 14.188 -11.006 1.00 84.50 337 ASP A CA 1
ATOM 2574 C C . ASP A 1 337 ? 5.770 13.252 -11.168 1.00 84.50 337 ASP A C 1
ATOM 2576 O O . ASP A 1 337 ? 6.872 13.488 -10.658 1.00 84.50 337 ASP A O 1
ATOM 2580 N N . THR A 1 338 ? 5.560 12.192 -11.944 1.00 78.94 338 THR A N 1
ATOM 2581 C CA . THR A 1 338 ? 6.540 11.140 -12.240 1.00 78.94 338 THR A CA 1
ATOM 2582 C C . THR A 1 338 ? 7.847 11.615 -12.889 1.00 78.94 338 THR A C 1
ATOM 2584 O O . THR A 1 338 ? 8.832 10.875 -12.889 1.00 78.94 338 THR A O 1
ATOM 2587 N N . SER A 1 339 ? 7.924 12.847 -13.406 1.00 77.62 339 SER A N 1
ATOM 2588 C CA . SER A 1 339 ? 9.156 13.363 -14.019 1.00 77.62 339 SER A CA 1
ATOM 2589 C C . SER A 1 339 ? 10.281 13.624 -13.012 1.00 77.62 339 SER A C 1
ATOM 2591 O O . SER A 1 339 ? 11.445 13.722 -13.407 1.00 77.62 339 SER A O 1
ATOM 2593 N N . VAL A 1 340 ? 9.965 13.677 -11.713 1.00 80.38 340 VAL A N 1
ATOM 2594 C CA . VAL A 1 340 ? 10.942 13.904 -10.636 1.00 80.38 340 VAL A CA 1
ATOM 2595 C C . VAL A 1 340 ? 11.880 12.712 -10.404 1.00 80.38 340 VAL A C 1
ATOM 2597 O O . VAL A 1 340 ? 12.988 12.893 -9.897 1.00 80.38 340 VAL A O 1
ATOM 2600 N N . THR A 1 341 ? 11.468 11.506 -10.811 1.00 78.81 341 THR A N 1
ATOM 2601 C CA . THR A 1 341 ? 12.230 10.252 -10.655 1.00 78.81 341 THR A CA 1
ATOM 2602 C C . THR A 1 341 ? 12.739 9.662 -11.972 1.00 78.81 341 THR A C 1
ATOM 2604 O O . THR A 1 341 ? 13.450 8.658 -11.957 1.00 78.81 341 THR A O 1
ATOM 2607 N N . ALA A 1 342 ? 12.435 10.290 -13.110 1.00 75.12 342 ALA A N 1
ATOM 2608 C CA . ALA A 1 342 ? 12.821 9.792 -14.426 1.00 75.12 342 ALA A CA 1
ATOM 2609 C C . ALA A 1 342 ? 14.350 9.756 -14.633 1.00 75.12 342 ALA A C 1
ATOM 2611 O O . ALA A 1 342 ? 15.079 10.683 -14.255 1.00 75.12 342 ALA A O 1
ATOM 2612 N N . LEU A 1 343 ? 14.841 8.691 -15.278 1.00 69.56 343 LEU A N 1
ATOM 2613 C CA . LEU A 1 343 ? 16.267 8.517 -15.572 1.00 69.56 343 LEU A CA 1
ATOM 2614 C C . LEU A 1 343 ? 16.743 9.363 -16.748 1.00 69.56 343 LEU A C 1
ATOM 2616 O O . LEU A 1 343 ? 17.780 10.018 -16.638 1.00 69.56 343 LEU A O 1
ATOM 2620 N N . GLU A 1 344 ? 15.968 9.376 -17.832 1.00 62.12 344 GLU A N 1
ATOM 2621 C CA . GLU A 1 344 ? 16.243 10.141 -19.045 1.00 62.12 344 GLU A CA 1
ATOM 2622 C C . GLU A 1 344 ? 15.019 10.972 -19.432 1.00 62.12 344 GLU A C 1
ATOM 2624 O O . GLU A 1 344 ? 13.927 10.448 -19.643 1.00 62.12 344 GLU A O 1
ATOM 2629 N N . LYS A 1 345 ? 15.205 12.291 -19.554 1.00 48.69 345 LYS A N 1
ATOM 2630 C CA . LYS A 1 345 ? 14.166 13.206 -20.058 1.00 48.69 345 LYS A CA 1
ATOM 2631 C C . LYS A 1 345 ? 14.035 13.161 -21.590 1.00 48.69 345 LYS A C 1
ATOM 2633 O O . LYS A 1 345 ? 13.119 13.769 -22.132 1.00 48.69 345 LYS A O 1
ATOM 2638 N N . SER A 1 346 ? 14.957 12.484 -22.280 1.00 38.31 346 SER A N 1
ATOM 2639 C CA . SER A 1 346 ? 15.230 12.641 -23.714 1.00 38.31 346 SER A CA 1
ATOM 2640 C C . SER A 1 346 ? 14.659 11.560 -24.623 1.00 38.31 346 SER A C 1
ATOM 2642 O O . SER A 1 346 ? 14.634 11.779 -25.828 1.00 38.31 346 SER A O 1
ATOM 2644 N N . ALA A 1 347 ? 14.181 10.424 -24.108 1.00 40.28 347 ALA A N 1
ATOM 2645 C CA . ALA A 1 347 ? 13.788 9.324 -24.993 1.00 40.28 347 ALA A CA 1
ATOM 2646 C C . ALA A 1 347 ? 12.593 9.656 -25.913 1.00 40.28 347 ALA A C 1
ATOM 2648 O O . ALA A 1 347 ? 12.379 8.937 -26.883 1.00 40.28 347 ALA A O 1
ATOM 2649 N N . ARG A 1 348 ? 11.810 10.714 -25.627 1.00 44.75 348 ARG A N 1
ATOM 2650 C CA . ARG A 1 348 ? 10.591 11.083 -26.377 1.00 44.75 348 ARG A CA 1
ATOM 2651 C C . ARG A 1 348 ? 10.268 12.584 -26.295 1.00 44.75 348 ARG A C 1
ATOM 2653 O O . ARG A 1 348 ? 9.170 12.962 -25.896 1.00 44.75 348 ARG A O 1
ATOM 2660 N N . ALA A 1 349 ? 11.232 13.454 -26.605 1.00 39.53 349 ALA A N 1
ATOM 2661 C CA . ALA A 1 349 ? 11.033 14.914 -26.569 1.00 39.53 349 ALA A CA 1
ATOM 2662 C C . ALA A 1 349 ? 9.946 15.409 -27.555 1.00 39.53 349 ALA A C 1
ATOM 2664 O O . ALA A 1 349 ? 9.371 16.481 -27.361 1.00 39.53 349 ALA A O 1
ATOM 2665 N N . ASP A 1 350 ? 9.653 14.600 -28.572 1.00 42.16 350 ASP A N 1
ATOM 2666 C CA . ASP A 1 350 ? 8.777 14.890 -29.705 1.00 42.16 350 ASP A CA 1
ATOM 2667 C C . ASP A 1 350 ? 7.414 14.175 -29.611 1.00 42.16 350 ASP A C 1
ATOM 2669 O O . ASP A 1 350 ? 6.522 14.434 -30.422 1.00 42.16 350 ASP A O 1
ATOM 2673 N N . GLU A 1 351 ? 7.192 13.327 -28.596 1.00 41.03 351 GLU A N 1
ATOM 2674 C CA . GLU A 1 351 ? 5.852 12.805 -28.323 1.00 41.03 351 GLU A CA 1
ATOM 2675 C C . GLU A 1 351 ? 5.024 13.855 -27.554 1.00 41.03 351 GLU A C 1
ATOM 2677 O O . GLU A 1 351 ? 5.485 14.381 -26.537 1.00 41.03 351 GLU A O 1
ATOM 2682 N N . PRO A 1 352 ? 3.761 14.134 -27.942 1.00 37.72 352 PRO A N 1
ATOM 2683 C CA . PRO A 1 352 ? 2.848 15.029 -27.208 1.00 37.72 352 PRO A CA 1
ATOM 2684 C C . PRO A 1 352 ? 2.450 14.529 -25.800 1.00 37.72 352 PRO A C 1
ATOM 2686 O O . PRO A 1 352 ? 1.444 14.963 -25.242 1.00 37.72 352 PRO A O 1
ATOM 2689 N N . LYS A 1 353 ? 3.189 13.566 -25.249 1.00 45.59 353 LYS A N 1
ATOM 2690 C CA . LYS A 1 353 ? 2.783 12.583 -24.250 1.00 45.59 353 LYS A CA 1
ATOM 2691 C C . LYS A 1 353 ? 3.968 12.330 -23.317 1.00 45.59 353 LYS A C 1
ATOM 2693 O O . LYS A 1 353 ? 4.969 11.734 -23.690 1.00 45.59 353 LYS A O 1
ATOM 2698 N N . GLY A 1 354 ? 3.905 12.910 -22.123 1.00 44.00 354 GLY A N 1
ATOM 2699 C CA . GLY A 1 354 ? 5.036 13.023 -21.210 1.00 44.00 354 GLY A CA 1
ATOM 2700 C C . GLY A 1 354 ? 5.363 11.740 -20.444 1.00 44.00 354 GLY A C 1
ATOM 2701 O O . GLY A 1 354 ? 4.473 11.081 -19.929 1.00 44.00 354 GLY A O 1
ATOM 2702 N N . CYS A 1 355 ? 6.666 11.477 -20.305 1.00 47.41 355 CYS A N 1
ATOM 2703 C CA . CYS A 1 355 ? 7.373 10.786 -19.208 1.00 47.41 355 CYS A CA 1
ATOM 2704 C C . CYS A 1 355 ? 6.926 9.378 -18.740 1.00 47.41 355 CYS A C 1
ATOM 2706 O O . CYS A 1 355 ? 7.635 8.775 -17.945 1.00 47.41 355 CYS A O 1
ATOM 2708 N N . SER A 1 356 ? 5.831 8.804 -19.235 1.00 49.31 356 SER A N 1
ATOM 2709 C CA . SER A 1 356 ? 5.276 7.520 -18.758 1.00 49.31 356 SER A CA 1
ATOM 2710 C C . SER A 1 356 ? 5.859 6.273 -19.439 1.00 49.31 356 SER A C 1
ATOM 2712 O O . SER A 1 356 ? 5.427 5.166 -19.149 1.00 49.31 356 SER A O 1
ATOM 2714 N N . SER A 1 357 ? 6.853 6.422 -20.320 1.00 48.72 357 SER A N 1
ATOM 2715 C CA . SER A 1 357 ? 7.479 5.302 -21.047 1.00 48.72 357 SER A CA 1
ATOM 2716 C C . SER A 1 357 ? 9.013 5.355 -21.079 1.00 48.72 357 SER A C 1
ATOM 2718 O O . SER A 1 357 ? 9.639 4.629 -21.849 1.00 48.72 357 SER A O 1
ATOM 2720 N N . GLY A 1 358 ? 9.628 6.256 -20.305 1.00 56.88 358 GLY A N 1
ATOM 2721 C CA . GLY A 1 358 ? 11.080 6.296 -20.116 1.00 56.88 358 GLY A CA 1
ATOM 2722 C C . GLY A 1 358 ? 11.496 5.454 -18.904 1.00 56.88 358 GLY A C 1
ATOM 2723 O O . GLY A 1 358 ? 10.677 5.273 -18.002 1.00 56.88 358 GLY A O 1
ATOM 2724 N N . PRO A 1 359 ? 12.748 4.966 -18.833 1.00 64.12 359 PRO A N 1
ATOM 2725 C CA . PRO A 1 359 ? 13.221 4.213 -17.673 1.00 64.12 359 PRO A CA 1
ATOM 2726 C C . PRO A 1 359 ? 13.027 4.996 -16.362 1.00 64.12 359 PRO A C 1
ATOM 2728 O O . PRO A 1 359 ? 13.391 6.175 -16.268 1.00 64.12 359 PRO A O 1
ATOM 2731 N N . ASN A 1 360 ? 12.472 4.340 -15.342 1.00 73.88 360 ASN A N 1
ATOM 2732 C CA . ASN A 1 360 ? 12.282 4.901 -14.005 1.00 73.88 360 ASN A CA 1
ATOM 2733 C C . ASN A 1 360 ? 12.622 3.852 -12.937 1.00 73.88 360 ASN A C 1
ATOM 2735 O O . ASN A 1 360 ? 12.424 2.658 -13.142 1.00 73.88 360 ASN A O 1
ATOM 2739 N N . HIS A 1 361 ? 13.141 4.305 -11.797 1.00 73.50 361 HIS A N 1
ATOM 2740 C CA . HIS A 1 361 ? 13.410 3.440 -10.647 1.00 73.50 361 HIS A CA 1
ATOM 2741 C C . HIS A 1 361 ? 12.144 3.003 -9.922 1.00 73.50 361 HIS A C 1
ATOM 2743 O O . HIS A 1 361 ? 12.190 2.037 -9.168 1.00 73.50 361 HIS A O 1
ATOM 2749 N N . TYR A 1 362 ? 11.039 3.711 -10.127 1.00 74.69 362 TYR A N 1
ATOM 2750 C CA . TYR A 1 362 ? 9.752 3.397 -9.533 1.00 74.69 362 TYR A CA 1
ATOM 2751 C C . TYR A 1 362 ? 8.841 2.719 -10.534 1.00 74.69 362 TYR A C 1
ATOM 2753 O O . TYR A 1 362 ? 8.900 2.977 -11.738 1.00 74.69 362 TYR A O 1
ATOM 2761 N N . LEU A 1 363 ? 7.949 1.892 -9.996 1.00 70.62 363 LEU A N 1
ATOM 2762 C CA . LEU A 1 363 ? 6.802 1.405 -10.736 1.00 70.62 363 LEU A CA 1
ATOM 2763 C C . LEU A 1 363 ? 5.960 2.589 -11.202 1.00 70.62 363 LEU A C 1
ATOM 2765 O O . LEU A 1 363 ? 5.401 3.339 -10.403 1.00 70.62 363 LEU A O 1
ATOM 2769 N N . ILE A 1 364 ? 5.881 2.737 -12.517 1.00 69.00 364 ILE A N 1
ATOM 2770 C CA . ILE A 1 364 ? 5.021 3.698 -13.190 1.00 69.00 364 ILE A CA 1
ATOM 2771 C C . ILE A 1 364 ? 4.280 2.907 -14.249 1.00 69.00 364 ILE A C 1
ATOM 2773 O O . ILE A 1 364 ? 4.912 2.306 -15.112 1.00 69.00 364 ILE A O 1
ATOM 2777 N N . SER A 1 365 ? 2.952 2.903 -14.194 1.00 60.31 365 SER A N 1
ATOM 2778 C CA . SER A 1 365 ? 2.179 2.334 -15.295 1.00 60.31 365 SER A CA 1
ATOM 2779 C C . SER A 1 365 ? 2.325 3.227 -16.526 1.00 60.31 365 SER A C 1
ATOM 2781 O O . SER A 1 365 ? 2.339 4.458 -16.428 1.00 60.31 365 SER A O 1
ATOM 2783 N N . ASP A 1 366 ? 2.375 2.607 -17.700 1.00 55.38 366 ASP A N 1
ATOM 2784 C CA . ASP A 1 366 ? 2.298 3.269 -18.998 1.00 55.38 366 ASP A CA 1
ATOM 2785 C C . ASP A 1 366 ? 0.877 3.816 -19.231 1.00 55.38 366 ASP A C 1
ATOM 2787 O O . ASP A 1 366 ? 0.103 3.331 -20.051 1.00 55.38 366 ASP A O 1
ATOM 2791 N N . LEU A 1 367 ? 0.501 4.854 -18.486 1.00 57.38 367 LEU A N 1
ATOM 2792 C CA . LEU A 1 367 ? -0.800 5.523 -18.573 1.00 57.38 367 LEU A CA 1
ATOM 2793 C C . LEU A 1 367 ? -0.894 6.367 -19.865 1.00 57.38 367 LEU A C 1
ATOM 2795 O O . LEU A 1 367 ? -1.163 7.562 -19.827 1.00 57.38 367 LEU A O 1
ATOM 2799 N N . TRP A 1 368 ? -0.590 5.757 -21.018 1.00 54.00 368 TRP A N 1
ATOM 2800 C CA . TRP A 1 368 ? -0.685 6.249 -22.399 1.00 54.00 368 TRP A CA 1
ATOM 2801 C C . TRP A 1 368 ? -0.140 7.656 -22.671 1.00 54.00 368 TRP A C 1
ATOM 2803 O O . TRP A 1 368 ? -0.617 8.337 -23.590 1.00 54.00 368 TRP A O 1
ATOM 2813 N N . GLY A 1 369 ? 0.881 8.086 -21.923 1.00 52.06 369 GLY A N 1
ATOM 2814 C CA . GLY A 1 369 ? 1.499 9.398 -22.099 1.00 52.06 369 GLY A CA 1
ATOM 2815 C C . GLY A 1 369 ? 1.028 10.484 -21.136 1.00 52.06 369 GLY A C 1
ATOM 2816 O O . GLY A 1 369 ? 1.455 11.633 -21.278 1.00 52.06 369 GLY A O 1
ATOM 2817 N N . HIS A 1 370 ? 0.137 10.165 -20.194 1.00 57.25 370 HIS A N 1
ATOM 2818 C CA . HIS A 1 370 ? -0.368 11.129 -19.223 1.00 57.25 370 HIS A CA 1
ATOM 2819 C C . HIS A 1 370 ? 0.632 11.309 -18.073 1.00 57.25 370 HIS A C 1
ATOM 2821 O O . HIS A 1 370 ? 1.149 10.345 -17.507 1.00 57.25 370 HIS A O 1
ATOM 2827 N N . ARG A 1 371 ? 0.916 12.570 -17.720 1.00 63.34 371 ARG A N 1
ATOM 2828 C CA . ARG A 1 371 ? 1.660 12.897 -16.497 1.00 63.34 371 ARG A CA 1
ATOM 2829 C C . ARG A 1 371 ? 0.697 12.766 -15.326 1.00 63.34 371 ARG A C 1
ATOM 2831 O O . ARG A 1 371 ? -0.218 13.577 -15.188 1.00 63.34 371 ARG A O 1
ATOM 2838 N N . PHE A 1 372 ? 0.880 11.717 -14.534 1.00 70.94 372 PHE A N 1
ATOM 2839 C CA . PHE A 1 372 ? 0.050 11.459 -13.367 1.00 70.94 372 PHE A CA 1
ATOM 2840 C C . PHE A 1 372 ? 0.589 12.239 -12.170 1.00 70.94 372 PHE A C 1
ATOM 2842 O O . PHE A 1 372 ? 1.770 12.148 -11.826 1.00 70.94 372 PHE A O 1
ATOM 2849 N N . GLY A 1 373 ? -0.292 13.023 -11.563 1.00 79.25 373 GLY A N 1
ATOM 2850 C CA . GLY A 1 373 ? -0.007 13.831 -10.392 1.00 79.25 373 GLY A CA 1
ATOM 2851 C C . GLY A 1 373 ? -1.288 14.050 -9.602 1.00 79.25 373 GLY A C 1
ATOM 2852 O O . GLY A 1 373 ? -2.347 14.268 -10.199 1.00 79.25 373 GLY A O 1
ATOM 2853 N N . GLY A 1 374 ? -1.193 13.970 -8.278 1.00 87.12 374 GLY A N 1
ATOM 2854 C CA . GLY A 1 374 ? -2.305 14.234 -7.371 1.00 87.12 374 GLY A CA 1
ATOM 2855 C C . GLY A 1 374 ? -2.451 13.213 -6.246 1.00 87.12 374 GLY A C 1
ATOM 2856 O O . GLY A 1 374 ? -1.866 12.129 -6.262 1.00 87.12 374 GLY A O 1
ATOM 2857 N N . ILE A 1 375 ? -3.259 13.596 -5.262 1.00 89.81 375 ILE A N 1
ATOM 2858 C CA . ILE A 1 375 ? -3.680 12.767 -4.130 1.00 89.81 375 ILE A CA 1
ATOM 2859 C C . ILE A 1 375 ? -4.904 11.967 -4.588 1.00 89.81 375 ILE A C 1
ATOM 2861 O O . ILE A 1 375 ? -6.037 12.356 -4.322 1.00 89.81 375 ILE A O 1
ATOM 2865 N N . TRP A 1 376 ? -4.681 10.931 -5.395 1.00 82.12 376 TRP A N 1
ATOM 2866 C CA . TRP A 1 376 ? -5.722 10.265 -6.190 1.00 82.12 376 TRP A CA 1
ATOM 2867 C C . TRP A 1 376 ? -6.475 9.150 -5.446 1.00 82.12 376 TRP A C 1
ATOM 2869 O O . TRP A 1 376 ? -7.425 8.603 -6.000 1.00 82.12 376 TRP A O 1
ATOM 2879 N N . GLN A 1 377 ? -6.103 8.869 -4.195 1.00 84.69 377 GLN A N 1
ATOM 2880 C CA . GLN A 1 377 ? -6.839 8.001 -3.271 1.00 84.69 377 GLN A CA 1
ATOM 2881 C C . GLN A 1 377 ? -7.083 8.697 -1.922 1.00 84.69 377 GLN A C 1
ATOM 2883 O O . GLN A 1 377 ? -6.692 9.850 -1.718 1.00 84.69 377 GLN A O 1
ATOM 2888 N N . ASP A 1 378 ? -7.775 7.999 -1.025 1.00 87.44 378 ASP A N 1
ATOM 2889 C CA . ASP A 1 378 ? -8.228 8.518 0.260 1.00 87.44 378 ASP A CA 1
ATOM 2890 C C . ASP A 1 378 ? -7.079 8.977 1.171 1.00 87.44 378 ASP A C 1
ATOM 2892 O O . ASP A 1 378 ? -5.978 8.419 1.187 1.00 87.44 378 ASP A O 1
ATOM 2896 N N . VAL A 1 379 ? -7.370 10.002 1.975 1.00 91.88 379 VAL A N 1
ATOM 2897 C CA . VAL A 1 379 ? -6.495 10.473 3.053 1.00 91.88 379 VAL A CA 1
ATOM 2898 C C . VAL A 1 379 ? -7.241 10.344 4.368 1.00 91.88 379 VAL A C 1
ATOM 2900 O O . VAL A 1 379 ? -8.369 10.825 4.489 1.00 91.88 379 VAL A O 1
ATOM 2903 N N . SER A 1 380 ? -6.620 9.754 5.384 1.00 89.50 380 SER A N 1
ATOM 2904 C CA . SER A 1 380 ? -7.196 9.671 6.722 1.00 89.50 380 SER A CA 1
ATOM 2905 C C . SER A 1 380 ? -6.197 10.010 7.820 1.00 89.50 380 SER A C 1
ATOM 2907 O O . SER A 1 380 ? -4.985 9.887 7.686 1.00 89.50 380 SER A O 1
ATOM 2909 N N . LEU A 1 381 ? -6.725 10.487 8.937 1.00 89.06 381 LEU A N 1
ATOM 2910 C CA . LEU A 1 381 ? -6.001 10.660 10.180 1.00 89.06 381 LEU A CA 1
ATOM 2911 C C . LEU A 1 381 ? -6.272 9.427 11.048 1.00 89.06 381 LEU A C 1
ATOM 2913 O O . LEU A 1 381 ? -7.420 9.175 11.409 1.00 89.06 381 LEU A O 1
ATOM 2917 N N . ARG A 1 382 ? -5.227 8.685 11.413 1.00 83.62 382 ARG A N 1
ATOM 2918 C CA . ARG A 1 382 ? -5.302 7.459 12.214 1.00 83.62 382 ARG A CA 1
ATOM 2919 C C . ARG A 1 382 ? -4.629 7.634 13.572 1.00 83.62 382 ARG A C 1
ATOM 2921 O O . ARG A 1 382 ? -3.650 8.365 13.705 1.00 83.62 382 ARG A O 1
ATOM 2928 N N . VAL A 1 383 ? -5.141 6.933 14.576 1.00 79.94 383 VAL A N 1
ATOM 2929 C CA . VAL A 1 383 ? -4.500 6.763 15.881 1.00 79.94 383 VAL A CA 1
ATOM 2930 C C . VAL A 1 383 ? -4.516 5.293 16.265 1.00 79.94 383 VAL A C 1
ATOM 2932 O O . VAL A 1 383 ? -5.532 4.607 16.132 1.00 79.94 383 VAL A O 1
ATOM 2935 N N . GLU A 1 384 ? -3.379 4.811 16.753 1.00 78.50 384 GLU A N 1
ATOM 2936 C CA . GLU A 1 384 ? -3.200 3.430 17.188 1.00 78.50 384 GLU A CA 1
ATOM 2937 C C . GLU A 1 384 ? -2.622 3.391 18.609 1.00 78.50 384 GLU A C 1
ATOM 2939 O O . GLU A 1 384 ? -1.849 4.279 18.988 1.00 78.50 384 GLU A O 1
ATOM 2944 N N . PRO A 1 385 ? -2.955 2.368 19.412 1.00 78.12 385 PRO A N 1
ATOM 2945 C CA . PRO A 1 385 ? -2.295 2.156 20.693 1.00 78.12 385 PRO A CA 1
ATOM 2946 C C . PRO A 1 385 ? -0.828 1.736 20.496 1.00 78.12 385 PRO A C 1
ATOM 2948 O O . PRO A 1 385 ? -0.479 1.092 19.512 1.00 78.12 385 PRO A O 1
ATOM 2951 N N . ALA A 1 386 ? 0.045 2.050 21.458 1.00 78.00 386 ALA A N 1
ATOM 2952 C CA . ALA A 1 386 ? 1.473 1.710 21.370 1.00 78.00 386 ALA A CA 1
ATOM 2953 C C . ALA A 1 386 ? 1.749 0.195 21.451 1.00 78.00 386 ALA A C 1
ATOM 2955 O O . ALA A 1 386 ? 2.759 -0.286 20.941 1.00 78.00 386 ALA A O 1
ATOM 2956 N N . VAL A 1 387 ? 0.865 -0.565 22.105 1.00 84.00 387 VAL A N 1
ATOM 2957 C CA . VAL A 1 387 ? 0.891 -2.033 22.091 1.00 84.00 387 VAL A CA 1
ATOM 2958 C C . VAL A 1 387 ? -0.320 -2.498 21.306 1.00 84.00 387 VAL A C 1
ATOM 2960 O O . VAL A 1 387 ? -1.449 -2.279 21.747 1.00 84.00 387 VAL A O 1
ATOM 2963 N N . LYS A 1 388 ? -0.086 -3.092 20.137 1.00 87.56 388 LYS A N 1
ATOM 2964 C CA . LYS A 1 388 ? -1.126 -3.249 19.118 1.00 87.56 388 LYS A CA 1
ATOM 2965 C C . LYS A 1 388 ? -0.999 -4.522 18.300 1.00 87.56 388 LYS A C 1
ATOM 2967 O O . LYS A 1 388 ? 0.070 -5.125 18.226 1.00 87.56 388 LYS A O 1
ATOM 2972 N N . VAL A 1 389 ? -2.099 -4.886 17.652 1.00 92.44 389 VAL A N 1
ATOM 2973 C CA . VAL A 1 389 ? -2.107 -5.786 16.495 1.00 92.44 389 VAL A CA 1
ATOM 2974 C C . VAL A 1 389 ? -1.619 -4.998 15.282 1.00 92.44 389 VAL A C 1
ATOM 2976 O O . VAL A 1 389 ? -2.304 -4.102 14.809 1.00 92.44 389 VAL A O 1
ATOM 2979 N N . GLU A 1 390 ? -0.419 -5.276 14.799 1.00 90.38 390 GLU A N 1
ATOM 2980 C CA . GLU A 1 390 ? 0.123 -4.617 13.608 1.00 90.38 390 GLU A CA 1
ATOM 2981 C C . GLU A 1 390 ? -0.460 -5.199 12.318 1.00 90.38 390 GLU A C 1
ATOM 2983 O O . GLU A 1 390 ? -0.795 -4.446 11.415 1.00 90.38 390 GLU A O 1
ATOM 2988 N N . ASP A 1 391 ? -0.601 -6.523 12.249 1.00 91.25 391 ASP A N 1
ATOM 2989 C CA . ASP A 1 391 ? -1.084 -7.216 11.055 1.00 91.25 391 ASP A CA 1
ATOM 2990 C C . ASP A 1 391 ? -1.809 -8.515 11.427 1.00 91.25 391 ASP A C 1
ATOM 2992 O O . ASP A 1 391 ? -1.514 -9.140 12.455 1.00 91.25 391 ASP A O 1
ATOM 2996 N N . VAL A 1 392 ? -2.761 -8.923 10.589 1.00 91.81 392 VAL A N 1
ATOM 2997 C CA . VAL A 1 392 ? -3.463 -10.200 10.699 1.00 91.81 392 VAL A CA 1
ATOM 2998 C C . VAL A 1 392 ? -3.581 -10.846 9.326 1.00 91.81 392 VAL A C 1
ATOM 3000 O O . VAL A 1 392 ? -4.296 -10.362 8.452 1.00 91.81 392 VAL A O 1
ATOM 3003 N N . PHE A 1 393 ? -2.999 -12.033 9.200 1.00 89.44 393 PHE A N 1
ATOM 3004 C CA . PHE A 1 393 ? -3.110 -12.863 8.016 1.00 89.44 393 PHE A CA 1
ATOM 3005 C C . PHE A 1 393 ? -3.825 -14.179 8.339 1.00 89.44 393 PHE A C 1
ATOM 3007 O O . PHE A 1 393 ? -3.473 -14.887 9.281 1.00 89.44 393 PHE A O 1
ATOM 3014 N N . VAL A 1 394 ? -4.844 -14.520 7.550 1.00 88.44 394 VAL A N 1
ATOM 3015 C CA . VAL A 1 394 ? -5.506 -15.833 7.588 1.00 88.44 394 VAL A CA 1
ATOM 3016 C C . VAL A 1 394 ? -4.975 -16.630 6.390 1.00 88.44 394 VAL A C 1
ATOM 3018 O O . VAL A 1 394 ? -5.542 -16.516 5.299 1.00 88.44 394 VAL A O 1
ATOM 3021 N N . PRO A 1 395 ? -3.855 -17.370 6.534 1.00 81.81 395 PRO A N 1
ATOM 3022 C CA . PRO A 1 395 ? -3.188 -18.017 5.406 1.00 81.81 395 PRO A CA 1
ATOM 3023 C C . PRO A 1 395 ? -4.095 -19.069 4.770 1.00 81.81 395 PRO A C 1
ATOM 3025 O O . PRO A 1 395 ? -4.701 -19.825 5.520 1.00 81.81 395 PRO A O 1
ATOM 3028 N N . PRO A 1 396 ? -4.183 -19.193 3.435 1.00 76.25 396 PRO A N 1
ATOM 3029 C CA . PRO A 1 396 ? -4.869 -20.317 2.801 1.00 76.25 396 PRO A CA 1
ATOM 3030 C C . PRO A 1 396 ? -4.059 -21.617 2.945 1.00 76.25 396 PRO A C 1
ATOM 3032 O O . PRO A 1 396 ? -2.836 -21.587 3.061 1.00 76.25 396 PRO A O 1
ATOM 3035 N N . TYR A 1 397 ? -4.712 -22.781 2.872 1.00 69.38 397 TYR A N 1
ATOM 3036 C CA . TYR A 1 397 ? -4.000 -24.059 2.773 1.00 69.38 397 TYR A CA 1
ATOM 3037 C C . TYR A 1 397 ? -3.188 -24.157 1.469 1.00 69.38 397 TYR A C 1
ATOM 3039 O O . TYR A 1 397 ? -3.744 -24.040 0.376 1.00 69.38 397 TYR A O 1
ATOM 3047 N N . GLY A 1 398 ? -1.885 -24.442 1.579 1.00 67.38 398 GLY A N 1
ATOM 3048 C CA . GLY A 1 398 ? -1.003 -24.712 0.440 1.00 67.38 398 GLY A CA 1
ATOM 3049 C C . GLY A 1 398 ? 0.171 -23.739 0.308 1.00 67.38 398 GLY A C 1
ATOM 3050 O O . GLY A 1 398 ? 0.786 -23.338 1.295 1.00 67.38 398 GLY A O 1
ATOM 3051 N N . ARG A 1 399 ? 0.542 -23.418 -0.939 1.00 56.12 399 ARG A N 1
ATOM 3052 C CA . ARG A 1 399 ? 1.743 -22.632 -1.265 1.00 56.12 399 ARG A CA 1
ATOM 3053 C C . ARG A 1 399 ? 1.612 -21.214 -0.683 1.00 56.12 399 ARG A C 1
ATOM 3055 O O . ARG A 1 399 ? 0.708 -20.485 -1.071 1.00 56.12 399 ARG A O 1
ATOM 3062 N N . GLY A 1 400 ? 2.517 -20.844 0.225 1.00 57.16 400 GLY A N 1
ATOM 3063 C CA . GLY A 1 400 ? 2.516 -19.549 0.923 1.00 57.16 400 GLY A CA 1
ATOM 3064 C C . GLY A 1 400 ? 2.187 -19.627 2.420 1.00 57.16 400 GLY A C 1
ATOM 3065 O O . GLY A 1 400 ? 2.487 -18.680 3.139 1.00 57.16 400 GLY A O 1
ATOM 3066 N N . ALA A 1 401 ? 1.652 -20.750 2.913 1.00 63.09 401 ALA A N 1
ATOM 3067 C CA . ALA A 1 401 ? 1.512 -21.005 4.348 1.00 63.09 401 ALA A CA 1
ATOM 3068 C C . ALA A 1 401 ? 2.776 -21.690 4.913 1.00 63.09 401 ALA A C 1
ATOM 3070 O O . ALA A 1 401 ? 3.320 -22.589 4.258 1.00 63.09 401 ALA A O 1
ATOM 3071 N N . PRO A 1 402 ? 3.259 -21.318 6.114 1.00 66.25 402 PRO A N 1
ATOM 3072 C CA . PRO A 1 402 ? 4.268 -22.088 6.835 1.00 66.25 402 PRO A CA 1
ATOM 3073 C C . PRO A 1 402 ? 3.849 -23.551 7.013 1.00 66.25 402 PRO A C 1
ATOM 3075 O O . PRO A 1 402 ? 2.667 -23.874 7.144 1.00 66.25 402 PRO A O 1
ATOM 3078 N N . ALA A 1 403 ? 4.827 -24.458 7.035 1.00 61.12 403 ALA A N 1
ATOM 3079 C CA . ALA A 1 403 ? 4.564 -25.876 7.248 1.00 61.12 403 ALA A CA 1
ATOM 3080 C C . ALA A 1 403 ? 3.866 -26.098 8.604 1.00 61.12 403 ALA A C 1
ATOM 3082 O O . ALA A 1 403 ? 4.447 -25.820 9.650 1.00 61.12 403 ALA A O 1
ATOM 3083 N N . GLY A 1 404 ? 2.634 -26.617 8.576 1.00 63.69 404 GLY A N 1
ATOM 3084 C CA . GLY A 1 404 ? 1.823 -26.883 9.772 1.00 63.69 404 GLY A CA 1
ATOM 3085 C C . GLY A 1 404 ? 0.634 -25.939 9.968 1.00 63.69 404 GLY A C 1
ATOM 3086 O O . GLY A 1 404 ? -0.282 -26.300 10.703 1.00 63.69 404 GLY A O 1
ATOM 3087 N N . ASP A 1 405 ? 0.591 -24.805 9.264 1.00 73.06 405 ASP A N 1
ATOM 3088 C CA . ASP A 1 405 ? -0.574 -23.918 9.256 1.00 73.06 405 ASP A CA 1
ATOM 3089 C C . ASP A 1 405 ? -1.627 -24.474 8.282 1.00 73.06 405 ASP A C 1
ATOM 3091 O O . ASP A 1 405 ? -1.352 -24.731 7.105 1.00 73.06 405 ASP A O 1
ATOM 3095 N N . ILE A 1 406 ? -2.843 -24.719 8.774 1.00 76.50 406 ILE A N 1
ATOM 3096 C CA . ILE A 1 406 ? -3.917 -25.352 8.005 1.00 76.50 406 ILE A CA 1
ATOM 3097 C C . ILE A 1 406 ? -5.191 -24.527 8.157 1.00 76.50 406 ILE A C 1
ATOM 3099 O O . ILE A 1 406 ? -5.967 -24.702 9.094 1.00 76.50 406 ILE A O 1
ATOM 3103 N N . THR A 1 407 ? -5.456 -23.693 7.157 1.00 83.94 407 THR A N 1
ATOM 3104 C CA . THR A 1 407 ? -6.766 -23.070 6.956 1.00 83.94 407 THR A CA 1
ATOM 3105 C C . THR A 1 407 ? -7.459 -23.743 5.792 1.00 83.94 407 THR A C 1
ATOM 3107 O O . THR A 1 407 ? -7.128 -23.520 4.628 1.00 83.94 407 THR A O 1
ATOM 3110 N N . SER A 1 408 ? -8.403 -24.617 6.111 1.00 88.31 408 SER A N 1
ATOM 3111 C CA . SER A 1 408 ? -9.059 -25.467 5.134 1.00 88.31 408 SER A CA 1
ATOM 3112 C C . SER A 1 408 ? -10.393 -25.963 5.663 1.00 88.31 408 SER A C 1
ATOM 3114 O O . SER A 1 408 ? -10.450 -26.590 6.723 1.00 88.31 408 SER A O 1
ATOM 3116 N N . TYR A 1 409 ? -11.469 -25.779 4.894 1.00 87.69 409 TYR A N 1
ATOM 3117 C CA . TYR A 1 409 ? -12.744 -26.417 5.238 1.00 87.69 409 TYR A CA 1
ATOM 3118 C C . TYR A 1 409 ? -12.654 -27.943 5.072 1.00 87.69 409 TYR A C 1
ATOM 3120 O O . TYR A 1 409 ? -13.249 -28.680 5.855 1.00 87.69 409 TYR A O 1
ATOM 3128 N N . ARG A 1 410 ? -11.857 -28.438 4.108 1.00 89.38 410 ARG A N 1
ATOM 3129 C CA . ARG A 1 410 ? -11.625 -29.880 3.902 1.00 89.38 410 ARG A CA 1
ATOM 3130 C C . ARG A 1 410 ? -10.883 -30.521 5.072 1.00 89.38 410 ARG A C 1
ATOM 3132 O O . ARG A 1 410 ? -11.143 -31.677 5.396 1.00 89.38 410 ARG A O 1
ATOM 3139 N N . LYS A 1 411 ? -9.973 -29.784 5.715 1.00 90.12 411 LYS A N 1
ATOM 3140 C CA . LYS A 1 411 ? -9.279 -30.217 6.939 1.00 90.12 411 LYS A CA 1
ATOM 3141 C C . LYS A 1 411 ? -9.969 -29.766 8.224 1.00 90.12 411 LYS A C 1
ATOM 3143 O O . LYS A 1 411 ? -9.473 -30.097 9.293 1.00 90.12 411 LYS A O 1
ATOM 3148 N N . LYS A 1 412 ? -11.103 -29.062 8.120 1.00 92.81 412 LYS A N 1
ATOM 3149 C CA . LYS A 1 412 ? -11.873 -28.532 9.252 1.00 92.81 412 LYS A CA 1
ATOM 3150 C C . LYS A 1 412 ? -11.008 -27.713 10.206 1.00 92.81 412 LYS A C 1
ATOM 3152 O O . LYS A 1 412 ? -11.091 -27.883 11.416 1.00 92.81 412 LYS A O 1
ATOM 3157 N N . ALA A 1 413 ? -10.153 -26.853 9.673 1.00 92.75 413 ALA A N 1
ATOM 3158 C CA . ALA A 1 413 ? -9.211 -26.088 10.475 1.00 92.75 413 ALA A CA 1
ATOM 3159 C C . ALA A 1 413 ? -9.087 -24.656 9.963 1.00 92.75 413 ALA A C 1
ATOM 3161 O O . ALA A 1 413 ? -9.287 -24.383 8.777 1.00 92.75 413 ALA A O 1
ATOM 3162 N N . ILE A 1 414 ? -8.763 -23.751 10.875 1.00 93.19 414 ILE A N 1
ATOM 3163 C CA . ILE A 1 414 ? -8.328 -22.394 10.574 1.00 93.19 414 ILE A CA 1
ATOM 3164 C C . ILE A 1 414 ? -7.057 -22.102 11.345 1.00 93.19 414 ILE A C 1
ATOM 3166 O O . ILE A 1 414 ? -6.969 -22.408 12.535 1.00 93.19 414 ILE A O 1
ATOM 3170 N N . THR A 1 415 ? -6.118 -21.458 10.666 1.00 92.75 415 THR A N 1
ATOM 3171 C CA . THR A 1 415 ? -4.956 -20.833 11.273 1.00 92.75 415 THR A CA 1
ATOM 3172 C C . THR A 1 415 ? -5.030 -19.329 11.057 1.00 92.75 415 THR A C 1
ATOM 3174 O O . THR A 1 415 ? -5.424 -18.857 9.992 1.00 92.75 415 THR A O 1
ATOM 3177 N N . VAL A 1 416 ? -4.652 -18.570 12.077 1.00 93.75 416 VAL A N 1
ATOM 3178 C CA . VAL A 1 416 ? -4.530 -17.119 12.022 1.00 93.75 416 VAL A CA 1
ATOM 3179 C C . VAL A 1 416 ? -3.134 -16.739 12.478 1.00 93.75 416 VAL A C 1
ATOM 3181 O O . VAL A 1 416 ? -2.711 -17.099 13.574 1.00 93.75 416 VAL A O 1
ATOM 3184 N N . GLN A 1 417 ? -2.438 -15.984 11.639 1.00 93.38 417 GLN A N 1
ATOM 3185 C CA . GLN A 1 417 ? -1.176 -15.345 11.964 1.00 93.38 417 GLN A CA 1
ATOM 3186 C C . GLN A 1 417 ? -1.456 -13.902 12.366 1.00 93.38 417 GLN A C 1
ATOM 3188 O O . GLN A 1 417 ? -2.160 -13.170 11.676 1.00 93.38 417 GLN A O 1
ATOM 3193 N N . THR A 1 418 ? -0.948 -13.483 13.515 1.00 96.12 418 THR A N 1
ATOM 3194 C CA . THR A 1 418 ? -1.152 -12.133 14.040 1.00 96.12 418 THR A CA 1
ATOM 3195 C C . THR A 1 418 ? 0.176 -11.558 14.487 1.00 96.12 418 THR A C 1
ATOM 3197 O O . THR A 1 418 ? 0.839 -12.125 15.354 1.00 96.12 418 THR A O 1
ATOM 3200 N N . THR A 1 419 ? 0.566 -10.433 13.900 1.00 97.12 419 THR A N 1
ATOM 3201 C CA . THR A 1 419 ? 1.761 -9.686 14.290 1.00 97.12 419 THR A CA 1
ATOM 3202 C C . THR A 1 419 ? 1.385 -8.704 15.387 1.00 97.12 419 THR A C 1
ATOM 3204 O O . THR A 1 419 ? 0.532 -7.843 15.198 1.00 97.12 419 THR A O 1
ATOM 3207 N N . LEU A 1 420 ? 2.008 -8.839 16.554 1.00 96.25 420 LEU A N 1
ATOM 3208 C CA . LEU A 1 420 ? 1.876 -7.910 17.671 1.00 96.25 420 LEU A CA 1
ATOM 3209 C C . LEU A 1 420 ? 3.091 -6.992 17.715 1.00 96.25 420 LEU A C 1
ATOM 3211 O O . LEU A 1 420 ? 4.216 -7.469 17.573 1.00 96.25 420 LEU A O 1
ATOM 3215 N N . ARG A 1 421 ? 2.881 -5.703 17.980 1.00 91.62 421 ARG A N 1
ATOM 3216 C CA . ARG A 1 421 ? 3.952 -4.715 18.126 1.00 91.62 421 ARG A CA 1
ATOM 3217 C C . ARG A 1 421 ? 3.922 -4.056 19.500 1.00 91.62 421 ARG A C 1
ATOM 3219 O O . ARG A 1 421 ? 2.852 -3.704 19.992 1.00 91.62 421 ARG A O 1
ATOM 3226 N N . ASN A 1 422 ? 5.103 -3.852 20.082 1.00 86.81 422 ASN A N 1
ATOM 3227 C CA . ASN A 1 422 ? 5.320 -3.031 21.270 1.00 86.81 422 ASN A CA 1
ATOM 3228 C C . ASN A 1 422 ? 6.160 -1.791 20.920 1.00 86.81 422 ASN A C 1
ATOM 3230 O O . ASN A 1 422 ? 7.373 -1.881 20.792 1.00 86.81 422 ASN A O 1
ATOM 3234 N N . GLU A 1 423 ? 5.541 -0.620 20.799 1.00 80.62 423 GLU A N 1
ATOM 3235 C CA . GLU A 1 423 ? 6.224 0.669 20.569 1.00 80.62 423 GLU A CA 1
ATOM 3236 C C . GLU A 1 423 ? 6.604 1.383 21.879 1.00 80.62 423 GLU A C 1
ATOM 3238 O O . GLU A 1 423 ? 7.054 2.530 21.866 1.00 80.62 423 GLU A O 1
ATOM 3243 N N . THR A 1 424 ? 6.420 0.733 23.031 1.00 77.75 424 THR A N 1
ATOM 3244 C CA . THR A 1 424 ? 6.820 1.296 24.325 1.00 77.75 424 THR A CA 1
ATOM 3245 C C . THR A 1 424 ? 8.312 1.088 24.593 1.00 77.75 424 THR A C 1
ATOM 3247 O O . THR A 1 424 ? 8.996 0.331 23.904 1.00 77.75 424 THR A O 1
ATOM 3250 N N . THR A 1 425 ? 8.831 1.769 25.615 1.00 78.12 425 THR A N 1
ATOM 3251 C CA . THR A 1 425 ? 10.233 1.652 26.046 1.00 78.12 425 THR A CA 1
ATOM 3252 C C . THR A 1 425 ? 10.472 0.508 27.028 1.00 78.12 425 THR A C 1
ATOM 3254 O O . THR A 1 425 ? 11.608 0.300 27.436 1.00 78.12 425 THR A O 1
ATOM 3257 N N . GLU A 1 426 ? 9.424 -0.217 27.420 1.00 79.56 426 GLU A N 1
ATOM 3258 C CA . GLU A 1 426 ? 9.478 -1.264 28.439 1.00 79.56 426 GLU A CA 1
ATOM 3259 C C . GLU A 1 426 ? 8.965 -2.595 27.871 1.00 79.56 426 GLU A C 1
ATOM 3261 O O . GLU A 1 426 ? 8.116 -2.608 26.973 1.00 79.56 426 GLU A O 1
ATOM 3266 N N . PRO A 1 427 ? 9.456 -3.739 28.370 1.00 84.69 427 PRO A N 1
ATOM 3267 C CA . PRO A 1 427 ? 8.883 -5.022 28.010 1.00 84.69 427 PRO A CA 1
ATOM 3268 C C . PRO A 1 427 ? 7.452 -5.141 28.548 1.00 84.69 427 PRO A C 1
ATOM 3270 O O . PRO A 1 427 ? 7.164 -4.804 29.701 1.00 84.69 427 PRO A O 1
ATOM 3273 N N . VAL A 1 428 ? 6.557 -5.691 27.730 1.00 85.25 428 VAL A N 1
ATOM 3274 C CA . VAL A 1 428 ? 5.148 -5.914 28.082 1.00 85.25 428 VAL A CA 1
ATOM 3275 C C . VAL A 1 428 ? 4.787 -7.382 27.924 1.00 85.25 428 VAL A C 1
ATOM 3277 O O . VAL A 1 428 ? 5.302 -8.076 27.054 1.00 85.25 428 VAL A O 1
ATOM 3280 N N . THR A 1 429 ? 3.890 -7.884 28.769 1.00 90.31 429 THR A N 1
ATOM 3281 C CA . THR A 1 429 ? 3.255 -9.191 28.555 1.00 90.31 429 THR A CA 1
ATOM 3282 C C . THR A 1 429 ? 1.780 -8.969 28.294 1.00 90.31 429 THR A C 1
ATOM 3284 O O . THR A 1 429 ? 1.102 -8.303 29.076 1.00 90.31 429 THR A O 1
ATOM 3287 N N . VAL A 1 430 ? 1.285 -9.509 27.187 1.00 91.19 430 VAL A N 1
ATOM 3288 C CA . VAL A 1 430 ? -0.098 -9.348 26.748 1.00 91.19 430 VAL A CA 1
ATOM 3289 C C . VAL A 1 430 ? -0.755 -10.695 26.504 1.00 91.19 430 VAL A C 1
ATOM 3291 O O . VAL A 1 430 ? -0.099 -11.673 26.156 1.00 91.19 430 VAL A O 1
ATOM 3294 N N . SER A 1 431 ? -2.068 -10.729 26.681 1.00 93.94 431 SER A N 1
ATOM 3295 C CA . SER A 1 431 ? -2.923 -11.809 26.211 1.00 93.94 431 SER A CA 1
ATOM 3296 C C . SER A 1 431 ? -3.535 -11.409 24.873 1.00 93.94 431 SER A C 1
ATOM 3298 O O . SER A 1 431 ? -4.033 -10.291 24.734 1.00 93.94 431 SER A O 1
ATOM 3300 N N . LEU A 1 432 ? -3.476 -12.315 23.901 1.00 96.25 432 LEU A N 1
ATOM 3301 C CA . LEU A 1 432 ? -4.130 -12.207 22.603 1.00 96.25 432 LEU A CA 1
ATOM 3302 C C . LEU A 1 432 ? -5.336 -13.148 22.598 1.00 96.25 432 LEU A C 1
ATOM 3304 O O . LEU A 1 432 ? -5.172 -14.368 22.612 1.00 96.25 432 LEU A O 1
ATOM 3308 N N . ALA A 1 433 ? -6.536 -12.572 22.593 1.00 94.56 433 ALA A N 1
ATOM 3309 C CA . ALA A 1 433 ? -7.795 -13.293 22.433 1.00 94.56 433 ALA A CA 1
ATOM 3310 C C . ALA A 1 433 ? -8.374 -13.000 21.048 1.00 94.56 433 ALA A C 1
ATOM 3312 O O . ALA A 1 433 ? -8.395 -11.844 20.622 1.00 94.56 433 ALA A O 1
ATOM 3313 N N . GLN A 1 434 ? -8.821 -14.035 20.338 1.00 95.75 434 GLN A N 1
ATOM 3314 C CA . GLN A 1 434 ? -9.284 -13.898 18.960 1.00 95.75 434 GLN A CA 1
ATOM 3315 C C . GLN A 1 434 ? -10.614 -14.607 18.758 1.00 95.75 434 GLN A C 1
ATOM 3317 O O . GLN A 1 434 ? -10.719 -15.817 18.954 1.00 95.75 434 GLN A O 1
ATOM 3322 N N . ASP A 1 435 ? -11.609 -13.838 18.329 1.00 93.62 435 ASP A N 1
ATOM 3323 C CA . ASP A 1 435 ? -12.965 -14.310 18.084 1.00 93.62 435 ASP A CA 1
ATOM 3324 C C . ASP A 1 435 ? -13.342 -14.096 16.623 1.00 93.62 435 ASP A C 1
ATOM 3326 O O . ASP A 1 435 ? -13.246 -12.990 16.090 1.00 93.62 435 ASP A O 1
ATOM 3330 N N . ILE A 1 436 ? -13.832 -15.146 15.977 1.00 93.44 436 ILE A N 1
ATOM 3331 C CA . ILE A 1 436 ? -14.428 -15.069 14.651 1.00 93.44 436 ILE A CA 1
ATOM 3332 C C . ILE A 1 436 ? -15.906 -14.756 14.815 1.00 93.44 436 ILE A C 1
ATOM 3334 O O . ILE A 1 436 ? -16.663 -15.520 15.415 1.00 93.44 436 ILE A O 1
ATOM 3338 N N . LEU A 1 437 ? -16.329 -13.635 14.247 1.00 90.19 437 LEU A N 1
ATOM 3339 C CA . LEU A 1 437 ? -17.701 -13.165 14.277 1.00 90.19 437 LEU A CA 1
ATOM 3340 C C . LEU A 1 437 ? -18.431 -13.572 12.992 1.00 90.19 437 LEU A C 1
ATOM 3342 O O . LEU A 1 437 ? -17.936 -13.338 11.887 1.00 90.19 437 LEU A O 1
ATOM 3346 N N . GLY A 1 438 ? -19.608 -14.181 13.145 1.00 87.75 438 GLY A N 1
ATOM 3347 C CA . GLY A 1 438 ? -20.367 -14.804 12.058 1.00 87.75 438 GLY A CA 1
ATOM 3348 C C . GLY A 1 438 ? -20.899 -13.831 10.990 1.00 87.75 438 GLY A C 1
ATOM 3349 O O . GLY A 1 438 ? -20.951 -12.622 11.222 1.00 87.75 438 GLY A O 1
ATOM 3350 N N . PRO A 1 439 ? -21.333 -14.335 9.819 1.00 80.38 439 PRO A N 1
ATOM 3351 C CA . PRO A 1 439 ? -21.733 -13.492 8.694 1.00 80.38 439 PRO A CA 1
ATOM 3352 C C . PRO A 1 439 ? -23.216 -13.075 8.687 1.00 80.38 439 PRO A C 1
ATOM 3354 O O . PRO A 1 439 ? -23.548 -12.038 8.123 1.00 80.38 439 PRO A O 1
ATOM 3357 N N . ASP A 1 440 ? -24.120 -13.851 9.298 1.00 65.44 440 ASP A N 1
ATOM 3358 C CA . ASP A 1 440 ? -25.561 -13.782 8.974 1.00 65.44 440 ASP A CA 1
ATOM 3359 C C . ASP A 1 440 ? -26.422 -12.898 9.876 1.00 65.44 440 ASP A C 1
ATOM 3361 O O . ASP A 1 440 ? -27.594 -12.674 9.572 1.00 65.44 44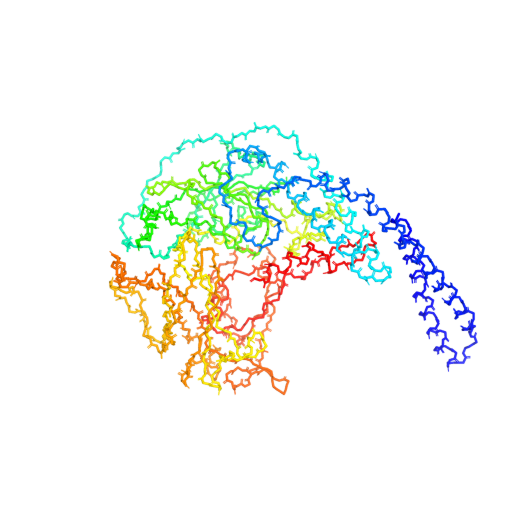0 ASP A O 1
ATOM 3365 N N . GLN A 1 441 ? -25.895 -12.430 11.005 1.00 59.69 441 GLN A N 1
ATOM 3366 C CA . GLN A 1 441 ? -26.680 -11.613 11.926 1.00 59.69 441 GLN A CA 1
ATOM 3367 C C . GLN A 1 441 ? -26.307 -10.143 11.785 1.00 59.69 441 GLN A C 1
ATOM 3369 O O . GLN A 1 441 ? -25.126 -9.788 11.722 1.00 59.69 441 GLN A O 1
ATOM 3374 N N . LYS A 1 442 ? -27.341 -9.289 11.727 1.00 58.25 442 LYS A N 1
ATOM 3375 C CA . LYS A 1 442 ? -27.171 -7.835 11.752 1.00 58.25 442 LYS A CA 1
ATOM 3376 C C . LYS A 1 442 ? -26.276 -7.475 12.944 1.00 58.25 442 LYS A C 1
ATOM 3378 O O . LYS A 1 442 ? -26.493 -8.031 14.021 1.00 58.25 442 LYS A O 1
ATOM 3383 N N . PRO A 1 443 ? -25.296 -6.574 12.768 1.00 63.12 443 PRO A N 1
ATOM 3384 C CA . PRO A 1 443 ? -24.517 -6.060 13.882 1.00 63.12 443 PRO A CA 1
ATOM 3385 C C . PRO A 1 443 ? -25.450 -5.611 15.014 1.00 63.12 443 PRO A C 1
ATOM 3387 O O . PRO A 1 443 ? -26.341 -4.790 14.795 1.00 63.12 443 PRO A O 1
ATOM 3390 N N . VAL A 1 444 ? -25.272 -6.176 16.205 1.00 57.84 444 VAL A N 1
ATOM 3391 C CA . VAL A 1 444 ? -25.989 -5.773 17.414 1.00 57.84 444 VAL A CA 1
ATOM 3392 C C . VAL A 1 444 ? -25.139 -4.715 18.095 1.00 57.84 444 VAL A C 1
ATOM 3394 O O . VAL A 1 444 ? -24.009 -4.991 18.503 1.00 57.84 444 VAL A O 1
ATOM 3397 N N . PHE A 1 445 ? -25.665 -3.498 18.187 1.00 57.84 445 PHE A N 1
ATOM 3398 C CA . PHE A 1 445 ? -25.028 -2.439 18.956 1.00 57.84 445 PHE A CA 1
ATOM 3399 C C . PHE A 1 445 ? -25.322 -2.626 20.448 1.00 57.84 445 PHE A C 1
ATOM 3401 O O . PHE A 1 445 ? -26.471 -2.814 20.845 1.00 57.84 445 PHE A O 1
ATOM 3408 N N . SER A 1 446 ? -24.279 -2.545 21.268 1.00 53.12 446 SER A N 1
ATOM 3409 C CA . SER A 1 446 ? -24.370 -2.426 22.722 1.00 53.12 446 SER A CA 1
ATOM 3410 C C . SER A 1 446 ? -23.468 -1.285 23.170 1.00 53.12 446 SER A C 1
ATOM 3412 O O . SER A 1 446 ? -22.313 -1.213 22.755 1.00 53.12 446 SER A O 1
ATOM 3414 N N . GLU A 1 447 ? -23.955 -0.439 24.079 1.00 42.38 447 GLU A N 1
ATOM 3415 C CA . GLU A 1 447 ? -23.179 0.674 24.648 1.00 42.38 447 GLU A CA 1
ATOM 3416 C C . GLU A 1 447 ? -21.867 0.224 25.312 1.00 42.38 447 GLU A C 1
ATOM 3418 O O . GLU A 1 447 ? -20.933 1.009 25.433 1.00 42.38 447 GLU A O 1
ATOM 3423 N N . LYS A 1 448 ? -21.775 -1.043 25.744 1.00 45.56 448 LYS A N 1
ATOM 3424 C CA . LYS A 1 448 ? -20.585 -1.590 26.415 1.00 45.56 448 LYS A CA 1
ATOM 3425 C C . LYS A 1 448 ? -19.561 -2.216 25.472 1.00 45.56 448 LYS A C 1
ATOM 3427 O O . LYS A 1 448 ? -18.411 -2.365 25.870 1.00 45.56 448 LYS A O 1
ATOM 3432 N N . THR A 1 449 ? -19.978 -2.667 24.291 1.00 48.38 449 THR A N 1
ATOM 3433 C CA . THR A 1 449 ? -19.144 -3.507 23.407 1.00 48.38 449 THR A CA 1
ATOM 3434 C C . THR A 1 449 ? -19.118 -3.033 21.955 1.00 48.38 449 THR A C 1
ATOM 3436 O O . THR A 1 449 ? -18.517 -3.703 21.119 1.00 48.38 449 THR A O 1
ATOM 3439 N N . GLY A 1 450 ? -19.787 -1.922 21.639 1.00 55.84 450 GLY A N 1
ATOM 3440 C CA . GLY A 1 450 ? -19.949 -1.428 20.275 1.00 55.84 450 GLY A CA 1
ATOM 3441 C C . GLY A 1 450 ? -20.800 -2.359 19.408 1.00 55.84 450 GLY A C 1
ATOM 3442 O O . GLY A 1 450 ? -21.604 -3.154 19.908 1.00 55.84 450 GLY A O 1
ATOM 3443 N N . PHE A 1 451 ? -20.634 -2.251 18.089 1.00 56.44 451 PHE A N 1
ATOM 3444 C CA . PHE A 1 451 ? -21.230 -3.184 17.136 1.00 56.44 451 PHE A CA 1
ATOM 3445 C C . PHE A 1 451 ? -20.567 -4.556 17.258 1.00 56.44 451 PHE A C 1
ATOM 3447 O O . PHE A 1 451 ? -19.369 -4.705 17.037 1.00 56.44 451 PHE A O 1
ATOM 3454 N N . SER A 1 452 ? -21.358 -5.579 17.568 1.00 62.44 452 SER A N 1
ATOM 3455 C CA . SER A 1 452 ? -20.888 -6.960 17.635 1.00 62.44 452 SER A CA 1
ATOM 3456 C C . SER A 1 452 ? -21.764 -7.869 16.782 1.00 62.44 452 SER A C 1
ATOM 3458 O O . SER A 1 452 ? -22.981 -7.705 16.705 1.00 62.44 452 SER A O 1
ATOM 3460 N N . ARG A 1 453 ? -21.139 -8.831 16.109 1.00 71.50 453 ARG A N 1
ATOM 3461 C CA . ARG A 1 453 ? -21.829 -9.996 15.551 1.00 71.50 453 ARG A CA 1
ATOM 3462 C C . ARG A 1 453 ? -21.597 -11.190 16.491 1.00 71.50 453 ARG A C 1
ATOM 3464 O O . ARG A 1 453 ? -20.636 -11.154 17.261 1.00 71.50 453 ARG A O 1
ATOM 3471 N N . PRO A 1 454 ? -22.438 -12.237 16.456 1.00 82.94 454 PRO A N 1
ATOM 3472 C CA . PRO A 1 454 ? -22.235 -13.422 17.283 1.00 82.94 454 PRO A CA 1
ATOM 3473 C C . PRO A 1 454 ? -20.871 -14.056 17.019 1.00 82.94 454 PRO A C 1
ATOM 3475 O O . PRO A 1 454 ? -20.485 -14.228 15.860 1.00 82.94 454 PRO A O 1
ATOM 3478 N N . VAL A 1 455 ? -20.169 -14.431 18.086 1.00 89.25 455 VAL A N 1
ATOM 3479 C CA . VAL A 1 455 ? -18.944 -15.232 17.993 1.00 89.25 455 VAL A CA 1
ATOM 3480 C C . VAL A 1 455 ? -19.327 -16.641 17.539 1.00 89.25 455 VAL A C 1
ATOM 3482 O O . VAL A 1 455 ? -20.176 -17.280 18.157 1.00 89.25 455 VAL A O 1
ATOM 3485 N N . VAL A 1 456 ? -18.729 -17.115 16.447 1.00 92.69 456 VAL A N 1
ATOM 3486 C CA . VAL A 1 456 ? -18.946 -18.467 15.901 1.00 92.69 456 VAL A CA 1
ATOM 3487 C C . VAL A 1 456 ? -17.787 -19.418 16.189 1.00 92.69 456 VAL A C 1
ATOM 3489 O O . VAL A 1 456 ? -17.968 -20.630 16.122 1.00 92.69 456 VAL A O 1
ATOM 3492 N N . LEU A 1 457 ? -16.606 -18.876 16.492 1.00 94.44 457 LEU A N 1
ATOM 3493 C CA . LEU A 1 457 ? -15.420 -19.621 16.896 1.00 94.44 457 LEU A CA 1
ATOM 3494 C C . LEU A 1 457 ? -14.506 -18.691 17.696 1.00 94.44 457 LEU A C 1
ATOM 3496 O O . LEU A 1 457 ? -14.304 -17.548 17.292 1.00 94.44 457 LEU A O 1
ATOM 3500 N N . SER A 1 458 ? -13.924 -19.193 18.779 1.00 95.50 458 SER A N 1
ATOM 3501 C CA . SER A 1 458 ? -12.849 -18.519 19.513 1.00 95.50 458 SER A CA 1
ATOM 3502 C C . SER A 1 458 ? -11.573 -19.337 19.371 1.00 95.50 458 SER A C 1
ATOM 3504 O O . SER A 1 458 ? -11.600 -20.559 19.526 1.00 95.50 458 SER A O 1
ATOM 3506 N N . LEU A 1 459 ? -10.458 -18.676 19.071 1.00 96.06 459 LEU A N 1
ATOM 3507 C CA . LEU A 1 459 ? -9.148 -19.321 19.018 1.00 96.06 459 LEU A CA 1
ATOM 3508 C C . LEU A 1 459 ? -8.546 -19.436 20.432 1.00 96.06 459 LEU A C 1
ATOM 3510 O O . LEU A 1 459 ? -8.862 -18.615 21.300 1.00 96.06 459 LEU A O 1
ATOM 3514 N N . PRO A 1 460 ? -7.658 -20.417 20.685 1.00 96.94 460 PRO A N 1
ATOM 3515 C CA . PRO A 1 460 ? -6.938 -20.515 21.952 1.00 96.94 460 PRO A CA 1
ATOM 3516 C C . PRO A 1 460 ? -6.184 -19.223 22.300 1.00 96.94 460 PRO A C 1
ATOM 3518 O O . PRO A 1 460 ? -5.318 -18.779 21.544 1.00 96.94 460 PRO A O 1
ATOM 3521 N N . VAL A 1 461 ? -6.479 -18.648 23.468 1.00 96.19 461 VAL A N 1
ATOM 3522 C CA . VAL A 1 461 ? -5.833 -17.419 23.957 1.00 96.19 461 VAL A CA 1
ATOM 3523 C C . VAL A 1 461 ? -4.331 -17.638 24.129 1.00 96.19 461 VAL A C 1
ATOM 3525 O O . VAL A 1 461 ? -3.909 -18.612 24.752 1.00 96.19 461 VAL A O 1
ATOM 3528 N N . GLN A 1 462 ? -3.526 -16.704 23.622 1.00 96.81 462 GLN A N 1
ATOM 3529 C CA . GLN A 1 462 ? -2.066 -16.746 23.737 1.00 96.81 462 GLN A CA 1
ATOM 3530 C C . GLN A 1 462 ? -1.561 -15.711 24.738 1.00 96.81 462 GLN A C 1
ATOM 3532 O O . GLN A 1 462 ? -2.063 -14.592 24.772 1.00 96.81 462 GLN A O 1
ATOM 3537 N N . SER A 1 463 ? -0.539 -16.058 25.523 1.00 95.38 463 SER A N 1
ATOM 3538 C CA . SER A 1 463 ? 0.193 -15.113 26.377 1.00 95.38 463 SER A CA 1
ATOM 3539 C C . SER A 1 463 ? 1.563 -14.836 25.767 1.00 95.38 463 SER A C 1
ATOM 3541 O O . SER A 1 463 ? 2.367 -15.751 25.603 1.00 95.38 463 SER A O 1
ATOM 3543 N N . VAL A 1 464 ? 1.842 -13.575 25.448 1.00 96.31 464 VAL A N 1
ATOM 3544 C CA . VAL A 1 464 ? 3.002 -13.166 24.651 1.00 96.31 464 VAL A CA 1
ATOM 3545 C C . VAL A 1 464 ? 3.761 -12.063 25.376 1.00 96.31 464 VAL A C 1
ATOM 3547 O O . VAL A 1 464 ? 3.204 -11.009 25.679 1.00 96.31 464 VAL A O 1
ATOM 3550 N N . LYS A 1 465 ? 5.047 -12.296 25.649 1.00 95.12 465 LYS A N 1
ATOM 3551 C CA . LYS A 1 465 ? 5.972 -11.264 26.134 1.00 95.12 465 LYS A CA 1
ATOM 3552 C C . LYS A 1 465 ? 6.640 -10.577 24.946 1.00 95.12 465 LYS A C 1
ATOM 3554 O O . LYS A 1 465 ? 7.270 -11.276 24.162 1.00 95.12 465 LYS A O 1
ATOM 3559 N N . LEU A 1 466 ? 6.543 -9.258 24.852 1.00 92.25 466 LEU A N 1
ATOM 3560 C CA . LEU A 1 466 ? 7.154 -8.428 23.814 1.00 92.25 466 LEU A CA 1
ATOM 3561 C C . LEU A 1 466 ? 8.209 -7.516 24.442 1.00 92.25 466 LEU A C 1
ATOM 3563 O O . LEU A 1 466 ? 7.925 -6.823 25.422 1.00 92.25 466 LEU A O 1
ATOM 3567 N N . GLU A 1 467 ? 9.408 -7.500 23.878 1.00 93.88 467 GLU A N 1
ATOM 3568 C CA . GLU A 1 467 ? 10.468 -6.559 24.242 1.00 93.88 467 GLU A CA 1
ATOM 3569 C C . GLU A 1 467 ? 10.184 -5.152 23.663 1.00 93.88 467 GLU A C 1
ATOM 3571 O O . GLU A 1 467 ? 9.330 -5.006 22.779 1.00 93.88 467 GLU A O 1
ATOM 3576 N N . PRO A 1 468 ? 10.839 -4.086 24.161 1.00 85.19 468 PRO A N 1
ATOM 3577 C CA . PRO A 1 468 ? 10.690 -2.737 23.609 1.00 85.19 468 PRO A CA 1
ATOM 3578 C C . PRO A 1 468 ? 11.006 -2.684 22.106 1.00 85.19 468 PRO A C 1
ATOM 3580 O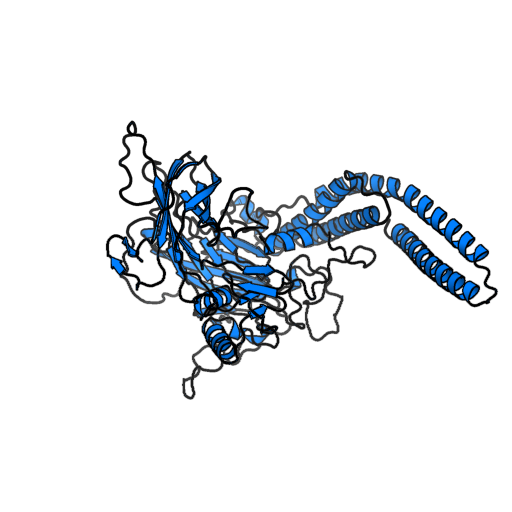 O . PRO A 1 468 ? 12.057 -3.151 21.671 1.00 85.19 468 PRO A O 1
ATOM 3583 N N . GLY A 1 469 ? 10.114 -2.101 21.306 1.00 83.31 469 GLY A N 1
ATOM 3584 C CA . GLY A 1 469 ? 10.256 -1.984 19.848 1.00 83.31 469 GLY A CA 1
ATOM 3585 C C . GLY A 1 469 ? 9.999 -3.273 19.055 1.00 83.31 469 GLY A C 1
ATOM 3586 O O . GLY A 1 469 ? 10.012 -3.234 17.822 1.00 83.31 469 GLY A O 1
ATOM 3587 N N . GLU A 1 470 ? 9.765 -4.407 19.722 1.00 92.75 470 GLU A N 1
ATOM 3588 C CA . GLU A 1 470 ? 9.607 -5.707 19.069 1.00 92.75 470 GLU A CA 1
ATOM 3589 C C . GLU A 1 470 ? 8.297 -5.789 18.269 1.00 92.75 470 GLU A C 1
ATOM 3591 O O . GLU A 1 470 ? 7.238 -5.350 18.727 1.00 92.75 470 GLU A O 1
ATOM 3596 N N . ALA A 1 471 ? 8.378 -6.413 17.092 1.00 94.31 471 ALA A N 1
ATOM 3597 C CA . ALA A 1 471 ? 7.234 -6.968 16.379 1.00 94.31 471 ALA A CA 1
ATOM 3598 C C . ALA A 1 471 ? 7.355 -8.497 16.385 1.00 94.31 471 ALA A C 1
ATOM 3600 O O . ALA A 1 471 ? 8.390 -9.029 15.978 1.00 94.31 471 ALA A O 1
ATOM 3601 N N . ARG A 1 472 ? 6.322 -9.206 16.844 1.00 96.44 472 ARG A N 1
ATOM 3602 C CA . ARG A 1 472 ? 6.312 -10.670 16.921 1.00 96.44 472 ARG A CA 1
ATOM 3603 C C . ARG A 1 472 ? 5.053 -11.237 16.292 1.00 96.44 472 ARG A C 1
ATOM 3605 O O . ARG A 1 472 ? 3.948 -10.903 16.710 1.00 96.44 472 ARG A O 1
ATOM 3612 N N . GLN A 1 473 ? 5.233 -12.151 15.345 1.00 95.19 473 GLN A N 1
ATOM 3613 C CA . GLN A 1 473 ? 4.139 -12.926 14.773 1.00 95.19 473 GLN A CA 1
ATOM 3614 C C . GLN A 1 473 ? 3.787 -14.119 15.671 1.00 95.19 473 GLN A C 1
ATOM 3616 O O . GLN A 1 473 ? 4.665 -14.818 16.178 1.00 95.19 473 GLN A O 1
ATOM 3621 N N . VAL A 1 474 ? 2.491 -14.347 15.859 1.00 94.50 474 VAL A N 1
ATOM 3622 C CA . VAL A 1 474 ? 1.911 -15.453 16.620 1.00 94.50 474 VAL A CA 1
ATOM 3623 C C . VAL A 1 474 ? 0.959 -16.201 15.693 1.00 94.50 474 VAL A C 1
ATOM 3625 O O . VAL A 1 474 ? 0.058 -15.583 15.133 1.00 94.50 474 VAL A O 1
ATOM 3628 N N . SER A 1 475 ? 1.157 -17.509 15.525 1.00 93.69 475 SER A N 1
ATOM 3629 C CA . SER A 1 475 ? 0.253 -18.372 14.754 1.00 93.69 475 SER A CA 1
ATOM 3630 C C . SER A 1 475 ? -0.643 -19.158 15.709 1.00 93.69 475 SER A C 1
ATOM 3632 O O . SER A 1 475 ? -0.147 -19.811 16.631 1.00 93.69 475 SER A O 1
ATOM 3634 N N . VAL A 1 476 ? -1.959 -19.077 15.517 1.00 94.00 476 VAL A N 1
ATOM 3635 C CA . VAL A 1 476 ? -2.959 -19.753 16.352 1.00 94.00 476 VAL A CA 1
ATOM 3636 C C . VAL A 1 476 ? -3.905 -20.545 15.467 1.00 94.00 476 VAL A C 1
ATOM 3638 O O . VAL A 1 476 ? -4.472 -20.007 14.520 1.00 94.00 476 VAL A O 1
ATOM 3641 N N . SER A 1 477 ? -4.097 -21.822 15.796 1.00 92.88 477 SER A N 1
ATOM 3642 C CA . SER A 1 477 ? -4.983 -22.716 15.050 1.00 92.88 477 SER A CA 1
ATOM 3643 C C . SER A 1 477 ? -6.141 -23.224 15.901 1.00 92.88 477 SER A C 1
ATOM 3645 O O . SER A 1 477 ? -6.002 -23.409 17.111 1.00 92.88 477 SER A O 1
ATOM 3647 N N . ALA A 1 478 ? -7.275 -23.483 15.256 1.00 94.69 478 ALA A N 1
ATOM 3648 C CA . ALA A 1 478 ? -8.435 -24.127 15.859 1.00 94.69 478 ALA A CA 1
ATOM 3649 C C . ALA A 1 478 ? -9.148 -25.037 14.853 1.00 94.69 478 ALA A C 1
ATOM 3651 O O . ALA A 1 478 ? -9.115 -24.800 13.642 1.00 94.69 478 ALA A O 1
ATOM 3652 N N . GLU A 1 479 ? -9.831 -26.063 15.364 1.00 95.12 479 GLU A N 1
ATOM 3653 C CA . GLU A 1 479 ? -10.768 -26.839 14.558 1.00 95.12 479 GLU A CA 1
ATOM 3654 C C . GLU A 1 479 ? -11.986 -25.969 14.219 1.00 95.12 479 GLU A C 1
ATOM 3656 O O . GLU A 1 479 ? -12.569 -25.313 15.083 1.00 95.12 479 GLU A O 1
ATOM 3661 N N . TRP A 1 480 ? -12.389 -25.983 12.954 1.00 94.12 480 TRP A N 1
ATOM 3662 C CA . TRP A 1 480 ? -13.587 -25.319 12.473 1.00 94.12 480 TRP A CA 1
ATOM 3663 C C . TRP A 1 480 ? -14.377 -26.278 11.576 1.00 94.12 480 TRP A C 1
ATOM 3665 O O . TRP A 1 480 ? -14.147 -26.339 10.367 1.00 94.12 480 TRP A O 1
ATOM 3675 N N . PRO A 1 481 ? -15.304 -27.067 12.149 1.00 90.75 481 PRO A N 1
ATOM 3676 C CA . PRO A 1 481 ? -15.958 -28.144 11.411 1.00 90.75 481 PRO A CA 1
ATOM 3677 C C . PRO A 1 481 ? -17.002 -27.657 10.404 1.00 90.75 481 PRO A C 1
ATOM 3679 O O . PRO A 1 481 ? -17.207 -28.320 9.391 1.00 90.75 481 PRO A O 1
ATOM 3682 N N . ASN A 1 482 ? -17.655 -26.521 10.671 1.00 89.56 482 ASN A N 1
ATOM 3683 C CA . ASN A 1 482 ? -18.798 -26.036 9.891 1.00 89.56 482 ASN A CA 1
ATOM 3684 C C . ASN A 1 482 ? -18.695 -24.534 9.534 1.00 89.56 482 ASN A C 1
ATOM 3686 O O . ASN A 1 482 ? -19.590 -23.762 9.895 1.00 89.56 482 ASN A O 1
ATOM 3690 N N . PRO A 1 483 ? -17.620 -24.073 8.866 1.00 93.06 483 PRO A N 1
ATOM 3691 C CA . PRO A 1 483 ? -17.570 -22.717 8.334 1.00 93.06 483 PRO A CA 1
ATOM 3692 C C . PRO A 1 483 ? -18.592 -22.560 7.202 1.00 93.06 483 PRO A C 1
ATOM 3694 O O . PRO A 1 483 ? -18.794 -23.459 6.384 1.00 93.06 483 PRO A O 1
ATOM 3697 N N . LYS A 1 484 ? -19.220 -21.390 7.120 1.00 94.12 484 LYS A N 1
ATOM 3698 C CA . LYS A 1 484 ? -19.998 -20.990 5.950 1.00 94.12 484 LYS A CA 1
ATOM 3699 C C . LYS A 1 484 ? -19.030 -20.484 4.895 1.00 94.12 484 LYS A C 1
ATOM 3701 O O . LYS A 1 484 ? -18.212 -19.615 5.172 1.00 94.12 484 LYS A O 1
ATOM 3706 N N . LEU A 1 485 ? -19.119 -21.041 3.696 1.00 94.81 485 LEU A N 1
ATOM 3707 C CA . LEU A 1 485 ? -18.143 -20.751 2.656 1.00 94.81 485 LEU A CA 1
ATOM 3708 C C . LEU A 1 485 ? -18.521 -19.479 1.902 1.00 94.81 485 LEU A C 1
ATOM 3710 O O . LEU A 1 485 ? -19.655 -19.348 1.427 1.00 94.81 485 LEU A O 1
ATOM 3714 N N . TRP A 1 486 ? -17.565 -18.563 1.792 1.00 95.50 486 TRP A N 1
ATOM 3715 C CA . TRP A 1 486 ? -17.636 -17.454 0.853 1.00 95.50 486 TRP A CA 1
ATOM 3716 C C . TRP A 1 486 ? -17.500 -17.989 -0.568 1.00 95.50 486 TRP A C 1
ATOM 3718 O O . TRP A 1 486 ? -16.707 -18.897 -0.823 1.00 95.50 486 TRP A O 1
ATOM 3728 N N . GLY A 1 487 ? -18.240 -17.405 -1.501 1.00 94.94 487 GLY A N 1
ATOM 3729 C CA . GLY A 1 487 ? -18.161 -17.771 -2.904 1.00 94.94 487 GLY A CA 1
ATOM 3730 C C . GLY A 1 487 ? -18.882 -16.786 -3.799 1.00 94.94 487 GLY A C 1
ATOM 3731 O O . GLY A 1 487 ? -19.314 -15.721 -3.367 1.00 94.94 487 GLY A O 1
ATOM 3732 N N . ILE A 1 488 ? -19.039 -17.181 -5.057 1.00 94.19 488 ILE A N 1
ATOM 3733 C CA . ILE A 1 488 ? -19.679 -16.361 -6.085 1.00 94.19 488 ILE A CA 1
ATOM 3734 C C . ILE A 1 488 ? -21.214 -16.504 -6.123 1.00 94.19 488 ILE A C 1
ATOM 3736 O O . ILE A 1 488 ? -21.847 -16.024 -7.057 1.00 94.19 488 ILE A O 1
ATOM 3740 N N . GLY A 1 489 ? -21.824 -17.184 -5.153 1.00 92.94 489 GLY A N 1
ATOM 3741 C CA . GLY A 1 489 ? -23.249 -17.532 -5.107 1.00 92.94 489 GLY A CA 1
ATOM 3742 C C . GLY A 1 489 ? -23.529 -18.984 -5.511 1.00 92.94 489 GLY A C 1
ATOM 3743 O O . GLY A 1 489 ? -22.721 -19.631 -6.179 1.00 92.94 489 GLY A O 1
ATOM 3744 N N . GLY A 1 490 ? -24.700 -19.498 -5.125 1.00 91.56 490 GLY A N 1
ATOM 3745 C CA . GLY A 1 490 ? -25.168 -20.822 -5.543 1.00 91.56 490 GLY A CA 1
ATOM 3746 C C . GLY A 1 490 ? -24.355 -21.962 -4.926 1.00 91.56 490 GLY A C 1
ATOM 3747 O O . GLY A 1 490 ? -24.069 -21.964 -3.730 1.00 91.56 490 GLY A O 1
ATOM 3748 N N . GLU A 1 491 ? -23.981 -22.961 -5.731 1.00 93.88 491 GLU A N 1
ATOM 3749 C CA . GLU A 1 491 ? -23.254 -24.133 -5.221 1.00 93.88 491 GLU A CA 1
ATOM 3750 C C . GLU A 1 491 ? -21.793 -23.849 -4.842 1.00 93.88 491 GLU A C 1
ATOM 3752 O O . GLU A 1 491 ? -21.178 -24.652 -4.143 1.00 93.88 491 GLU A O 1
ATOM 3757 N N . TRP A 1 492 ? -21.250 -22.699 -5.252 1.00 95.31 492 TRP A N 1
ATOM 3758 C CA . TRP A 1 492 ? -19.871 -22.300 -4.970 1.00 95.31 492 TRP A CA 1
ATOM 3759 C C . TRP A 1 492 ? -19.707 -21.536 -3.650 1.00 95.31 492 TRP A C 1
ATOM 3761 O O . TRP A 1 492 ? -18.609 -21.062 -3.375 1.00 95.31 492 TRP A O 1
ATOM 3771 N N . GLY A 1 493 ? -20.750 -21.404 -2.825 1.00 95.12 493 GLY A N 1
ATOM 3772 C CA . GLY A 1 493 ? -20.746 -20.590 -1.600 1.00 95.12 493 GLY A CA 1
ATOM 3773 C C . GLY A 1 493 ? -21.361 -19.206 -1.816 1.00 95.12 493 GLY A C 1
ATOM 3774 O O . GLY A 1 493 ? -21.641 -18.826 -2.944 1.00 95.12 493 GLY A O 1
ATOM 3775 N N . GLU A 1 494 ? -21.585 -18.438 -0.749 1.00 95.00 494 GLU A N 1
ATOM 3776 C CA . GLU A 1 494 ? -22.354 -17.183 -0.815 1.00 95.00 494 GLU A CA 1
ATOM 3777 C C . GLU A 1 494 ? -21.480 -15.945 -0.550 1.00 95.00 494 GLU A C 1
ATOM 3779 O O . GLU A 1 494 ? -20.735 -15.945 0.435 1.00 95.00 494 GLU A O 1
ATOM 3784 N N . PRO A 1 495 ? -21.624 -14.847 -1.319 1.00 93.38 495 PRO A N 1
ATOM 3785 C CA . PRO A 1 495 ? -20.832 -13.625 -1.124 1.00 93.38 495 PRO A CA 1
ATOM 3786 C C . PRO A 1 495 ? -21.011 -13.002 0.262 1.00 93.38 495 PRO A C 1
ATOM 3788 O O . PRO A 1 495 ? -20.082 -12.462 0.850 1.00 93.38 495 PRO A O 1
ATOM 3791 N N . LYS A 1 496 ? -22.212 -13.133 0.839 1.00 90.31 496 LYS A N 1
ATOM 3792 C CA . LYS A 1 496 ? -22.534 -12.597 2.169 1.00 90.31 496 LYS A CA 1
ATOM 3793 C C . LYS A 1 496 ? -21.821 -13.316 3.317 1.00 90.31 496 LYS A C 1
ATOM 3795 O O . LYS A 1 496 ? -21.884 -12.827 4.443 1.00 90.31 496 LYS A O 1
ATOM 3800 N N . HIS A 1 497 ? -21.178 -14.466 3.081 1.00 93.38 497 HIS A N 1
ATOM 3801 C CA . HIS A 1 497 ? -20.448 -15.216 4.109 1.00 93.38 497 HIS A CA 1
ATOM 3802 C C . HIS A 1 497 ? -19.085 -14.572 4.436 1.00 93.38 497 HIS A C 1
ATOM 3804 O O . HIS A 1 497 ? -18.041 -15.221 4.409 1.00 93.38 497 HIS A O 1
ATOM 3810 N N . LEU A 1 498 ? -19.112 -13.276 4.756 1.00 91.31 498 LEU A N 1
ATOM 3811 C CA . LEU A 1 498 ? -17.972 -12.488 5.212 1.00 91.31 498 LEU A CA 1
ATOM 3812 C C . LEU A 1 498 ? -17.949 -12.433 6.740 1.00 91.31 498 LEU A C 1
ATOM 3814 O O . LEU A 1 498 ? -18.858 -11.893 7.387 1.00 91.31 498 LEU A O 1
ATOM 3818 N N . TYR A 1 499 ? -16.879 -12.978 7.299 1.00 91.44 499 TYR A N 1
ATOM 3819 C CA . TYR A 1 499 ? -16.569 -12.988 8.720 1.00 91.44 499 TYR A CA 1
ATOM 3820 C C . TYR A 1 499 ? -15.788 -11.742 9.116 1.00 91.44 499 TYR A C 1
ATOM 3822 O O . TYR A 1 499 ? -15.174 -11.086 8.277 1.00 91.44 499 TYR A O 1
ATOM 3830 N N . HIS A 1 500 ? -15.783 -11.445 10.413 1.00 90.44 500 HIS A N 1
ATOM 3831 C CA . HIS A 1 500 ? -14.810 -10.530 11.003 1.00 90.44 500 HIS A CA 1
ATOM 3832 C C . HIS A 1 500 ? -14.042 -11.273 12.083 1.00 90.44 500 HIS A C 1
ATOM 3834 O O . HIS A 1 500 ? -14.646 -11.821 12.999 1.00 90.44 500 HIS A O 1
ATOM 3840 N N . LEU A 1 501 ? -12.722 -11.285 11.994 1.00 92.38 501 LEU A N 1
ATOM 3841 C CA . LEU A 1 501 ? -11.858 -11.697 13.082 1.00 92.38 501 LEU A CA 1
ATOM 3842 C C . LEU A 1 501 ? -11.628 -10.494 13.995 1.00 92.38 501 LEU A C 1
ATOM 3844 O O . LEU A 1 501 ? -11.045 -9.500 13.569 1.00 92.38 501 LEU A O 1
ATOM 3848 N N . ARG A 1 502 ? -12.069 -10.596 15.245 1.00 92.31 502 ARG A N 1
ATOM 3849 C CA . ARG A 1 502 ? -11.778 -9.633 16.304 1.00 92.31 502 ARG A CA 1
ATOM 3850 C C . ARG A 1 502 ? -10.570 -10.115 17.101 1.00 92.31 502 ARG A C 1
ATOM 3852 O O . ARG A 1 502 ? -10.681 -11.108 17.812 1.00 92.31 502 ARG A O 1
ATOM 3859 N N . SER A 1 503 ? -9.463 -9.386 17.031 1.00 93.44 503 SER A N 1
ATOM 3860 C CA . SER A 1 503 ? -8.247 -9.629 17.815 1.00 93.44 503 SER A CA 1
ATOM 3861 C C . SER A 1 503 ? -8.153 -8.614 18.949 1.00 93.44 503 SER A C 1
ATOM 3863 O O . SER A 1 503 ? -8.072 -7.414 18.694 1.00 93.44 503 SER A O 1
ATOM 3865 N N . GLN A 1 504 ? -8.165 -9.080 20.196 1.00 91.38 504 GLN A N 1
ATOM 3866 C CA . GLN A 1 504 ? -8.095 -8.240 21.391 1.00 91.38 504 GLN A CA 1
ATOM 3867 C C . GLN A 1 504 ? -6.786 -8.475 22.136 1.00 91.38 504 GLN A C 1
ATOM 3869 O O . GLN A 1 504 ? -6.443 -9.613 22.462 1.00 91.38 504 GLN A O 1
ATOM 3874 N N . VAL A 1 505 ? -6.082 -7.387 22.440 1.00 90.06 505 VAL A N 1
ATOM 3875 C CA . VAL A 1 505 ? -4.818 -7.406 23.183 1.00 90.06 505 VAL A CA 1
ATOM 3876 C C . VAL A 1 505 ? -5.069 -6.845 24.572 1.00 90.06 505 VAL A C 1
ATOM 3878 O O . VAL A 1 505 ? -5.458 -5.690 24.698 1.00 90.06 505 VAL A O 1
ATOM 3881 N N . THR A 1 506 ? -4.842 -7.628 25.626 1.00 87.94 506 THR A N 1
ATOM 3882 C CA . THR A 1 506 ? -5.030 -7.176 27.018 1.00 87.94 506 THR A CA 1
ATOM 3883 C C . THR A 1 506 ? -3.743 -7.337 27.811 1.00 87.94 506 THR A C 1
ATOM 3885 O O . THR A 1 506 ? -3.110 -8.389 27.750 1.00 87.94 506 THR A O 1
ATOM 3888 N N . LEU A 1 507 ? -3.359 -6.316 28.582 1.00 83.31 507 LEU A N 1
ATOM 3889 C CA . LEU A 1 507 ? -2.182 -6.379 29.450 1.00 83.31 507 LEU A CA 1
ATOM 3890 C C . LEU A 1 507 ? -2.334 -7.492 30.496 1.00 83.31 507 LEU A C 1
ATOM 3892 O O . LEU A 1 507 ? -3.341 -7.547 31.201 1.00 83.31 507 LEU A O 1
ATOM 3896 N N . VAL A 1 508 ? -1.314 -8.336 30.638 1.00 81.62 508 VAL A N 1
ATOM 3897 C CA . VAL A 1 508 ? -1.221 -9.310 31.730 1.00 81.62 508 VAL A CA 1
ATOM 3898 C C . VAL A 1 508 ? -0.460 -8.655 32.876 1.00 81.62 508 VAL A C 1
ATOM 3900 O O . VAL A 1 508 ? 0.748 -8.434 32.789 1.00 81.62 508 VAL A O 1
ATOM 3903 N N . VAL A 1 509 ? -1.164 -8.315 33.955 1.00 69.19 509 VAL A N 1
ATOM 3904 C CA . VAL A 1 509 ? -0.559 -7.640 35.107 1.00 69.19 509 VAL A CA 1
ATOM 3905 C C . VAL A 1 509 ? -0.025 -8.655 36.123 1.00 69.19 509 VAL A C 1
ATOM 3907 O O . VAL A 1 509 ? -0.711 -9.606 36.495 1.00 69.19 509 VAL A O 1
ATOM 3910 N N . ASN A 1 510 ? 1.203 -8.441 36.609 1.00 58.31 510 ASN A N 1
ATOM 3911 C CA . ASN A 1 510 ? 1.794 -9.255 37.674 1.00 58.31 510 ASN A CA 1
ATOM 3912 C C . ASN A 1 510 ? 1.058 -9.009 39.014 1.00 58.31 510 ASN A C 1
ATOM 3914 O O . ASN A 1 510 ? 0.974 -7.850 39.431 1.00 58.31 510 ASN A O 1
ATOM 3918 N N . PRO A 1 511 ? 0.609 -10.056 39.739 1.00 48.09 511 PRO A N 1
ATOM 3919 C CA . PRO A 1 511 ? -0.061 -9.924 41.039 1.00 48.09 511 PRO A CA 1
ATOM 3920 C C . PRO A 1 511 ? 0.741 -9.174 42.113 1.00 48.09 511 PRO A C 1
ATOM 3922 O O . PRO A 1 511 ? 0.158 -8.623 43.039 1.00 48.09 511 PRO A O 1
ATOM 3925 N N . LYS A 1 512 ? 2.080 -9.156 42.013 1.00 43.19 512 LYS A N 1
ATOM 3926 C CA . LYS A 1 512 ? 2.962 -8.408 42.930 1.00 43.19 512 LYS A CA 1
ATOM 3927 C C . LYS A 1 512 ? 3.078 -6.922 42.597 1.00 43.19 512 LYS A C 1
ATOM 3929 O O . LYS A 1 512 ? 3.734 -6.183 43.326 1.00 43.19 512 LYS A O 1
ATOM 3934 N N . SER A 1 513 ? 2.509 -6.485 41.482 1.00 49.09 513 SER A N 1
ATOM 3935 C CA . SER A 1 513 ? 2.547 -5.085 41.098 1.00 49.09 513 SER A CA 1
ATOM 3936 C C . SER A 1 513 ? 1.344 -4.339 41.672 1.00 49.09 513 SER A C 1
ATOM 3938 O O . SER A 1 513 ? 0.256 -4.899 41.766 1.00 49.09 513 SER A O 1
ATOM 3940 N N . GLN A 1 514 ? 1.511 -3.064 42.037 1.00 44.16 514 GLN A N 1
ATOM 3941 C CA . GLN A 1 514 ? 0.414 -2.215 42.540 1.00 44.16 514 GLN A CA 1
ATOM 3942 C C . GLN A 1 514 ? -0.591 -1.805 41.442 1.00 44.16 514 GLN A C 1
ATOM 3944 O O . GLN A 1 514 ? -1.297 -0.804 41.554 1.00 44.16 514 GLN A O 1
ATOM 3949 N N . ILE A 1 515 ? -0.626 -2.548 40.341 1.00 50.94 515 ILE A N 1
ATOM 3950 C CA . ILE A 1 515 ? -1.287 -2.183 39.101 1.00 50.94 515 ILE A CA 1
ATOM 3951 C C . ILE A 1 515 ? -2.622 -2.926 39.059 1.00 50.94 515 ILE A C 1
ATOM 3953 O O . ILE A 1 515 ? -2.676 -4.147 39.184 1.00 50.94 515 ILE A O 1
ATOM 3957 N N . GLN A 1 516 ? -3.721 -2.196 38.889 1.00 48.06 516 GLN A N 1
ATOM 3958 C CA . GLN A 1 516 ? -5.016 -2.825 38.639 1.00 48.06 516 GLN A CA 1
ATOM 3959 C C . GLN A 1 516 ? -5.061 -3.345 37.199 1.00 48.06 516 GLN A C 1
ATOM 3961 O O . GLN A 1 516 ? -4.677 -2.626 36.276 1.00 48.06 516 GLN A O 1
ATOM 3966 N N . ASN A 1 517 ? -5.562 -4.571 37.003 1.00 49.66 517 ASN A N 1
ATOM 3967 C CA . ASN A 1 517 ? -5.863 -5.094 35.667 1.00 49.66 517 ASN A CA 1
ATOM 3968 C C . ASN A 1 517 ? -6.734 -4.083 34.902 1.00 49.66 517 ASN A C 1
ATOM 3970 O O . ASN A 1 517 ? -7.763 -3.647 35.441 1.00 49.66 517 ASN A O 1
ATOM 3974 N N . PRO A 1 518 ? -6.372 -3.705 33.663 1.00 54.38 518 PRO A N 1
ATOM 3975 C CA . PRO A 1 518 ? -7.239 -2.857 32.867 1.00 54.38 518 PRO A CA 1
ATOM 3976 C C . PRO A 1 518 ? -8.572 -3.582 32.630 1.00 54.38 518 PRO A C 1
ATOM 3978 O O . PRO A 1 518 ? -8.608 -4.747 32.248 1.00 54.38 518 PRO A O 1
ATOM 3981 N N . LYS A 1 519 ? -9.693 -2.889 32.874 1.00 55.94 519 LYS A N 1
ATOM 3982 C CA . LYS A 1 519 ? -11.056 -3.425 32.660 1.00 55.94 519 LYS A CA 1
ATOM 3983 C C . LYS A 1 519 ? -11.412 -3.629 31.174 1.00 55.94 519 LYS A C 1
ATOM 3985 O O . LYS A 1 519 ? -12.497 -4.121 30.884 1.00 55.94 519 LYS A O 1
ATOM 3990 N N . SER A 1 520 ? -10.544 -3.206 30.258 1.00 67.44 520 SER A N 1
ATOM 3991 C CA . SER A 1 520 ? -10.759 -3.155 28.809 1.00 67.44 520 SER A CA 1
ATOM 3992 C C . SER A 1 520 ? -9.451 -3.522 28.093 1.00 67.44 520 SER A C 1
ATOM 3994 O O . SER A 1 520 ? -8.384 -3.289 28.672 1.00 67.44 520 SER A O 1
ATOM 3996 N N . PRO A 1 521 ? -9.505 -4.075 26.870 1.00 78.88 521 PRO A N 1
ATOM 3997 C CA . PRO A 1 521 ? -8.303 -4.368 26.093 1.00 78.88 521 PRO A CA 1
ATOM 3998 C C . PRO A 1 521 ? -7.512 -3.087 25.769 1.00 78.88 521 PRO A C 1
ATOM 4000 O O . PRO A 1 521 ? -8.081 -1.999 25.701 1.00 78.88 521 PRO A O 1
ATOM 4003 N N . LEU A 1 522 ? -6.198 -3.234 25.577 1.00 79.69 522 LEU A N 1
ATOM 4004 C CA . LEU A 1 522 ? -5.291 -2.195 25.074 1.00 79.69 522 LEU A CA 1
ATOM 4005 C C . LEU A 1 522 ? -5.544 -1.881 23.597 1.00 79.69 522 LEU A C 1
ATOM 4007 O O . LEU A 1 522 ? -5.419 -0.734 23.188 1.00 79.69 522 LEU A O 1
ATOM 4011 N N . ASP A 1 523 ? -5.868 -2.911 22.813 1.00 84.81 523 ASP A N 1
ATOM 4012 C CA . ASP A 1 523 ? -6.182 -2.803 21.392 1.00 84.81 523 ASP A CA 1
ATOM 4013 C C . ASP A 1 523 ? -7.289 -3.791 21.018 1.00 84.81 523 ASP A C 1
ATOM 4015 O O . ASP A 1 523 ? -7.384 -4.888 21.579 1.00 84.81 523 ASP A O 1
ATOM 4019 N N . THR A 1 524 ? -8.124 -3.406 20.059 1.00 85.56 524 THR A N 1
ATOM 4020 C CA . THR A 1 524 ? -9.076 -4.293 19.391 1.00 85.56 524 THR A CA 1
ATOM 4021 C C . THR A 1 524 ? -9.007 -4.031 17.891 1.00 85.56 524 THR A C 1
ATOM 4023 O O . THR A 1 524 ? -9.386 -2.961 17.423 1.00 85.56 524 THR A O 1
ATOM 4026 N N . HIS A 1 525 ? -8.541 -5.027 17.140 1.00 87.69 525 HIS A N 1
ATOM 4027 C CA . HIS A 1 525 ? -8.428 -4.985 15.685 1.00 87.69 525 HIS A CA 1
ATOM 4028 C C . HIS A 1 525 ? -9.475 -5.894 15.037 1.00 87.69 525 HIS A C 1
ATOM 4030 O O . HIS A 1 525 ? -9.722 -7.000 15.523 1.00 87.69 525 HIS A O 1
ATOM 4036 N N . PHE A 1 526 ? -10.066 -5.446 13.928 1.00 87.75 526 PHE A N 1
ATOM 4037 C CA . PHE A 1 526 ? -11.029 -6.222 13.151 1.00 87.75 526 PHE A CA 1
ATOM 4038 C C . PHE A 1 526 ? -10.499 -6.476 11.743 1.00 87.75 526 PHE A C 1
ATOM 4040 O O . PHE A 1 526 ? -10.266 -5.533 10.996 1.00 87.75 526 PHE A O 1
ATOM 4047 N N . GLN A 1 527 ? -10.382 -7.747 11.362 1.00 89.56 527 GLN A N 1
ATOM 4048 C CA . GLN A 1 527 ? -10.033 -8.155 10.002 1.00 89.56 527 GLN A CA 1
ATOM 4049 C C . GLN A 1 527 ? -11.225 -8.851 9.347 1.00 89.56 527 GLN A C 1
ATOM 4051 O O . GLN A 1 527 ? -11.676 -9.895 9.822 1.00 89.56 527 GLN A O 1
ATOM 4056 N N . ARG A 1 528 ? -11.743 -8.299 8.246 1.00 89.50 528 ARG A N 1
ATOM 4057 C CA . ARG A 1 528 ? -12.762 -8.981 7.437 1.00 89.50 528 ARG A CA 1
ATOM 4058 C C . ARG A 1 528 ? -12.107 -10.080 6.599 1.00 89.50 528 ARG A C 1
ATOM 4060 O O . ARG A 1 528 ? -11.016 -9.873 6.074 1.00 89.50 528 ARG A O 1
ATOM 4067 N N . PHE A 1 529 ? -12.768 -11.228 6.462 1.00 90.88 529 PHE A N 1
ATOM 4068 C CA . PHE A 1 529 ? -12.330 -12.291 5.553 1.00 90.88 529 PHE A CA 1
ATOM 4069 C C . PHE A 1 529 ? -13.499 -13.167 5.078 1.00 90.88 529 PHE A C 1
ATOM 4071 O O . PHE A 1 529 ? -14.511 -13.312 5.768 1.00 90.88 529 PHE A O 1
ATOM 4078 N N . GLY A 1 530 ? -13.350 -13.781 3.902 1.00 91.38 530 GLY A N 1
ATOM 4079 C CA . GLY A 1 530 ? -14.256 -14.804 3.375 1.00 91.38 530 GLY A CA 1
ATOM 4080 C C . GLY A 1 530 ? -13.583 -16.176 3.373 1.00 91.38 530 GLY A C 1
ATOM 4081 O O . GLY A 1 530 ? -12.517 -16.339 2.783 1.00 91.38 530 GLY A O 1
ATOM 4082 N N . PHE A 1 531 ? -14.187 -17.171 4.025 1.00 93.31 531 PHE A N 1
ATOM 4083 C CA . PHE A 1 531 ? -13.600 -18.511 4.119 1.00 93.31 531 PHE A CA 1
ATOM 4084 C C . PHE A 1 531 ? -13.904 -19.326 2.857 1.00 93.31 531 PHE A C 1
ATOM 4086 O O . PHE A 1 531 ? -15.066 -19.626 2.588 1.00 93.31 531 PHE A O 1
ATOM 4093 N N . ARG A 1 532 ? -12.881 -19.672 2.071 1.00 92.62 532 ARG A N 1
ATOM 4094 C CA . ARG A 1 532 ? -13.021 -20.397 0.798 1.00 92.62 532 ARG A CA 1
ATOM 4095 C C . ARG A 1 532 ? -11.771 -21.201 0.476 1.00 92.62 532 ARG A C 1
ATOM 4097 O O . ARG A 1 532 ? -10.691 -20.884 0.966 1.00 92.62 532 ARG A O 1
ATOM 4104 N N . GLU A 1 533 ? -11.897 -22.164 -0.425 1.00 91.38 533 GLU A N 1
ATOM 4105 C CA . GLU A 1 533 ? -10.744 -22.772 -1.090 1.00 91.38 533 GLU A CA 1
ATOM 4106 C C . GLU A 1 533 ? -10.903 -22.715 -2.603 1.00 91.38 533 GLU A C 1
ATOM 4108 O O . GLU A 1 533 ? -11.981 -22.988 -3.132 1.00 91.38 533 GLU A O 1
ATOM 4113 N N . PHE A 1 534 ? -9.804 -22.400 -3.284 1.00 90.50 534 PHE A N 1
ATOM 4114 C CA . PHE A 1 534 ? -9.720 -22.327 -4.734 1.00 90.50 534 PHE A CA 1
ATOM 4115 C C . PHE A 1 534 ? -8.491 -23.104 -5.207 1.00 90.50 534 PHE A C 1
ATOM 4117 O O . PHE A 1 534 ? -7.399 -22.895 -4.675 1.00 90.50 534 PHE A O 1
ATOM 4124 N N . TRP A 1 535 ? -8.650 -24.021 -6.159 1.00 90.44 535 TRP A N 1
ATOM 4125 C CA . TRP A 1 535 ? -7.541 -24.840 -6.658 1.00 90.44 535 TRP A CA 1
ATOM 4126 C C . TRP A 1 535 ? -7.722 -25.252 -8.116 1.00 90.44 535 TRP A C 1
ATOM 4128 O O . TRP A 1 535 ? -8.785 -25.070 -8.710 1.00 90.44 535 TRP A O 1
ATOM 4138 N N . ILE A 1 536 ? -6.651 -25.812 -8.682 1.00 93.25 536 ILE A N 1
ATOM 4139 C CA . ILE A 1 536 ? -6.638 -26.415 -10.012 1.00 93.25 536 ILE A CA 1
ATOM 4140 C C . ILE A 1 536 ? -6.480 -27.925 -9.845 1.00 93.25 536 ILE A C 1
ATOM 4142 O O . ILE A 1 536 ? -5.576 -28.379 -9.146 1.00 93.25 536 ILE A O 1
ATOM 4146 N N . GLU A 1 537 ? -7.353 -28.690 -10.487 1.00 93.38 537 GLU A N 1
ATOM 4147 C CA . GLU A 1 537 ? -7.340 -30.154 -10.506 1.00 93.38 537 GLU A CA 1
ATOM 4148 C C . GLU A 1 537 ? -7.853 -30.615 -11.873 1.00 93.38 537 GLU A C 1
ATOM 4150 O O . GLU A 1 537 ? -8.840 -30.075 -12.380 1.00 93.38 537 GLU A O 1
ATOM 4155 N N . ASP A 1 538 ? -7.121 -31.533 -12.509 1.00 94.06 538 ASP A N 1
ATOM 4156 C CA . ASP A 1 538 ? -7.385 -32.037 -13.867 1.00 94.06 538 ASP A CA 1
ATOM 4157 C C . ASP A 1 538 ? -7.555 -30.935 -14.932 1.00 94.06 538 ASP A C 1
ATOM 4159 O O . ASP A 1 538 ? -8.407 -30.998 -15.820 1.00 94.06 538 ASP A O 1
ATOM 4163 N N . GLY A 1 539 ? -6.746 -29.874 -14.829 1.00 94.44 539 GLY A N 1
ATOM 4164 C CA . GLY A 1 539 ? -6.791 -28.731 -15.748 1.00 94.44 539 GLY A CA 1
ATOM 4165 C C . GLY A 1 539 ? -8.064 -27.884 -15.633 1.00 94.44 539 GLY A C 1
ATOM 4166 O O . GLY A 1 539 ? -8.359 -27.102 -16.533 1.00 94.44 539 GLY A O 1
ATOM 4167 N N . GLN A 1 540 ? -8.836 -28.044 -14.556 1.00 95.69 540 GLN A N 1
ATOM 4168 C CA . GLN A 1 540 ? -10.042 -27.272 -14.266 1.00 95.69 540 GLN A CA 1
ATOM 4169 C C . GLN A 1 540 ? -9.866 -26.470 -12.978 1.00 95.69 540 GLN A C 1
ATOM 4171 O O . GLN A 1 540 ? -9.154 -26.893 -12.070 1.00 95.69 540 GLN A O 1
ATOM 4176 N N . PHE A 1 541 ? -10.551 -25.331 -12.881 1.00 95.50 541 PHE A N 1
ATOM 4177 C CA . PHE A 1 541 ? -10.635 -24.566 -11.640 1.00 95.50 541 PHE A CA 1
ATOM 4178 C C . PHE A 1 541 ? -11.766 -25.093 -10.760 1.00 95.50 541 PHE A C 1
ATOM 4180 O O . PHE A 1 541 ? -12.834 -25.472 -11.249 1.00 95.50 541 PHE A O 1
ATOM 4187 N N . TRP A 1 542 ? -11.531 -25.081 -9.455 1.00 95.06 542 TRP A N 1
ATOM 4188 C CA . TRP A 1 542 ? -12.462 -25.533 -8.434 1.00 95.06 542 TRP A CA 1
ATOM 4189 C C . TRP A 1 542 ? -12.579 -24.472 -7.348 1.00 95.06 542 TRP A C 1
ATOM 4191 O O . TRP A 1 542 ? -11.569 -23.967 -6.866 1.00 95.06 542 TRP A O 1
ATOM 4201 N N . LEU A 1 543 ? -13.810 -24.159 -6.948 1.00 95.00 543 LEU A N 1
ATOM 4202 C CA . LEU A 1 543 ? -14.127 -23.288 -5.820 1.00 95.00 543 LEU A CA 1
ATOM 4203 C C . LEU A 1 543 ? -15.016 -24.070 -4.857 1.00 95.00 543 LEU A C 1
ATOM 4205 O O . LEU A 1 543 ? -16.084 -24.545 -5.242 1.00 95.00 543 LEU A O 1
ATOM 4209 N N . ASN A 1 544 ? -14.568 -24.222 -3.611 1.00 94.38 544 ASN A N 1
ATOM 4210 C CA . ASN A 1 544 ? -15.326 -24.890 -2.548 1.00 94.38 544 ASN A CA 1
ATOM 4211 C C . ASN A 1 544 ? -15.805 -26.310 -2.921 1.00 94.38 544 ASN A C 1
ATOM 4213 O O . ASN A 1 544 ? -16.893 -26.745 -2.543 1.00 94.38 544 ASN A O 1
ATOM 4217 N N . GLY A 1 545 ? -14.985 -27.050 -3.674 1.00 93.25 545 GLY A N 1
ATOM 4218 C CA . GLY A 1 545 ? -15.265 -28.439 -4.064 1.00 93.25 545 GLY A CA 1
ATOM 4219 C C . GLY A 1 545 ? -16.178 -28.577 -5.273 1.00 93.25 545 GLY A C 1
ATOM 4220 O O . GLY A 1 545 ? -16.576 -29.690 -5.611 1.00 93.25 545 GLY A O 1
ATOM 4221 N N . LYS A 1 546 ? -16.499 -27.465 -5.937 1.00 96.00 546 LYS A N 1
ATOM 4222 C CA . LYS A 1 546 ? -17.286 -27.430 -7.165 1.00 96.00 546 LYS A CA 1
ATOM 4223 C C . LYS A 1 546 ? -16.445 -26.891 -8.308 1.00 96.00 546 LYS A C 1
ATOM 4225 O O . LYS A 1 546 ? -15.767 -25.875 -8.157 1.00 96.00 546 LYS A O 1
ATOM 4230 N N . ARG A 1 547 ? -16.509 -27.558 -9.461 1.00 96.12 547 ARG A N 1
ATOM 4231 C CA . ARG A 1 547 ? -15.875 -27.080 -10.694 1.00 96.12 547 ARG A CA 1
ATOM 4232 C C . ARG A 1 547 ? -16.424 -25.696 -11.034 1.00 96.12 547 ARG A C 1
ATOM 4234 O O . ARG A 1 547 ? -17.635 -25.494 -11.011 1.00 96.12 547 ARG A O 1
ATOM 4241 N N . LEU A 1 548 ? -15.542 -24.765 -11.367 1.00 95.25 548 LEU A N 1
ATOM 4242 C CA . LEU A 1 548 ? -15.884 -23.401 -11.738 1.00 95.25 548 LEU A CA 1
ATOM 4243 C C . LEU A 1 548 ? -15.213 -23.041 -13.069 1.00 95.25 548 LEU A C 1
ATOM 4245 O O . LEU A 1 548 ? -14.008 -22.810 -13.103 1.00 95.25 548 LEU A O 1
ATOM 4249 N N . PRO A 1 549 ? -15.957 -22.958 -14.180 1.00 93.56 549 PRO A N 1
ATOM 4250 C CA . PRO A 1 549 ? -15.449 -22.329 -15.390 1.00 93.56 549 PRO A CA 1
ATOM 4251 C C . PRO A 1 549 ? -15.230 -20.834 -15.128 1.00 93.56 549 PRO A C 1
ATOM 4253 O O . PRO A 1 549 ? -16.179 -20.120 -14.803 1.00 93.56 549 PRO A O 1
ATOM 4256 N N . LEU A 1 550 ? -13.993 -20.355 -15.259 1.00 93.81 550 LEU A N 1
ATOM 4257 C CA . LEU A 1 550 ? -13.710 -18.924 -15.171 1.00 93.81 550 LEU A CA 1
ATOM 4258 C C . LEU A 1 550 ? -14.240 -18.221 -16.424 1.00 93.81 550 LEU A C 1
ATOM 4260 O O . LEU A 1 550 ? -13.945 -18.626 -17.548 1.00 93.81 550 LEU A O 1
ATOM 4264 N N . GLN A 1 551 ? -15.051 -17.189 -16.216 1.00 92.38 551 GLN A N 1
ATOM 4265 C CA . GLN A 1 551 ? -15.722 -16.423 -17.259 1.00 92.38 551 GLN A CA 1
ATOM 4266 C C . GLN A 1 551 ? -15.586 -14.944 -16.922 1.00 92.38 551 GLN A C 1
ATOM 4268 O O . GLN A 1 551 ? -16.174 -14.458 -15.958 1.00 92.38 551 GLN A O 1
ATOM 4273 N N . GLY A 1 552 ? -14.789 -14.229 -17.705 1.00 89.06 552 GLY A N 1
ATOM 4274 C CA . GLY A 1 552 ? -14.506 -12.826 -17.454 1.00 89.06 552 GLY A CA 1
ATOM 4275 C C . GLY A 1 552 ? -13.563 -12.230 -18.481 1.00 89.06 552 GLY A C 1
ATOM 4276 O O . GLY A 1 552 ? -13.281 -12.843 -19.512 1.00 89.06 552 GLY A O 1
ATOM 4277 N N . GLY A 1 553 ? -13.092 -11.021 -18.202 1.00 80.12 553 GLY A N 1
ATOM 4278 C CA . GLY A 1 553 ? -12.213 -10.272 -19.093 1.00 80.12 553 GLY A CA 1
ATOM 4279 C C . GLY A 1 553 ? -11.253 -9.367 -18.333 1.00 80.12 553 GLY A C 1
ATOM 4280 O O . GLY A 1 553 ? -11.218 -9.363 -17.104 1.00 80.12 553 GLY A O 1
ATOM 4281 N N . GLY A 1 554 ? -10.461 -8.602 -19.081 1.00 76.19 554 GLY A N 1
ATOM 4282 C CA . GLY A 1 554 ? -9.598 -7.556 -18.536 1.00 76.19 554 GLY A CA 1
ATOM 4283 C C . GLY A 1 554 ? -10.332 -6.220 -18.457 1.00 76.19 554 GLY A C 1
ATOM 4284 O O . GLY A 1 554 ? -10.929 -5.807 -19.449 1.00 76.19 554 GLY A O 1
ATOM 4285 N N . ASN A 1 555 ? -10.266 -5.547 -17.310 1.00 72.88 555 ASN A N 1
ATOM 4286 C CA . ASN A 1 555 ? -10.794 -4.196 -17.113 1.00 72.88 555 ASN A CA 1
ATOM 4287 C C . ASN A 1 555 ? -9.630 -3.201 -17.065 1.00 72.88 555 ASN A C 1
ATOM 4289 O O . ASN A 1 555 ? -8.542 -3.529 -16.589 1.00 72.88 555 ASN A O 1
ATOM 4293 N N . TRP A 1 556 ? -9.882 -2.022 -17.626 1.00 68.06 556 TRP A N 1
ATOM 4294 C CA . TRP A 1 556 ? -8.930 -0.978 -17.990 1.00 68.06 556 TRP A CA 1
ATOM 4295 C C . TRP A 1 556 ? -9.420 0.341 -17.386 1.00 68.06 556 TRP A C 1
ATOM 4297 O O . TRP A 1 556 ? -9.955 1.191 -18.096 1.00 68.06 556 TRP A O 1
ATOM 4307 N N . TYR A 1 557 ? -9.368 0.477 -16.063 1.00 62.00 557 TYR A N 1
ATOM 4308 C CA . TYR A 1 557 ? -10.263 1.425 -15.401 1.00 62.00 557 TYR A CA 1
ATOM 4309 C C . TYR A 1 557 ? -9.680 2.845 -15.215 1.00 62.00 557 TYR A C 1
ATOM 4311 O O . TYR A 1 557 ? -10.452 3.799 -15.332 1.00 62.00 557 TYR A O 1
ATOM 4319 N N . LEU A 1 558 ? -8.358 3.033 -15.027 1.00 56.59 558 LEU A N 1
ATOM 4320 C CA . LEU A 1 558 ? -7.729 4.367 -15.160 1.00 56.59 558 LEU A CA 1
ATOM 4321 C C . LEU A 1 558 ? -7.339 4.712 -16.602 1.00 56.59 558 LEU A C 1
ATOM 4323 O O . LEU A 1 558 ? -6.982 5.854 -16.897 1.00 56.59 558 LEU A O 1
ATOM 4327 N N . GLN A 1 559 ? -7.390 3.750 -17.519 1.00 54.53 559 GLN A N 1
ATOM 4328 C CA . GLN A 1 559 ? -7.010 3.976 -18.908 1.00 54.53 559 GLN A CA 1
ATOM 4329 C C . GLN A 1 559 ? -8.178 4.666 -19.649 1.00 54.53 559 GLN A C 1
ATOM 4331 O O . GLN A 1 559 ? -9.337 4.317 -19.448 1.00 54.53 559 GLN A O 1
ATOM 4336 N N . GLU A 1 560 ? -7.873 5.667 -20.491 1.00 50.59 560 GLU A N 1
ATOM 4337 C CA . GLU A 1 560 ? -8.817 6.525 -21.259 1.00 50.59 560 GLU A CA 1
ATOM 4338 C C . GLU A 1 560 ? -9.366 7.798 -20.576 1.00 50.59 560 GLU A C 1
ATOM 4340 O O . GLU A 1 560 ? -10.413 8.308 -20.977 1.00 50.59 560 GLU A O 1
ATOM 4345 N N . GLY A 1 561 ? -8.681 8.365 -19.583 1.00 50.09 561 GLY A N 1
ATOM 4346 C CA . GLY A 1 561 ? -9.121 9.629 -18.976 1.00 50.09 561 GLY A CA 1
ATOM 4347 C C . GLY A 1 561 ? -10.321 9.487 -18.034 1.00 50.09 561 GLY A C 1
ATOM 4348 O O . GLY A 1 561 ? -11.116 10.409 -17.852 1.00 50.09 561 GLY A O 1
ATOM 4349 N N . LYS A 1 562 ? -10.486 8.276 -17.492 1.00 53.03 562 LYS A N 1
ATOM 4350 C CA . LYS A 1 562 ? -11.617 7.828 -16.671 1.00 53.03 562 LYS A CA 1
ATOM 4351 C C . LYS A 1 562 ? -11.265 7.719 -15.185 1.00 53.03 562 LYS A C 1
ATOM 4353 O O . LYS A 1 562 ? -12.007 7.110 -14.424 1.00 53.03 562 LYS A O 1
ATOM 4358 N N . ALA A 1 563 ? -10.184 8.366 -14.748 1.00 51.88 563 ALA A N 1
ATOM 4359 C CA . ALA A 1 563 ? -9.794 8.470 -13.343 1.00 51.88 563 ALA A CA 1
ATOM 4360 C C . ALA A 1 563 ? -10.918 8.820 -12.341 1.00 51.88 563 ALA A C 1
ATOM 4362 O O . ALA A 1 563 ? -10.899 8.257 -11.243 1.00 51.88 563 ALA A O 1
ATOM 4363 N N . PRO A 1 564 ? -11.953 9.629 -12.675 1.00 51.97 564 PRO A N 1
ATOM 4364 C CA . PRO A 1 564 ? -13.105 9.805 -11.785 1.00 51.97 564 PRO A CA 1
ATOM 4365 C C . PRO A 1 564 ? -13.920 8.524 -11.515 1.00 51.97 564 PRO A C 1
ATOM 4367 O O . PRO A 1 564 ? -14.925 8.605 -10.825 1.00 51.97 564 PRO A O 1
ATOM 4370 N N . HIS A 1 565 ? -13.532 7.351 -12.023 1.00 54.91 565 HIS A N 1
ATOM 4371 C CA . HIS A 1 565 ? -14.188 6.061 -11.783 1.00 54.91 565 HIS A CA 1
ATOM 4372 C C . HIS A 1 565 ? -13.557 5.237 -10.647 1.00 54.91 565 HIS A C 1
ATOM 4374 O O . HIS A 1 565 ? -14.083 4.177 -10.305 1.00 54.91 565 HIS A O 1
ATOM 4380 N N . GLY A 1 566 ? -12.483 5.722 -10.012 1.00 62.06 566 GLY A N 1
ATOM 4381 C CA . GLY A 1 566 ? -11.817 5.079 -8.868 1.00 62.06 566 GLY A CA 1
ATOM 4382 C C . GLY A 1 566 ? -12.589 5.135 -7.548 1.00 62.06 566 GLY A C 1
ATOM 4383 O O . GLY A 1 566 ? -11.986 5.184 -6.487 1.00 62.06 566 GLY A O 1
ATOM 4384 N N . HIS A 1 567 ? -13.922 5.174 -7.591 1.00 70.12 567 HIS A N 1
ATOM 4385 C CA . HIS A 1 567 ? -14.756 5.271 -6.402 1.00 70.12 567 HIS A CA 1
ATOM 4386 C C . HIS A 1 567 ? -15.759 4.124 -6.317 1.00 70.12 567 HIS A C 1
ATOM 4388 O O . HIS A 1 567 ? -16.306 3.637 -7.312 1.00 70.12 567 HIS A O 1
ATOM 4394 N N . ARG A 1 568 ? -16.113 3.768 -5.082 1.00 79.31 568 ARG A N 1
ATOM 4395 C CA . ARG A 1 568 ? -16.994 2.640 -4.761 1.00 79.31 568 ARG A CA 1
ATOM 4396 C C . ARG A 1 568 ? -18.306 2.598 -5.558 1.00 79.31 568 ARG A C 1
ATOM 4398 O O . ARG A 1 568 ? -18.757 1.523 -5.936 1.00 79.31 568 ARG A O 1
ATOM 4405 N N . TRP A 1 569 ? -18.938 3.744 -5.834 1.00 78.69 569 TRP A N 1
ATOM 4406 C CA . TRP A 1 569 ? -20.186 3.772 -6.617 1.00 78.69 569 TRP A CA 1
ATOM 4407 C C . TRP A 1 569 ? -20.013 3.202 -8.032 1.00 78.69 569 TRP A C 1
ATOM 4409 O O . TRP A 1 569 ? -20.868 2.444 -8.482 1.00 78.69 569 TRP A O 1
ATOM 4419 N N . PHE A 1 570 ? -18.908 3.518 -8.714 1.00 79.19 570 PHE A N 1
ATOM 4420 C CA . PHE A 1 570 ? -18.639 3.004 -10.052 1.00 79.19 570 PHE A CA 1
ATOM 4421 C C . PHE A 1 570 ? -18.365 1.502 -9.990 1.00 79.19 570 PHE A C 1
ATOM 4423 O O . PHE A 1 570 ? -19.051 0.739 -10.668 1.00 79.19 570 PHE A O 1
ATOM 4430 N N . GLY A 1 571 ? -17.455 1.073 -9.104 1.00 81.38 571 GLY A N 1
ATOM 4431 C CA . GLY A 1 571 ? -17.140 -0.346 -8.919 1.00 81.38 571 GLY A CA 1
ATOM 4432 C C . GLY A 1 571 ? -18.377 -1.189 -8.593 1.00 81.38 571 GLY A C 1
ATOM 4433 O O . GLY A 1 571 ? -18.547 -2.279 -9.131 1.00 81.38 571 GLY A O 1
ATOM 4434 N N . LEU A 1 572 ? -19.302 -0.659 -7.785 1.00 87.94 572 LEU A N 1
ATOM 4435 C CA . LEU A 1 572 ? -20.558 -1.334 -7.456 1.00 87.94 572 LEU A CA 1
ATOM 4436 C C . LEU A 1 572 ? -21.430 -1.573 -8.697 1.00 87.94 572 LEU A C 1
ATOM 4438 O O . LEU A 1 572 ? -21.955 -2.672 -8.869 1.00 87.94 572 LEU A O 1
ATOM 4442 N N . HIS A 1 573 ? -21.624 -0.562 -9.548 1.00 87.00 573 HIS A N 1
ATOM 4443 C CA . HIS A 1 573 ? -22.448 -0.705 -10.759 1.00 87.00 573 HIS A CA 1
ATOM 4444 C C . HIS A 1 573 ? -21.769 -1.550 -11.828 1.00 87.00 573 HIS A C 1
ATOM 4446 O O . HIS A 1 573 ? -22.443 -2.334 -12.499 1.00 87.00 573 HIS A O 1
ATOM 4452 N N . MET A 1 574 ? -20.451 -1.423 -11.951 1.00 86.81 574 MET A N 1
ATOM 4453 C CA . MET A 1 574 ? -19.625 -2.237 -12.833 1.00 86.81 574 MET A CA 1
ATOM 4454 C C . MET A 1 574 ? -19.769 -3.717 -12.476 1.00 86.81 574 MET A C 1
ATOM 4456 O O . MET A 1 574 ? -20.295 -4.484 -13.280 1.00 86.81 574 MET A O 1
ATOM 4460 N N . TYR A 1 575 ? -19.458 -4.097 -11.233 1.00 89.38 575 TYR A N 1
ATOM 4461 C CA . TYR A 1 575 ? -19.607 -5.479 -10.793 1.00 89.38 575 TYR A CA 1
ATOM 4462 C C . TYR A 1 575 ? -21.050 -5.966 -10.863 1.00 89.38 575 TYR A C 1
ATOM 4464 O O . TYR A 1 575 ? -21.283 -7.097 -11.266 1.00 89.38 575 TYR A O 1
ATOM 4472 N N . ARG A 1 576 ? -22.055 -5.146 -10.526 1.00 91.06 576 ARG A N 1
ATOM 4473 C CA . ARG A 1 576 ? -23.464 -5.551 -10.698 1.00 91.06 576 ARG A CA 1
ATOM 4474 C C . ARG A 1 576 ? -23.797 -5.880 -12.151 1.00 91.06 576 ARG A C 1
ATOM 4476 O O . ARG A 1 576 ? -24.494 -6.862 -12.396 1.00 91.06 576 ARG A O 1
ATOM 4483 N N . SER A 1 577 ? -23.299 -5.082 -13.090 1.00 90.56 577 SER A N 1
ATOM 4484 C CA . SER A 1 577 ? -23.503 -5.304 -14.523 1.00 90.56 577 SER A CA 1
ATOM 4485 C C . SER A 1 577 ? -22.786 -6.572 -14.985 1.00 90.56 577 SER A C 1
ATOM 4487 O O . SER A 1 577 ? -23.400 -7.426 -15.616 1.00 90.56 577 SER A O 1
ATOM 4489 N N . GLU A 1 578 ? -21.521 -6.742 -14.600 1.00 90.81 578 GLU A N 1
ATOM 4490 C CA . GLU A 1 578 ? -20.709 -7.932 -14.880 1.00 90.81 578 GLU A CA 1
ATOM 4491 C C . GLU A 1 578 ? -21.359 -9.208 -14.333 1.00 90.81 578 GLU A C 1
ATOM 4493 O O . GLU A 1 578 ? -21.578 -10.167 -15.073 1.00 90.81 578 GLU A O 1
ATOM 4498 N N . ARG A 1 579 ? -21.781 -9.193 -13.065 1.00 90.31 579 ARG A N 1
ATOM 4499 C CA . ARG A 1 579 ? -22.526 -10.292 -12.441 1.00 90.31 579 ARG A CA 1
ATOM 4500 C C . ARG A 1 579 ? -23.835 -10.585 -13.177 1.00 90.31 579 ARG A C 1
ATOM 4502 O O . ARG A 1 579 ? -24.174 -11.751 -13.353 1.00 90.31 579 ARG A O 1
ATOM 4509 N N . GLY A 1 580 ? -24.544 -9.555 -13.645 1.00 91.12 580 GLY A N 1
ATOM 4510 C CA . GLY A 1 580 ? -25.741 -9.698 -14.482 1.00 91.12 580 GLY A CA 1
ATOM 4511 C C . GLY A 1 580 ? -25.473 -10.330 -15.855 1.00 91.12 580 GLY A C 1
ATOM 4512 O O . GLY A 1 580 ? -26.376 -10.926 -16.436 1.00 91.12 580 GLY A O 1
ATOM 4513 N N . MET A 1 581 ? -24.235 -10.250 -16.349 1.00 92.06 581 MET A N 1
ATOM 4514 C CA . MET A 1 581 ? -23.760 -10.904 -17.576 1.00 92.06 581 MET A CA 1
ATOM 4515 C C . MET A 1 581 ? -23.118 -12.280 -17.321 1.00 92.06 581 MET A C 1
ATOM 4517 O O . MET A 1 581 ? -22.570 -12.875 -18.246 1.00 92.06 581 MET A O 1
ATOM 4521 N N . ASN A 1 582 ? -23.198 -12.803 -16.092 1.00 90.38 582 ASN A N 1
ATOM 4522 C CA . ASN A 1 582 ? -22.541 -14.038 -15.646 1.00 90.38 582 ASN A CA 1
ATOM 4523 C C . ASN A 1 582 ? -21.001 -13.995 -15.672 1.00 90.38 582 ASN A C 1
ATOM 4525 O O . ASN A 1 582 ? -20.353 -15.040 -15.716 1.00 90.38 582 ASN A O 1
ATOM 4529 N N . VAL A 1 583 ? -20.400 -12.805 -15.595 1.00 93.44 583 VAL A N 1
ATOM 4530 C CA . VAL A 1 583 ? -18.964 -12.666 -15.323 1.00 93.44 583 VAL A CA 1
ATOM 4531 C C . VAL A 1 583 ? -18.699 -13.038 -13.863 1.00 93.44 583 VAL A C 1
ATOM 4533 O O . VAL A 1 583 ? -19.410 -12.594 -12.957 1.00 93.44 583 VAL A O 1
ATOM 4536 N N . ASN A 1 584 ? -17.689 -13.876 -13.629 1.00 93.12 584 ASN A N 1
ATOM 4537 C CA . ASN A 1 584 ? -17.339 -14.393 -12.305 1.00 93.12 584 ASN A CA 1
ATOM 4538 C C . ASN A 1 584 ? -15.896 -14.108 -11.873 1.00 93.12 584 ASN A C 1
ATOM 4540 O O . ASN A 1 584 ? -15.563 -14.360 -10.713 1.00 93.12 584 ASN A O 1
ATOM 4544 N N . ILE A 1 585 ? -15.074 -13.563 -12.770 1.00 93.38 585 ILE A N 1
ATOM 4545 C CA . ILE A 1 585 ? -13.714 -13.124 -12.482 1.00 93.38 585 ILE A CA 1
ATOM 4546 C C . ILE A 1 585 ? -13.401 -11.825 -13.216 1.00 93.38 585 ILE A C 1
ATOM 4548 O O . ILE A 1 585 ? -13.766 -11.660 -14.380 1.00 93.38 585 ILE A O 1
ATOM 4552 N N . GLN A 1 586 ? -12.672 -10.940 -12.543 1.00 88.88 586 GLN A N 1
ATOM 4553 C CA . GLN A 1 586 ? -12.123 -9.732 -13.128 1.00 88.88 586 GLN A CA 1
ATOM 4554 C C . GLN A 1 586 ? -10.596 -9.811 -13.166 1.00 88.88 586 GLN A C 1
ATOM 4556 O O . GLN A 1 586 ? -9.955 -9.916 -12.120 1.00 88.88 586 GLN A O 1
ATOM 4561 N N . ARG A 1 587 ? -10.010 -9.739 -14.370 1.00 87.50 587 ARG A N 1
ATOM 4562 C CA . ARG A 1 587 ? -8.571 -9.507 -14.534 1.00 87.50 587 ARG A CA 1
ATOM 4563 C C . ARG A 1 587 ? -8.302 -8.017 -14.527 1.00 87.50 587 ARG A C 1
ATOM 4565 O O . ARG A 1 587 ? -8.866 -7.252 -15.311 1.00 87.50 587 ARG A O 1
ATOM 4572 N N . TRP A 1 588 ? -7.426 -7.608 -13.640 1.00 80.94 588 TRP A N 1
ATOM 4573 C CA . TRP A 1 588 ? -7.105 -6.215 -13.420 1.00 80.94 588 TRP A CA 1
ATOM 4574 C C . TRP A 1 588 ? -5.891 -5.815 -14.224 1.00 80.94 588 TRP A C 1
ATOM 4576 O O . TRP A 1 588 ? -4.768 -6.004 -13.769 1.00 80.94 588 TRP A O 1
ATOM 4586 N N . HIS A 1 589 ? -6.119 -5.324 -15.440 1.00 76.25 589 HIS A N 1
ATOM 4587 C CA . HIS A 1 589 ? -5.031 -5.140 -16.381 1.00 76.25 589 HIS A CA 1
ATOM 4588 C C . HIS A 1 589 ? -4.140 -3.962 -15.973 1.00 76.25 589 HIS A C 1
ATOM 4590 O O . HIS A 1 589 ? -4.594 -2.822 -15.989 1.00 76.25 589 HIS A O 1
ATOM 4596 N N . ARG A 1 590 ? -2.859 -4.243 -15.686 1.00 69.94 590 ARG A N 1
ATOM 4597 C CA . ARG A 1 590 ? -1.846 -3.260 -15.229 1.00 69.94 590 ARG A CA 1
ATOM 4598 C C . ARG A 1 590 ? -2.159 -2.648 -13.853 1.00 69.94 590 ARG A C 1
ATOM 4600 O O . ARG A 1 590 ? -2.033 -1.446 -13.653 1.00 69.94 590 ARG A O 1
ATOM 4607 N N . HIS A 1 591 ? -2.471 -3.529 -12.904 1.00 66.56 591 HIS A N 1
ATOM 4608 C CA . HIS A 1 591 ? -3.007 -3.365 -11.543 1.00 66.56 591 HIS A CA 1
ATOM 4609 C C . HIS A 1 591 ? -2.416 -2.297 -10.610 1.00 66.56 591 HIS A C 1
ATOM 4611 O O . HIS A 1 591 ? -2.915 -2.171 -9.496 1.00 66.56 591 HIS A O 1
ATOM 4617 N N . GLY A 1 592 ? -1.396 -1.524 -10.998 1.00 60.56 592 GLY A N 1
ATOM 4618 C CA . GLY A 1 592 ? -0.923 -0.417 -10.156 1.00 60.56 592 GLY A CA 1
ATOM 4619 C C . GLY A 1 592 ? -2.092 0.498 -9.790 1.00 60.56 592 GLY A C 1
ATOM 4620 O O . GLY A 1 592 ? -2.340 0.800 -8.633 1.00 60.56 592 GLY A O 1
ATOM 4621 N N . ASP A 1 593 ? -2.877 0.807 -10.804 1.00 65.00 593 ASP A N 1
ATOM 4622 C CA . ASP A 1 593 ? -4.321 0.794 -10.777 1.00 65.00 593 ASP A CA 1
ATOM 4623 C C . ASP A 1 593 ? -5.094 1.024 -9.473 1.00 65.00 593 ASP A C 1
ATOM 4625 O O . ASP A 1 593 ? -5.670 2.077 -9.262 1.00 65.00 593 ASP A O 1
ATOM 4629 N N . ILE A 1 594 ? -5.330 -0.051 -8.718 1.00 73.19 594 ILE A N 1
ATOM 4630 C CA . ILE A 1 594 ? -6.664 -0.347 -8.165 1.00 73.19 594 ILE A CA 1
ATOM 4631 C C . ILE A 1 594 ? -6.827 0.052 -6.712 1.00 73.19 594 ILE A C 1
ATOM 4633 O O . ILE A 1 594 ? -6.065 -0.367 -5.847 1.00 73.19 594 ILE A O 1
ATOM 4637 N N . SER A 1 595 ? -7.904 0.788 -6.437 1.00 75.44 595 SER A N 1
ATOM 4638 C CA . SER A 1 595 ? -8.271 1.139 -5.072 1.00 75.44 595 SER A CA 1
ATOM 4639 C C . SER A 1 595 ? -8.775 -0.076 -4.287 1.00 75.44 595 SER A C 1
ATOM 4641 O O . SER A 1 595 ? -9.425 -0.985 -4.826 1.00 75.44 595 SER A O 1
ATOM 4643 N N . ARG A 1 596 ? -8.525 -0.066 -2.975 1.00 78.00 596 ARG A N 1
ATOM 4644 C CA . ARG A 1 596 ? -8.979 -1.099 -2.036 1.00 78.00 596 ARG A CA 1
ATOM 4645 C C . ARG A 1 596 ? -10.480 -1.380 -2.150 1.00 78.00 596 ARG A C 1
ATOM 4647 O O . ARG A 1 596 ? -10.916 -2.525 -2.020 1.00 78.00 596 ARG A O 1
ATOM 4654 N N . GLU A 1 597 ? -11.278 -0.360 -2.451 1.00 80.50 597 GLU A N 1
ATOM 4655 C CA . GLU A 1 597 ? -12.735 -0.437 -2.559 1.00 80.50 597 GLU A CA 1
ATOM 4656 C C . GLU A 1 597 ? -13.193 -1.457 -3.603 1.00 80.50 597 GLU A C 1
ATOM 4658 O O . GLU A 1 597 ? -14.251 -2.061 -3.427 1.00 80.50 597 GLU A O 1
ATOM 4663 N N . PHE A 1 598 ? -12.434 -1.676 -4.679 1.00 83.25 598 PHE A N 1
ATOM 4664 C CA . PHE A 1 598 ? -12.786 -2.673 -5.691 1.00 83.25 598 PHE A CA 1
ATOM 4665 C C . PHE A 1 598 ? -12.567 -4.104 -5.206 1.00 83.25 598 PHE A C 1
ATOM 4667 O O . PHE A 1 598 ? -13.333 -4.996 -5.577 1.00 83.25 598 PHE A O 1
ATOM 4674 N N . PHE A 1 599 ? -11.574 -4.343 -4.356 1.00 86.25 599 PHE A N 1
ATOM 4675 C CA . PHE A 1 599 ? -11.422 -5.641 -3.704 1.00 86.25 599 PHE A CA 1
ATOM 4676 C C . PHE A 1 599 ? -12.529 -5.872 -2.684 1.00 86.25 599 PHE A C 1
ATOM 4678 O O . PHE A 1 599 ? -13.173 -6.917 -2.700 1.00 86.25 599 PHE A O 1
ATOM 4685 N N . ASP A 1 600 ? -12.824 -4.854 -1.881 1.00 88.38 600 ASP A N 1
ATOM 4686 C CA . ASP A 1 600 ? -13.910 -4.874 -0.906 1.00 88.38 600 ASP A CA 1
ATOM 4687 C C . ASP A 1 600 ? -15.274 -5.142 -1.554 1.00 88.38 600 ASP A C 1
ATOM 4689 O O . ASP A 1 600 ? -16.084 -5.921 -1.051 1.00 88.38 600 ASP A O 1
ATOM 4693 N N . LEU A 1 601 ? -15.544 -4.513 -2.696 1.00 89.56 601 LEU A N 1
ATOM 4694 C CA . LEU A 1 601 ? -16.747 -4.779 -3.475 1.00 89.56 601 LEU A CA 1
ATOM 4695 C C . LEU A 1 601 ? -16.734 -6.178 -4.103 1.00 89.56 601 LEU A C 1
ATOM 4697 O O . LEU A 1 601 ? -17.790 -6.801 -4.198 1.00 89.56 601 LEU A O 1
ATOM 4701 N N . GLY A 1 602 ? -15.567 -6.678 -4.519 1.00 91.38 602 GLY A N 1
ATOM 4702 C CA . GLY A 1 602 ? -15.419 -8.041 -5.023 1.00 91.38 602 GLY A CA 1
ATOM 4703 C C . GLY A 1 602 ? -15.758 -9.077 -3.951 1.00 91.38 602 GLY A C 1
ATOM 4704 O O . GLY A 1 602 ? -16.539 -9.995 -4.207 1.00 91.38 602 GLY A O 1
ATOM 4705 N N . ASP A 1 603 ? -15.278 -8.860 -2.725 1.00 92.31 603 ASP A N 1
ATOM 4706 C CA . ASP A 1 603 ? -15.651 -9.637 -1.543 1.00 92.31 603 ASP A CA 1
ATOM 4707 C C . ASP A 1 603 ? -17.168 -9.596 -1.298 1.00 92.31 603 ASP A C 1
ATOM 4709 O O . ASP A 1 603 ? -17.798 -10.632 -1.093 1.00 92.31 603 ASP A O 1
ATOM 4713 N N . GLU A 1 604 ? -17.789 -8.418 -1.335 1.00 92.00 604 GLU A N 1
ATOM 4714 C CA . GLU A 1 604 ? -19.218 -8.259 -1.028 1.00 92.00 604 GLU A CA 1
ATOM 4715 C C . GLU A 1 604 ? -20.163 -8.806 -2.106 1.00 92.00 604 GLU A C 1
ATOM 4717 O O . GLU A 1 604 ? -21.270 -9.249 -1.790 1.00 92.00 604 GLU A O 1
ATOM 4722 N N . LEU A 1 605 ? -19.749 -8.763 -3.373 1.00 92.06 605 LEU A N 1
ATOM 4723 C CA . LEU A 1 605 ? -20.576 -9.142 -4.523 1.00 92.06 605 LEU A CA 1
ATOM 4724 C C . LEU A 1 605 ? -20.234 -10.526 -5.087 1.00 92.06 605 LEU A C 1
ATOM 4726 O O . LEU A 1 605 ? -20.945 -11.012 -5.969 1.00 92.06 605 LEU A O 1
ATOM 4730 N N . GLY A 1 606 ? -19.183 -11.173 -4.578 1.00 93.31 606 GLY A N 1
ATOM 4731 C CA . GLY A 1 606 ? -18.753 -12.493 -5.030 1.00 93.31 606 GLY A CA 1
ATOM 4732 C C . GLY A 1 606 ? -18.105 -12.441 -6.404 1.00 93.31 606 GLY A C 1
ATOM 4733 O O . GLY A 1 606 ? -18.471 -13.215 -7.289 1.00 93.31 606 GLY A O 1
ATOM 4734 N N . MET A 1 607 ? -17.182 -11.503 -6.599 1.00 93.38 607 MET A N 1
ATOM 4735 C CA . MET A 1 607 ? -16.363 -11.414 -7.802 1.00 93.38 607 MET A CA 1
ATOM 4736 C C . MET A 1 607 ? -14.963 -11.947 -7.505 1.00 93.38 607 MET A C 1
ATOM 4738 O O . MET A 1 607 ? -14.313 -11.495 -6.563 1.00 93.38 607 MET A O 1
ATOM 4742 N N . LEU A 1 608 ? -14.489 -12.915 -8.295 1.00 93.75 608 LEU A N 1
ATOM 4743 C CA . LEU A 1 608 ? -13.088 -13.326 -8.230 1.00 93.75 608 LEU A CA 1
ATOM 4744 C C . LEU A 1 608 ? -12.210 -12.243 -8.859 1.00 93.75 608 LEU A C 1
ATOM 4746 O O . LEU A 1 608 ? -12.627 -11.543 -9.777 1.00 93.75 608 LEU A O 1
ATOM 4750 N N . SER A 1 609 ? -10.980 -12.126 -8.379 1.00 89.62 609 SER A N 1
ATOM 4751 C CA . SER A 1 609 ? -10.041 -11.099 -8.816 1.00 89.62 609 SER A CA 1
ATOM 4752 C C . SER A 1 609 ? -8.723 -11.753 -9.215 1.00 89.62 609 SER A C 1
ATOM 4754 O O . SER A 1 609 ? -8.172 -12.545 -8.449 1.00 89.62 609 SER A O 1
ATOM 4756 N N . GLU A 1 610 ? -8.234 -11.424 -10.407 1.00 88.56 610 GLU A N 1
ATOM 4757 C CA . GLU A 1 610 ? -6.872 -11.695 -10.863 1.00 88.56 610 GLU A CA 1
ATOM 4758 C C . GLU A 1 610 ? -6.115 -10.354 -10.897 1.00 88.56 610 GLU A C 1
ATOM 4760 O O . GLU A 1 610 ? -6.222 -9.612 -11.881 1.00 88.56 610 GLU A O 1
ATOM 4765 N N . PRO A 1 611 ? -5.396 -9.993 -9.817 1.00 80.06 611 PRO A N 1
ATOM 4766 C CA . PRO A 1 611 ? -4.571 -8.791 -9.793 1.00 80.06 611 PRO A CA 1
ATOM 4767 C C . PRO A 1 611 ? -3.314 -8.998 -10.653 1.00 80.06 611 PRO A C 1
ATOM 4769 O O . PRO A 1 611 ? -2.431 -9.775 -10.294 1.00 80.06 611 PRO A O 1
ATOM 4772 N N . GLU A 1 612 ? -3.216 -8.323 -11.802 1.00 77.31 612 GLU A N 1
ATOM 4773 C CA . GLU A 1 612 ? -2.026 -8.380 -12.662 1.00 77.31 612 GLU A CA 1
ATOM 4774 C C . GLU A 1 612 ? -1.075 -7.226 -12.357 1.00 77.31 612 GLU A C 1
ATOM 4776 O O . GLU A 1 612 ? -1.347 -6.101 -12.743 1.00 77.31 612 GLU A O 1
ATOM 4781 N N . GLY A 1 613 ? 0.087 -7.504 -11.775 1.00 67.62 613 GLY A N 1
ATOM 4782 C CA . GLY A 1 613 ? 1.079 -6.495 -11.398 1.00 67.62 613 GLY A CA 1
ATOM 4783 C C . GLY A 1 613 ? 1.334 -5.328 -12.379 1.00 67.62 613 GLY A C 1
ATOM 4784 O O . GLY A 1 613 ? 1.267 -5.483 -13.600 1.00 67.62 613 GLY A O 1
ATOM 4785 N N . ALA A 1 614 ? 1.719 -4.163 -11.841 1.00 63.16 614 ALA A N 1
ATOM 4786 C CA . ALA A 1 614 ? 1.969 -2.894 -12.553 1.00 63.16 614 ALA A CA 1
ATOM 4787 C C . ALA A 1 614 ? 3.166 -2.902 -13.541 1.00 63.16 614 ALA A C 1
ATOM 4789 O O . ALA A 1 614 ? 3.723 -1.860 -13.868 1.00 63.16 614 ALA A O 1
ATOM 4790 N N . TYR A 1 615 ? 3.607 -4.081 -13.977 1.00 59.53 615 TYR A N 1
ATOM 4791 C CA . TYR A 1 615 ? 4.839 -4.320 -14.726 1.00 59.53 615 TYR A CA 1
ATOM 4792 C C . TYR A 1 615 ? 4.701 -4.085 -16.239 1.00 59.53 615 TYR A C 1
ATOM 4794 O O . TYR A 1 615 ? 5.685 -3.795 -16.919 1.00 59.53 615 TYR A O 1
ATOM 4802 N N . TRP A 1 616 ? 3.494 -4.205 -16.797 1.00 50.44 616 TRP A N 1
ATOM 4803 C CA . TRP A 1 616 ? 3.282 -4.034 -18.236 1.00 50.44 616 TRP A CA 1
ATOM 4804 C C . TRP A 1 616 ? 3.605 -2.602 -18.681 1.00 50.44 616 TRP A C 1
ATOM 4806 O O . TRP A 1 616 ? 3.030 -1.647 -18.175 1.00 50.44 616 TRP A O 1
ATOM 4816 N N . GLY A 1 617 ? 4.540 -2.466 -19.626 1.00 51.34 617 GLY A N 1
ATOM 4817 C CA . GLY A 1 617 ? 5.027 -1.169 -20.116 1.00 51.34 617 GLY A CA 1
ATOM 4818 C C . GLY A 1 617 ? 6.196 -0.579 -19.314 1.00 51.34 617 GLY A C 1
ATOM 4819 O O . GLY A 1 617 ? 6.849 0.349 -19.796 1.00 51.34 617 GLY A O 1
ATOM 4820 N N . VAL A 1 618 ? 6.533 -1.153 -18.152 1.00 55.97 618 VAL A N 1
ATOM 4821 C CA . VAL A 1 618 ? 7.744 -0.801 -17.402 1.00 55.97 618 VAL A CA 1
ATOM 4822 C C . VAL A 1 618 ? 8.930 -1.447 -18.104 1.00 55.97 618 VAL A C 1
ATOM 4824 O O . VAL A 1 618 ? 9.159 -2.652 -18.018 1.00 55.97 618 VAL A O 1
ATOM 4827 N N . SER A 1 619 ? 9.690 -0.644 -18.842 1.00 57.28 619 SER A N 1
ATOM 4828 C CA . SER A 1 619 ? 10.986 -1.093 -19.343 1.00 57.28 619 SER A CA 1
ATOM 4829 C C . SER A 1 619 ? 11.903 -1.235 -18.135 1.00 57.28 619 SER A C 1
ATOM 4831 O O . SER A 1 619 ? 12.168 -0.234 -17.465 1.00 57.28 619 SER A O 1
ATOM 4833 N N . GLY A 1 620 ? 12.366 -2.454 -17.834 1.00 61.62 620 GLY A N 1
ATOM 4834 C CA . GLY A 1 620 ? 13.443 -2.635 -16.863 1.00 61.62 620 GLY A CA 1
ATOM 4835 C C . GLY A 1 620 ? 14.599 -1.698 -17.212 1.00 61.62 620 GLY A C 1
ATOM 4836 O O . GLY A 1 620 ? 14.767 -1.293 -18.372 1.00 61.62 620 GLY A O 1
ATOM 4837 N N . ILE A 1 621 ? 15.350 -1.280 -16.202 1.00 75.56 621 ILE A N 1
ATOM 4838 C CA . ILE A 1 621 ? 16.338 -0.224 -16.397 1.00 75.56 621 ILE A CA 1
ATOM 4839 C C . ILE A 1 621 ? 17.393 -0.742 -17.376 1.00 75.56 621 ILE A C 1
ATOM 4841 O O . ILE A 1 621 ? 17.993 -1.783 -17.119 1.00 75.56 621 ILE A O 1
ATOM 4845 N N . PRO A 1 622 ? 17.614 -0.069 -18.520 1.00 74.69 622 PRO A N 1
ATOM 4846 C CA . PRO A 1 622 ? 18.627 -0.519 -19.445 1.00 74.69 622 PRO A CA 1
ATOM 4847 C C . PRO A 1 622 ? 20.003 -0.328 -18.815 1.00 74.69 622 PRO A C 1
ATOM 4849 O O . PRO A 1 622 ? 20.294 0.701 -18.182 1.00 74.69 622 PRO A O 1
ATOM 4852 N N . ASP A 1 623 ? 20.844 -1.328 -19.026 1.00 75.88 623 ASP A N 1
ATOM 4853 C CA . ASP A 1 623 ? 22.256 -1.263 -18.724 1.00 75.88 623 ASP A CA 1
ATOM 4854 C C . ASP A 1 623 ? 22.995 -0.311 -19.679 1.00 75.88 623 ASP A C 1
ATOM 4856 O O . ASP A 1 623 ? 22.424 0.247 -20.620 1.00 75.88 623 ASP A O 1
ATOM 4860 N N . LEU A 1 624 ? 24.297 -0.121 -19.456 1.00 72.88 624 LEU A N 1
ATOM 4861 C CA . LEU A 1 624 ? 25.160 0.716 -20.307 1.00 72.88 624 LEU A CA 1
ATOM 4862 C C . LEU A 1 624 ? 25.158 0.337 -21.801 1.00 72.88 624 LEU A C 1
ATOM 4864 O O . LEU A 1 624 ? 25.646 1.105 -22.630 1.00 72.88 624 LEU A O 1
ATOM 4868 N N . MET A 1 625 ? 24.675 -0.856 -22.138 1.00 66.44 625 MET A N 1
ATOM 4869 C CA . MET A 1 625 ? 24.622 -1.407 -23.486 1.00 66.44 625 MET A CA 1
ATOM 4870 C C . MET A 1 625 ? 23.198 -1.409 -24.065 1.00 66.44 625 MET A C 1
ATOM 4872 O O . MET A 1 625 ? 23.010 -1.862 -25.193 1.00 66.44 625 MET A O 1
ATOM 4876 N N . GLY A 1 626 ? 22.211 -0.890 -23.328 1.00 69.94 626 GLY A N 1
ATOM 4877 C CA . GLY A 1 626 ? 20.813 -0.827 -23.745 1.00 69.94 626 GLY A CA 1
ATOM 4878 C C . GLY A 1 626 ? 20.030 -2.122 -23.523 1.00 69.94 626 GLY A C 1
ATOM 4879 O O . GLY A 1 626 ? 18.863 -2.181 -23.906 1.00 69.94 626 GLY A O 1
ATOM 4880 N N . PHE A 1 627 ? 20.630 -3.152 -22.913 1.00 72.50 627 PHE A N 1
ATOM 4881 C CA . PHE A 1 627 ? 19.891 -4.359 -22.550 1.00 72.50 627 PHE A CA 1
ATOM 4882 C C . PHE A 1 627 ? 19.136 -4.126 -21.252 1.00 72.50 627 PHE A C 1
ATOM 4884 O O . PHE A 1 627 ? 19.663 -3.539 -20.312 1.00 72.50 627 PHE A O 1
ATOM 4891 N N . THR A 1 628 ? 17.903 -4.609 -21.192 1.00 75.38 628 THR A N 1
ATOM 4892 C CA . THR A 1 628 ? 17.078 -4.520 -19.993 1.00 75.38 628 THR A CA 1
ATOM 4893 C C . THR A 1 628 ? 17.696 -5.308 -18.838 1.00 75.38 628 THR A C 1
ATOM 4895 O O . THR A 1 628 ? 17.905 -6.515 -18.965 1.00 75.38 628 THR A O 1
ATOM 4898 N N . ASP A 1 629 ? 17.954 -4.632 -17.718 1.00 78.06 629 ASP A N 1
ATOM 4899 C CA . ASP A 1 629 ? 18.423 -5.238 -16.475 1.00 78.06 629 ASP A CA 1
ATOM 4900 C C . ASP A 1 629 ? 17.250 -5.402 -15.500 1.00 78.06 629 ASP A C 1
ATOM 4902 O O . ASP A 1 629 ? 16.828 -4.462 -14.824 1.00 78.06 629 ASP A O 1
ATOM 4906 N N . TRP A 1 630 ? 16.674 -6.605 -15.471 1.00 78.38 630 TRP A N 1
ATOM 4907 C CA . TRP A 1 630 ? 15.589 -6.951 -14.546 1.00 78.38 630 TRP A CA 1
ATOM 4908 C C . TRP A 1 630 ? 16.085 -7.208 -13.118 1.00 78.38 630 TRP A C 1
ATOM 4910 O O . TRP A 1 630 ? 15.277 -7.237 -12.193 1.00 78.38 630 TRP A O 1
ATOM 4920 N N . ASP A 1 631 ? 17.399 -7.359 -12.939 1.00 80.50 631 ASP A N 1
ATOM 4921 C CA . ASP A 1 631 ? 18.043 -7.549 -11.640 1.00 80.50 631 ASP A CA 1
ATOM 4922 C C . ASP A 1 631 ? 18.626 -6.229 -11.097 1.00 80.50 631 ASP A C 1
ATOM 4924 O O . ASP A 1 631 ? 19.373 -6.243 -10.114 1.00 80.50 631 ASP A O 1
ATOM 4928 N N . ASP A 1 632 ? 18.287 -5.085 -11.714 1.00 85.06 632 ASP A N 1
ATOM 4929 C CA . ASP A 1 632 ? 18.718 -3.771 -11.242 1.00 85.06 632 ASP A CA 1
ATOM 4930 C C . ASP A 1 632 ? 18.333 -3.602 -9.758 1.00 85.06 632 ASP A C 1
ATOM 4932 O O . ASP A 1 632 ? 17.158 -3.725 -9.400 1.00 85.06 632 ASP A O 1
ATOM 4936 N N . PRO A 1 633 ? 19.297 -3.301 -8.872 1.00 84.38 633 PRO A N 1
ATOM 4937 C CA . PRO A 1 633 ? 19.113 -3.393 -7.426 1.00 84.38 633 PRO A CA 1
ATOM 4938 C C . PRO A 1 633 ? 18.119 -2.364 -6.887 1.00 84.38 633 PRO A C 1
ATOM 4940 O O . PRO A 1 633 ? 17.456 -2.615 -5.882 1.00 84.38 633 PRO A O 1
ATOM 4943 N N . VAL A 1 634 ? 18.007 -1.201 -7.534 1.00 83.88 634 VAL A N 1
ATOM 4944 C CA . VAL A 1 634 ? 17.099 -0.133 -7.107 1.00 83.88 634 VAL A CA 1
ATOM 4945 C C . VAL A 1 634 ? 15.694 -0.427 -7.613 1.00 83.88 634 VAL A C 1
ATOM 4947 O O . VAL A 1 634 ? 14.734 -0.361 -6.846 1.00 83.88 634 VAL A O 1
ATOM 4950 N N . TRP A 1 635 ? 15.571 -0.794 -8.888 1.00 79.56 635 TRP A N 1
ATOM 4951 C CA . TRP A 1 635 ? 14.291 -1.151 -9.491 1.00 79.56 635 TRP A CA 1
ATOM 4952 C C . TRP A 1 635 ? 13.683 -2.397 -8.835 1.00 79.56 635 TRP A C 1
ATOM 4954 O O . TRP A 1 635 ? 12.520 -2.370 -8.435 1.00 79.56 635 TRP A O 1
ATOM 4964 N N . ALA A 1 636 ? 14.476 -3.451 -8.627 1.00 80.00 636 ALA A N 1
ATOM 4965 C CA . ALA A 1 636 ? 14.034 -4.675 -7.968 1.00 80.00 636 ALA A CA 1
ATOM 4966 C C . ALA A 1 636 ? 13.624 -4.430 -6.509 1.00 80.00 636 ALA A C 1
ATOM 4968 O O . ALA A 1 636 ? 12.628 -4.992 -6.055 1.00 80.00 636 ALA A O 1
ATOM 4969 N N . ALA A 1 637 ? 14.335 -3.567 -5.771 1.00 80.50 637 ALA A N 1
ATOM 4970 C CA . ALA A 1 637 ? 13.954 -3.208 -4.405 1.00 80.50 637 ALA A CA 1
ATOM 4971 C C . ALA A 1 637 ? 12.612 -2.460 -4.351 1.00 80.50 637 ALA A C 1
ATOM 4973 O O . ALA A 1 637 ? 11.780 -2.763 -3.493 1.00 80.50 637 ALA A O 1
ATOM 4974 N N . ASN A 1 638 ? 12.378 -1.532 -5.283 1.00 77.44 638 ASN A N 1
ATOM 4975 C CA . ASN A 1 638 ? 11.117 -0.794 -5.382 1.00 77.44 638 ASN A CA 1
ATOM 4976 C C . ASN A 1 638 ? 9.956 -1.690 -5.827 1.00 77.44 638 ASN A C 1
ATOM 4978 O O . ASN A 1 638 ? 8.868 -1.612 -5.263 1.00 77.44 638 ASN A O 1
ATOM 4982 N N . LEU A 1 639 ? 10.195 -2.595 -6.780 1.00 75.81 639 LEU A N 1
ATOM 4983 C CA . LEU A 1 639 ? 9.225 -3.611 -7.188 1.00 75.81 639 LEU A CA 1
ATOM 4984 C C . LEU A 1 639 ? 8.859 -4.522 -6.011 1.00 75.81 639 LEU A C 1
ATOM 4986 O O . LEU A 1 639 ? 7.686 -4.736 -5.717 1.00 75.81 639 LEU A O 1
ATOM 4990 N N . ALA A 1 640 ? 9.873 -5.044 -5.320 1.00 76.44 640 ALA A N 1
ATOM 4991 C CA . ALA A 1 640 ? 9.688 -5.962 -4.209 1.00 76.44 640 ALA A CA 1
ATOM 4992 C C . ALA A 1 640 ? 8.941 -5.311 -3.050 1.00 76.44 640 ALA A C 1
ATOM 4994 O O . ALA A 1 640 ? 8.174 -5.991 -2.380 1.00 76.44 640 ALA A O 1
ATOM 4995 N N . GLY A 1 641 ? 9.181 -4.032 -2.778 1.00 72.81 641 GLY A N 1
ATOM 4996 C CA . GLY A 1 641 ? 8.471 -3.362 -1.707 1.00 72.81 641 GLY A CA 1
ATOM 4997 C C . GLY A 1 641 ? 7.066 -2.880 -2.094 1.00 72.81 641 GLY A C 1
ATOM 4998 O O . GLY A 1 641 ? 6.293 -2.652 -1.181 1.00 72.81 641 GLY A O 1
ATOM 4999 N N . HIS A 1 642 ? 6.714 -2.743 -3.378 1.00 73.25 642 HIS A N 1
ATOM 5000 C CA . HIS A 1 642 ? 5.322 -2.499 -3.791 1.00 73.25 642 HIS A CA 1
ATOM 5001 C C . HIS A 1 642 ? 4.432 -3.737 -3.597 1.00 73.25 642 HIS A C 1
ATOM 5003 O O . HIS A 1 642 ? 3.261 -3.605 -3.265 1.00 73.25 642 HIS A O 1
ATOM 5009 N N . TYR A 1 643 ? 4.977 -4.943 -3.802 1.00 72.81 643 TYR A N 1
ATOM 5010 C CA . TYR A 1 643 ? 4.235 -6.206 -3.638 1.00 72.81 643 TYR A CA 1
ATOM 5011 C C . TYR A 1 643 ? 4.304 -6.814 -2.227 1.00 72.81 643 TYR A C 1
ATOM 5013 O O . TYR A 1 643 ? 3.794 -7.918 -2.023 1.00 72.81 643 TYR A O 1
ATOM 5021 N N . ARG A 1 644 ? 4.979 -6.158 -1.280 1.00 63.09 644 ARG A N 1
ATOM 5022 C CA . ARG A 1 644 ? 4.986 -6.545 0.138 1.00 63.09 644 ARG A CA 1
ATOM 5023 C C . ARG A 1 644 ? 3.928 -5.759 0.877 1.00 63.09 644 ARG A C 1
ATOM 5025 O O . ARG A 1 644 ? 3.315 -6.381 1.768 1.00 63.09 644 ARG A O 1
#

pLDDT: mean 73.97, std 18.02, range [25.25, 97.12]

Foldseek 3Di:
DLVLLVVLVVLVVVLVVLVVVLVVQVVVVVVVDDDPSVVSVVVNVVSVVVSVVSLVVVVVVLVVVLVVCLVVLCVLLVQAQPQAQQQQDFSQQDFDDPVSCQCPLDPLSVLLNNLSSQLVLLNVCLVVLNVDPPGDSVSSLSNVQSNVSSVVSSVSSVVSNDDDHDADDQDDDDDDDDDDPDDDDDDQEKDKDWPWAKKWKDLADDLNDHDPDDTFIDTPVDDDQQQRQLDDPPDDDPDPPPRHNNPDGDDPPRFKMKMKDKDAAALNQQPLDDPPPPDRPRQWKKKKQQFWAAKKFKDKSRGTQDIHGAGLHMYITTCRPVDDHPDIMMIMMMKGWPVSFFPDQPPCPPDPAGDQQGAGLAQGFPLVRDGMGGSLGIIMIIGDHQWEFPDKDWDDPDDPDPPPAHQDLVQQKTKMKTKIWHQDQAKFKKKKKKFKFWQPDFFDADPVPGTGHDGPDIWDIDIDIAGHGDIDIDMTMDGHNDQQADAQDDPLGHLSGKIKMKIFIFTDDDPPDPTDGPPGTSYIDIDIDGRWDWDADPNFIDIRNHTDDQAEDEDDQSHPSNSVCQDLVNLLVVLVVCVVVVHAEYEHPLQSDHDPSNVVSCSNNRHHYRRDHNCVSNQADATSNRDHDPVNSSSVSNSVSRVD